Protein AF-A0A3D1LE05-F1 (afdb_monomer_lite)

Radius of gyration: 24.5 Å; chains: 1; bounding box: 63×68×66 Å

Secondary structure (DSSP, 8-state):
----HHHHHHHHHHHHHHTT-S----TT----SEEEPTT-SEEEEEETTEEEEEETTSSS---SEEEEEEETT-EEEETTEEE--SSPPPTT-SEEEEEEEPPSSS-EEEEEE-SS-EEEEEEPPPPPPPSS---SEEEEEE-BSGGGSTTSTTTT--BTTSSS---TT--BGGGGS--SS-EE-BSTT-EEEEE-TTSPEE--TTSGGG--EEEE---BTTB--PEEEEEESSSSS-EEE--TTTTSSS-EEEEEEEEEEESS--TTT-TT--SSEEEEESSPPPPSS--HHHHHHHHHHS--BPPPEEESSSSSPEEE--SPBPGGGSPPSSB-TTS-B--GGGTTTGGG---SEEEE-SSSSEEEEEEEEEEB--HHHHTTTT-SSPPPHHHHHTT--SS-BSSS---S-TTS--S-TTTS-TTT--S-EEE-GGGEE-TTS-B---SEESEEEEEE-B--B-GGG-B---EE-EEEE----S--S---PPEEEETTEEE---TTEEEEEE--SSEEEEEEE--SSEEEETTEE--TT-EEEEE--TT-EEEEEEEEE-TTSPPEEEEEEEE-

Foldseek 3Di:
DDDDPPPVVVVVVVVVVVVCVQDPPDVDDPPDQKWFFPQEQWTWDDDPLETEIAGLQRDRADFQKTKMKHFPLKWKDKPNHTDDFPDDDDPPDRITIDIDGFAQQAWIWMWIDNPPDIHIYTYGHHDDADPWFFFPAWFAFFAQWQCLDPPNPLQVAQWPVSALDDDPPIGGQFRVFFDPRFHWQAFFQGWIKTFRDSNFQFQFQLAFQSFFKFFAWAADQLQFQWKWKWFHSNLPFIWTQQFLQNQPPQKDWFWKKKKWFDPAADVVLPVLRHGGAIKIFRPQDDDPDLAAVRNSVSSHVTDIFAFWEFDDDFFLTDIDRNDHHHSQSGQDCAADPVRHGSNSVCHRGHVVSHPQWDWRDNYVIIMIMGGRAIADEQLSNVCRVVDGDGDDSQSRLQVTQANTWRSARQPDPGQEDPDNSQPDGRSGDHNGGTGRLLSTDRSVRQQGDYRTGGMMMIHRRYRYAHPPVMGSIIGTRYMITHDGPFDGADPKDKFKDKANDTDDWDFSEEDEDEDDDQKIWMAIAIPAPFKDWSSDTDDHGDIDMDGAPAADWRWIWIWGHHDRGHIRIYIYIYHD

Structure (mmCIF, N/CA/C/O backbone):
data_AF-A0A3D1LE05-F1
#
_entry.id   AF-A0A3D1LE05-F1
#
loop_
_atom_site.group_PDB
_atom_site.id
_atom_site.type_symbol
_atom_site.label_atom_id
_atom_site.label_alt_id
_atom_site.label_comp_id
_atom_site.label_asym_id
_atom_site.label_entity_id
_atom_site.label_seq_id
_atom_site.pdbx_PDB_ins_code
_atom_site.Cartn_x
_atom_site.Cartn_y
_atom_site.Cartn_z
_atom_site.occupancy
_atom_site.B_iso_or_equiv
_atom_site.auth_seq_id
_atom_site.auth_comp_id
_atom_site.auth_asym_id
_atom_site.auth_atom_id
_atom_site.pdbx_PDB_model_num
ATOM 1 N N . MET A 1 1 ? -13.643 -44.716 -29.189 1.00 37.84 1 MET A N 1
ATOM 2 C CA . MET A 1 1 ? -12.867 -44.282 -28.008 1.00 37.84 1 MET A CA 1
ATOM 3 C C . MET A 1 1 ? -13.424 -42.952 -27.524 1.00 37.84 1 MET A C 1
ATOM 5 O O . MET A 1 1 ? -13.336 -41.967 -28.240 1.00 37.84 1 MET A O 1
ATOM 9 N N . LYS A 1 2 ? -14.115 -42.964 -26.378 1.00 36.50 2 LYS A N 1
ATOM 10 C CA . LYS A 1 2 ? -14.757 -41.813 -25.723 1.00 36.50 2 LYS A CA 1
ATOM 11 C C . LYS A 1 2 ? -14.088 -41.633 -24.356 1.00 36.50 2 LYS A C 1
ATOM 13 O O . LYS A 1 2 ? -14.518 -42.254 -23.397 1.00 36.50 2 LYS A O 1
ATOM 18 N N . THR A 1 3 ? -13.050 -40.811 -24.305 1.00 29.98 3 THR A N 1
ATOM 19 C CA . THR A 1 3 ? -12.311 -40.348 -23.111 1.00 29.98 3 THR A CA 1
ATOM 20 C C . THR A 1 3 ? -11.423 -39.219 -23.650 1.00 29.98 3 THR A C 1
ATOM 22 O O . THR A 1 3 ? -10.596 -39.496 -24.503 1.00 29.98 3 THR A O 1
ATOM 25 N N . SER A 1 4 ? -11.647 -37.925 -23.401 1.00 35.41 4 SER A N 1
ATOM 26 C CA . SER A 1 4 ? -11.180 -37.258 -22.178 1.00 35.41 4 SER A CA 1
ATOM 27 C C . SER A 1 4 ? -11.722 -35.818 -22.004 1.00 35.41 4 SER A C 1
ATOM 29 O O . SER A 1 4 ? -11.103 -35.009 -21.322 1.00 35.41 4 SER A O 1
ATOM 31 N N . LYS A 1 5 ? -12.895 -35.448 -22.544 1.00 31.28 5 LYS A N 1
ATOM 32 C CA . LYS A 1 5 ? -13.437 -34.076 -22.351 1.00 31.28 5 LYS A CA 1
ATOM 33 C C . LYS A 1 5 ? -13.776 -33.710 -20.891 1.00 31.28 5 LYS A C 1
ATOM 35 O O . LYS A 1 5 ? -13.971 -32.539 -20.597 1.00 31.28 5 LYS A O 1
ATOM 40 N N . LYS A 1 6 ? -13.820 -34.681 -19.969 1.00 31.14 6 LYS A N 1
ATOM 41 C CA . LYS A 1 6 ? -14.057 -34.440 -18.532 1.00 31.14 6 LYS A CA 1
ATOM 42 C C . LYS A 1 6 ? -12.792 -34.106 -17.726 1.00 31.14 6 LYS A C 1
ATOM 44 O O . LYS A 1 6 ? -12.932 -33.575 -16.637 1.00 31.14 6 LYS A O 1
ATOM 49 N N . MET A 1 7 ? -11.587 -34.369 -18.246 1.00 32.69 7 MET A N 1
ATOM 50 C CA . MET A 1 7 ? -10.334 -34.072 -17.527 1.00 32.69 7 MET A CA 1
ATOM 51 C C . MET A 1 7 ? -9.845 -32.637 -17.763 1.00 32.69 7 MET A C 1
ATOM 53 O O . MET A 1 7 ? -9.332 -32.017 -16.842 1.00 32.69 7 MET A O 1
ATOM 57 N N . LEU A 1 8 ? -10.099 -32.068 -18.947 1.00 32.78 8 LEU A N 1
ATOM 58 C CA . LEU A 1 8 ? -9.738 -30.677 -19.251 1.00 32.78 8 LEU A CA 1
ATOM 59 C C . LEU A 1 8 ? -10.631 -29.665 -18.507 1.00 32.78 8 LEU A C 1
ATOM 61 O O . LEU A 1 8 ? -10.164 -28.618 -18.083 1.00 32.78 8 LEU A O 1
ATOM 65 N N . SER A 1 9 ? -11.903 -30.012 -18.277 1.00 32.38 9 SER A N 1
ATOM 66 C CA . SER A 1 9 ? -12.823 -29.166 -17.505 1.00 32.38 9 SER A CA 1
ATOM 67 C C . SER A 1 9 ? -12.586 -29.247 -15.992 1.00 32.38 9 SER A C 1
ATOM 69 O O . SER A 1 9 ? -12.935 -28.305 -15.296 1.00 32.38 9 SER A O 1
ATOM 71 N N . LEU A 1 10 ? -11.997 -30.339 -15.481 1.00 30.05 10 LEU A N 1
ATOM 72 C CA . LEU A 1 10 ? -11.608 -30.445 -14.068 1.00 30.05 10 LEU A CA 1
ATOM 73 C C . LEU A 1 10 ? -10.291 -29.708 -13.783 1.00 30.05 10 LEU A C 1
ATOM 75 O O . LEU A 1 10 ? -10.159 -29.138 -12.709 1.00 30.05 10 LEU A O 1
ATOM 79 N N . LEU A 1 11 ? -9.352 -29.675 -14.741 1.00 31.11 11 LEU A N 1
ATOM 80 C CA . LEU A 1 11 ? -8.124 -28.881 -14.613 1.00 31.11 11 LEU A CA 1
ATOM 81 C C . LEU A 1 11 ? -8.390 -27.371 -14.704 1.00 31.11 11 LEU A C 1
ATOM 83 O O . LEU A 1 11 ? -7.789 -26.626 -13.942 1.00 31.11 11 LEU A O 1
ATOM 87 N N . LEU A 1 12 ? -9.329 -26.920 -15.549 1.00 30.83 12 LEU A N 1
ATOM 88 C CA . LEU A 1 12 ? -9.728 -25.503 -15.563 1.00 30.83 12 LEU A CA 1
ATOM 89 C C . LEU A 1 12 ? -10.470 -25.079 -14.284 1.00 30.83 12 LEU A C 1
ATOM 91 O O . LEU A 1 12 ? -10.301 -23.953 -13.837 1.00 30.83 12 LEU A O 1
ATOM 95 N N . ILE A 1 13 ? -11.256 -25.970 -13.668 1.00 28.78 13 ILE A N 1
ATOM 96 C CA . ILE A 1 13 ? -11.935 -25.678 -12.392 1.00 28.78 13 ILE A CA 1
ATOM 97 C C . ILE A 1 13 ? -10.946 -25.723 -11.215 1.00 28.78 13 ILE A C 1
ATOM 99 O O . ILE A 1 13 ? -11.094 -24.949 -10.279 1.00 28.78 13 ILE A O 1
ATOM 103 N N . ALA A 1 14 ? -9.914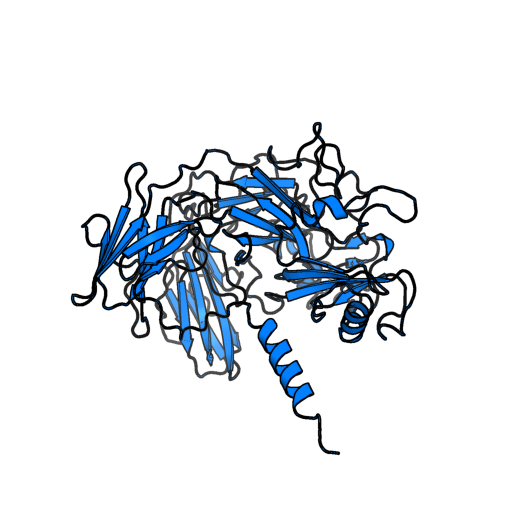 -26.572 -11.266 1.00 27.06 14 ALA A N 1
ATOM 104 C CA . ALA A 1 14 ? -8.862 -26.610 -10.248 1.00 27.06 14 ALA A CA 1
ATOM 105 C C . ALA A 1 14 ? -7.891 -25.418 -10.348 1.00 27.06 14 ALA A C 1
ATOM 107 O O . ALA A 1 14 ? -7.488 -24.897 -9.316 1.00 27.06 14 ALA A O 1
ATOM 108 N N . ALA A 1 15 ? -7.573 -24.935 -11.555 1.00 28.80 15 ALA A N 1
ATOM 109 C CA . ALA A 1 15 ? -6.771 -23.721 -11.744 1.00 28.80 15 ALA A CA 1
ATOM 110 C C . ALA A 1 15 ? -7.532 -22.452 -11.310 1.00 28.80 15 ALA A C 1
ATOM 112 O O . ALA A 1 15 ? -6.962 -21.594 -10.646 1.00 28.80 15 ALA A O 1
ATOM 113 N N . MET A 1 16 ? -8.847 -22.389 -11.556 1.00 28.39 16 MET A N 1
ATOM 114 C CA . MET A 1 16 ? -9.703 -21.310 -11.041 1.00 28.39 16 MET A CA 1
ATOM 115 C C . MET A 1 16 ? -9.966 -21.389 -9.527 1.00 28.39 16 MET A C 1
ATOM 117 O O . MET A 1 16 ? -10.400 -20.401 -8.950 1.00 28.39 16 MET A O 1
ATOM 121 N N . LEU A 1 17 ? -9.719 -22.526 -8.861 1.00 25.64 17 LEU A N 1
ATOM 122 C CA . LEU A 1 17 ? -9.879 -22.640 -7.403 1.00 25.64 17 LEU A CA 1
ATOM 123 C C . LEU A 1 17 ? -8.633 -22.201 -6.619 1.00 25.64 17 LEU A C 1
ATOM 125 O O . LEU A 1 17 ? -8.754 -21.865 -5.446 1.00 25.64 17 LEU A O 1
ATOM 129 N N . VAL A 1 18 ? -7.448 -22.191 -7.239 1.00 27.88 18 VAL A N 1
ATOM 130 C CA . VAL A 1 18 ? -6.198 -21.800 -6.559 1.00 27.88 18 VAL A CA 1
ATOM 131 C C . VAL A 1 18 ? -5.978 -20.280 -6.601 1.00 27.88 18 VAL A C 1
ATOM 133 O O . VAL A 1 18 ? -5.336 -19.743 -5.706 1.00 27.88 18 VAL A O 1
ATOM 136 N N . SER A 1 19 ? -6.604 -19.557 -7.538 1.00 28.42 19 SER A N 1
ATOM 137 C CA . SER A 1 19 ? -6.593 -18.082 -7.569 1.00 28.42 19 SER A CA 1
ATOM 138 C C . SER A 1 19 ? -7.702 -17.422 -6.729 1.00 28.42 19 SER A C 1
ATOM 140 O O . SER A 1 19 ? -7.812 -16.200 -6.717 1.00 28.42 19 SER A O 1
ATOM 142 N N . VAL A 1 20 ? -8.544 -18.210 -6.045 1.00 26.50 20 VAL A N 1
ATOM 143 C CA . VAL A 1 20 ? -9.681 -17.737 -5.219 1.00 26.50 20 VAL A CA 1
ATOM 144 C C . VAL A 1 20 ? -9.401 -17.899 -3.713 1.00 26.50 20 VAL A C 1
ATOM 146 O O . VAL A 1 20 ? -10.262 -17.663 -2.876 1.00 26.50 20 VAL A O 1
ATOM 149 N N . LEU A 1 21 ? -8.163 -18.237 -3.338 1.00 25.44 21 LEU A N 1
ATOM 150 C CA . LEU A 1 21 ? -7.708 -18.226 -1.940 1.00 25.44 21 LEU A CA 1
ATOM 151 C C . LEU A 1 21 ? -7.265 -16.839 -1.440 1.00 25.44 21 LEU A C 1
ATOM 153 O O . LEU A 1 21 ? -6.877 -16.706 -0.284 1.00 25.44 21 LEU A O 1
ATOM 157 N N . CYS A 1 22 ? -7.383 -15.795 -2.262 1.00 27.44 22 CYS A N 1
ATOM 158 C CA . CYS A 1 22 ? -7.354 -14.419 -1.781 1.00 27.44 22 CYS A CA 1
ATOM 159 C C . CYS A 1 22 ? -8.743 -14.088 -1.233 1.00 27.44 22 CYS A C 1
ATOM 161 O O . CYS A 1 22 ? -9.695 -13.906 -1.992 1.00 27.44 22 CYS A O 1
ATOM 163 N N . MET A 1 23 ? -8.835 -14.096 0.093 1.00 30.22 23 MET A N 1
ATOM 164 C CA . MET A 1 23 ? -10.026 -13.881 0.905 1.00 30.22 23 MET A CA 1
ATOM 165 C C . MET A 1 23 ? -10.828 -12.670 0.413 1.00 30.22 23 MET A C 1
ATOM 167 O O . MET A 1 23 ? -10.525 -11.515 0.689 1.00 30.22 23 MET A O 1
ATOM 171 N N . GLY A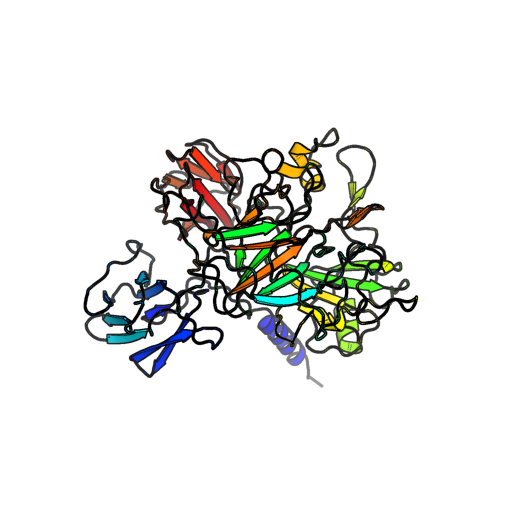 1 24 ? -11.877 -12.951 -0.355 1.00 24.56 24 GLY A N 1
ATOM 172 C CA . GLY A 1 24 ? -13.010 -12.060 -0.490 1.00 24.56 24 GLY A CA 1
ATOM 173 C C . GLY A 1 24 ? -13.964 -12.386 0.641 1.00 24.56 24 GLY A C 1
ATOM 174 O O . GLY A 1 24 ? -14.783 -13.291 0.490 1.00 24.56 24 GLY A O 1
ATOM 175 N N . VAL A 1 25 ? -13.867 -11.666 1.760 1.00 29.59 25 VAL A N 1
ATOM 176 C CA . VAL A 1 25 ? -14.892 -11.705 2.807 1.00 29.59 25 VAL A CA 1
ATOM 177 C C . VAL A 1 25 ? -16.147 -11.045 2.234 1.00 29.59 25 VAL A C 1
ATOM 179 O O . VAL A 1 25 ? -16.398 -9.845 2.353 1.00 29.59 25 VAL A O 1
ATOM 182 N N . SER A 1 26 ? -16.930 -11.839 1.505 1.00 28.39 26 SER A N 1
ATOM 183 C CA . SER A 1 26 ? -18.317 -11.512 1.218 1.00 28.39 26 SER A CA 1
ATOM 184 C C . SER A 1 26 ? -19.088 -11.626 2.532 1.00 28.39 26 SER A C 1
ATOM 186 O O . SER A 1 26 ? -18.910 -12.595 3.267 1.00 28.39 26 SER A O 1
ATOM 188 N N . ALA A 1 27 ? -19.919 -10.629 2.831 1.00 30.39 27 ALA A N 1
ATOM 189 C CA . ALA A 1 27 ? -20.682 -10.476 4.069 1.00 30.39 27 ALA A CA 1
ATOM 190 C C . ALA A 1 27 ? -21.807 -11.525 4.244 1.00 30.39 27 ALA A C 1
ATOM 192 O O . ALA A 1 27 ? -22.977 -11.172 4.385 1.00 30.39 27 ALA A O 1
ATOM 193 N N . THR A 1 28 ? -21.462 -12.814 4.204 1.00 32.78 28 THR A N 1
ATOM 194 C CA . THR A 1 28 ? -22.364 -13.952 4.451 1.00 32.78 28 THR A CA 1
ATOM 195 C C . THR A 1 28 ? -21.702 -15.114 5.202 1.00 32.78 28 THR A C 1
ATOM 197 O O . THR A 1 28 ? -22.263 -16.206 5.203 1.00 32.78 28 THR A O 1
ATOM 200 N N . GLU A 1 29 ? -20.534 -14.940 5.827 1.00 39.12 29 GLU A N 1
ATOM 201 C CA . GLU A 1 29 ? -19.972 -16.006 6.669 1.00 39.12 29 GLU A CA 1
ATOM 202 C C . GLU A 1 29 ? -20.608 -15.984 8.065 1.00 39.12 29 GLU A C 1
ATOM 204 O O . GLU A 1 29 ? -20.728 -14.931 8.696 1.00 39.12 29 GLU A O 1
ATOM 209 N N . ASP A 1 30 ? -21.053 -17.157 8.523 1.00 39.56 30 ASP A N 1
ATOM 210 C CA . ASP A 1 30 ? -21.409 -17.422 9.914 1.00 39.56 30 ASP A CA 1
ATOM 211 C C . ASP A 1 30 ? -20.179 -17.101 10.778 1.00 39.56 30 ASP A C 1
ATOM 213 O O . ASP A 1 30 ? -19.291 -17.939 10.932 1.00 39.56 30 ASP A O 1
ATOM 217 N N . TYR A 1 31 ? -20.085 -15.874 11.300 1.00 53.00 31 TYR A N 1
ATOM 218 C CA . TYR A 1 31 ? -19.055 -15.537 12.279 1.00 53.00 31 TYR A CA 1
ATOM 219 C C . TYR A 1 31 ? -19.141 -16.531 13.434 1.00 53.00 31 TYR A C 1
ATOM 221 O O . TYR A 1 31 ? -20.238 -16.793 13.950 1.00 53.00 31 TYR A O 1
ATOM 229 N N . ASP A 1 32 ? -17.983 -17.034 13.874 1.00 77.56 32 ASP A N 1
ATOM 230 C CA . ASP A 1 32 ? -17.888 -17.687 15.175 1.00 77.56 32 ASP A CA 1
ATOM 231 C C . ASP A 1 32 ? -18.584 -16.792 16.216 1.00 77.56 32 ASP A C 1
ATOM 233 O O . ASP A 1 32 ? -18.470 -15.564 16.134 1.00 77.56 32 ASP A O 1
ATOM 237 N N . PRO A 1 33 ? -19.305 -17.353 17.205 1.00 89.19 33 PRO A N 1
ATOM 238 C CA . PRO A 1 33 ? -20.062 -16.546 18.165 1.00 89.19 33 PRO A CA 1
ATOM 239 C C . PRO A 1 33 ? -19.242 -15.444 18.842 1.00 89.19 33 PRO A C 1
ATOM 241 O O . PRO A 1 33 ? -19.788 -14.410 19.228 1.00 89.19 33 PRO A O 1
ATOM 244 N N . VAL A 1 34 ? -17.931 -15.676 18.959 1.00 93.56 34 VAL A N 1
ATOM 245 C CA . VAL A 1 34 ? -16.923 -14.706 19.371 1.00 93.56 34 VAL A CA 1
ATOM 246 C C . VAL A 1 34 ? -15.672 -14.894 18.515 1.00 93.56 34 VAL A C 1
ATOM 248 O O . VAL A 1 34 ? -15.135 -16.001 18.456 1.00 93.56 34 VAL A O 1
ATOM 251 N N . SER A 1 35 ? -15.155 -13.821 17.925 1.00 94.50 35 SER A N 1
ATOM 252 C CA . SER A 1 35 ? -13.911 -13.835 17.149 1.00 94.50 35 SER A CA 1
ATOM 253 C C . SER A 1 35 ? -13.111 -12.546 17.340 1.00 94.50 35 SER A C 1
ATOM 255 O O . SER A 1 35 ? -13.633 -11.530 17.790 1.00 94.50 35 SER A O 1
ATOM 257 N N . ILE A 1 36 ? -11.820 -12.575 17.012 1.00 94.75 36 ILE A N 1
ATOM 258 C CA . ILE A 1 36 ? -11.009 -11.357 16.879 1.00 94.75 36 ILE A CA 1
ATOM 259 C C . ILE A 1 36 ? -11.075 -10.902 15.417 1.00 94.75 36 ILE A C 1
ATOM 261 O O . ILE A 1 36 ? -11.212 -11.734 14.519 1.00 94.75 36 ILE A O 1
ATOM 265 N N . SER A 1 37 ? -11.046 -9.589 15.194 1.00 91.44 37 SER A N 1
ATOM 266 C CA . SER A 1 37 ? -11.143 -8.993 13.860 1.00 91.44 37 SER A CA 1
ATOM 267 C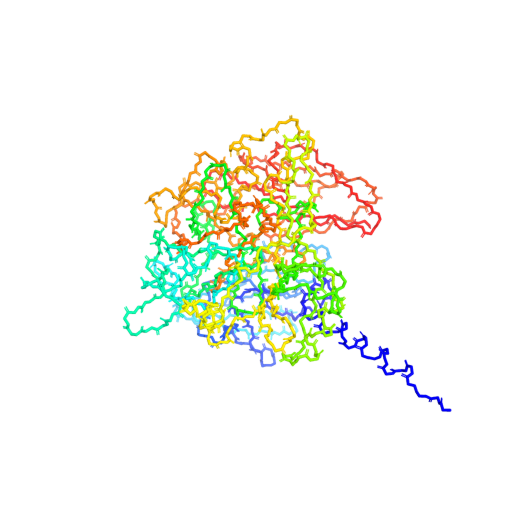 C . SER A 1 37 ? -10.010 -9.446 12.949 1.00 91.44 37 SER A C 1
ATOM 269 O O . SER A 1 37 ? -8.882 -9.666 13.387 1.00 91.44 37 SER A O 1
ATOM 271 N N . GLU A 1 38 ? -10.314 -9.546 11.660 1.00 89.81 38 GLU A N 1
ATOM 272 C CA . GLU A 1 38 ? -9.310 -9.760 10.624 1.00 89.81 38 GLU A CA 1
ATOM 273 C C . GLU A 1 38 ? -8.230 -8.665 10.671 1.00 89.81 38 GLU A C 1
ATOM 275 O O . GLU A 1 38 ? -8.521 -7.497 10.925 1.00 89.81 38 GLU A O 1
ATOM 280 N N . GLY A 1 39 ? -6.973 -9.057 10.454 1.00 90.12 39 GLY A N 1
ATOM 281 C CA . GLY A 1 39 ? -5.819 -8.153 10.446 1.00 90.12 39 GLY A CA 1
ATOM 282 C C . GLY A 1 39 ? -5.208 -7.854 11.816 1.00 90.12 39 GLY A C 1
ATOM 283 O O . GLY A 1 39 ? -4.048 -7.435 11.878 1.00 90.12 39 GLY A O 1
ATOM 284 N N . GLU A 1 40 ? -5.919 -8.134 12.909 1.00 94.50 40 GLU A N 1
ATOM 285 C CA . GLU A 1 40 ? -5.384 -7.994 14.264 1.00 94.50 40 GLU A CA 1
ATOM 286 C C . GLU A 1 40 ? -4.117 -8.850 14.474 1.00 94.50 40 GLU A C 1
ATOM 288 O O . GLU A 1 40 ? -3.950 -9.917 13.876 1.00 94.50 40 GLU A O 1
ATOM 293 N N . PRO A 1 41 ? -3.196 -8.421 15.356 1.00 94.06 41 PRO A N 1
ATOM 294 C CA . PRO A 1 41 ? -1.938 -9.112 15.607 1.00 94.06 41 PRO A CA 1
ATOM 295 C C . PRO A 1 41 ? -2.119 -10.426 16.377 1.00 94.06 41 PRO A C 1
ATOM 297 O O . PRO A 1 41 ? -1.138 -11.136 16.610 1.00 94.06 41 PRO A O 1
ATOM 300 N N . VAL A 1 42 ? -3.344 -10.737 16.800 1.00 95.81 42 VAL A N 1
ATOM 301 C CA . VAL A 1 42 ? -3.696 -11.877 17.640 1.00 95.81 42 VAL A CA 1
ATOM 302 C C . VAL A 1 42 ? -4.962 -12.572 17.143 1.00 95.81 42 VAL A C 1
ATOM 304 O O . VAL A 1 42 ? -5.815 -11.969 16.504 1.00 95.81 42 VAL A O 1
ATOM 307 N N . THR A 1 43 ? -5.102 -13.848 17.485 1.00 96.12 43 THR A N 1
ATOM 308 C CA . THR A 1 43 ? -6.295 -14.667 17.244 1.00 96.12 43 THR A CA 1
ATOM 309 C C . THR A 1 43 ? -6.643 -15.483 18.492 1.00 96.12 43 THR A C 1
ATOM 311 O O . THR A 1 43 ? -5.886 -15.498 19.468 1.00 96.12 43 THR A O 1
ATOM 314 N N . ILE A 1 44 ? -7.788 -16.167 18.488 1.00 96.56 44 ILE A N 1
ATOM 315 C CA . ILE A 1 44 ? -8.208 -17.047 19.582 1.00 96.56 44 ILE A CA 1
ATOM 316 C C . ILE A 1 44 ? -7.905 -18.498 19.212 1.00 96.56 44 ILE A C 1
ATOM 318 O O . ILE A 1 44 ? -8.451 -19.049 18.260 1.00 96.56 44 ILE A O 1
ATOM 322 N N . SER A 1 45 ? -7.075 -19.150 20.021 1.00 96.12 45 SER A N 1
ATOM 323 C CA . SER A 1 45 ? -6.908 -20.601 19.995 1.00 96.12 45 SER A CA 1
ATOM 324 C C . SER A 1 45 ? -7.966 -21.253 20.885 1.00 96.12 45 SER A C 1
ATOM 326 O O . SER A 1 45 ? -7.937 -21.097 22.111 1.00 96.12 45 SER A O 1
ATOM 328 N N . TRP A 1 46 ? -8.928 -21.943 20.271 1.00 95.06 46 TRP A N 1
ATOM 329 C CA . TRP A 1 46 ? -10.094 -22.516 20.947 1.00 95.06 46 TRP A CA 1
ATOM 330 C C . TRP A 1 46 ? -9.894 -23.964 21.417 1.00 95.06 46 TRP A C 1
ATOM 332 O O . TRP A 1 46 ? -9.295 -24.796 20.738 1.00 95.06 46 TRP A O 1
ATOM 342 N N . ASN A 1 47 ? -10.498 -24.289 22.561 1.00 94.12 47 ASN A N 1
ATOM 343 C CA . ASN A 1 47 ? -10.747 -25.642 23.050 1.00 94.12 47 ASN A CA 1
ATOM 344 C C . ASN A 1 47 ? -12.172 -25.711 23.629 1.00 94.12 47 ASN A C 1
ATOM 346 O O . ASN A 1 47 ? -12.416 -25.378 24.793 1.00 94.12 47 ASN A O 1
ATOM 350 N N . GLY A 1 48 ? -13.130 -26.107 22.788 1.00 93.25 48 GLY A N 1
ATOM 351 C CA . GLY A 1 48 ? -14.551 -25.999 23.113 1.00 93.25 48 GLY A CA 1
ATOM 352 C C . GLY A 1 48 ? -14.961 -24.531 23.245 1.00 93.25 48 GLY A C 1
ATOM 353 O O . GLY A 1 48 ? -14.677 -23.733 22.361 1.00 93.25 48 GLY A O 1
ATOM 354 N N . THR A 1 49 ? -15.601 -24.166 24.357 1.00 95.38 49 THR A N 1
ATOM 355 C CA . THR A 1 49 ? -16.005 -22.778 24.641 1.00 95.38 49 THR A CA 1
ATOM 356 C C . THR A 1 49 ? -14.953 -21.979 25.420 1.00 95.38 49 THR A C 1
ATOM 358 O O . THR A 1 49 ? -15.204 -20.839 25.812 1.00 95.38 49 THR A O 1
ATOM 361 N N . THR A 1 50 ? -13.767 -22.549 25.645 1.00 97.19 50 THR A N 1
ATOM 362 C CA . THR A 1 50 ? -12.649 -21.857 26.294 1.00 97.19 50 THR A CA 1
ATOM 363 C C . THR A 1 50 ? -11.578 -21.532 25.264 1.00 97.19 50 THR A C 1
ATOM 365 O O . THR A 1 50 ? -11.147 -22.414 24.525 1.00 97.19 50 THR A O 1
ATOM 368 N N . GLY A 1 51 ? -11.131 -20.280 25.220 1.00 97.25 51 GLY A N 1
ATOM 369 C CA . GLY A 1 51 ? -10.127 -19.793 24.277 1.00 97.25 51 GLY A CA 1
ATOM 370 C C . GLY A 1 51 ? -8.915 -19.177 24.968 1.00 97.25 51 GLY A C 1
ATOM 371 O O . GLY A 1 51 ? -8.989 -18.721 26.111 1.00 97.25 51 GLY A O 1
ATOM 372 N N . THR A 1 52 ? -7.782 -19.143 24.272 1.00 97.62 52 THR A N 1
ATOM 373 C CA . THR A 1 52 ? -6.600 -18.361 24.664 1.00 97.62 52 THR A CA 1
ATOM 374 C C . THR A 1 52 ? -6.176 -17.460 23.515 1.00 97.62 52 THR A C 1
ATOM 376 O O . THR A 1 52 ? -6.076 -17.930 22.383 1.00 97.62 52 THR A O 1
ATOM 379 N N . VAL A 1 53 ? -5.921 -16.182 23.797 1.00 97.56 53 VAL A N 1
ATOM 380 C CA . VAL A 1 53 ? -5.389 -15.246 22.796 1.00 97.56 53 VAL A CA 1
ATOM 381 C C . VAL A 1 53 ? -3.922 -15.570 22.520 1.00 97.56 53 VAL A C 1
ATOM 383 O O . VAL A 1 53 ? -3.128 -15.702 23.454 1.00 97.56 53 VAL A O 1
ATOM 386 N N . VAL A 1 54 ? -3.572 -15.700 21.242 1.00 96.38 54 VAL A N 1
ATOM 387 C CA . VAL A 1 54 ? -2.221 -16.012 20.752 1.00 96.38 54 VAL A CA 1
ATOM 388 C C . VAL A 1 54 ? -1.860 -15.104 19.575 1.00 96.38 54 VAL A C 1
ATOM 390 O O . VAL A 1 54 ? -2.750 -14.681 18.842 1.00 96.38 54 VAL A O 1
ATOM 393 N N . SER A 1 55 ? -0.573 -14.804 19.378 1.00 94.88 55 SER A N 1
ATOM 394 C CA . SER A 1 55 ? -0.119 -14.003 18.229 1.00 94.88 55 SER A CA 1
ATOM 395 C C . SER A 1 55 ? -0.290 -14.757 16.910 1.00 94.88 55 SER A C 1
ATOM 397 O O . SER A 1 55 ? -0.022 -15.960 16.846 1.00 94.88 55 SER A O 1
ATOM 399 N N . VAL A 1 56 ? -0.667 -14.046 15.843 1.00 94.69 56 VAL A N 1
ATOM 400 C CA . VAL A 1 56 ? -0.843 -14.637 14.500 1.00 94.69 56 VAL A CA 1
ATOM 401 C C . VAL A 1 56 ? 0.471 -15.082 13.853 1.00 94.69 56 VAL A C 1
ATOM 403 O O . VAL A 1 56 ? 0.490 -16.028 13.075 1.00 94.69 56 VAL A O 1
ATOM 406 N N . ASP A 1 57 ? 1.587 -14.452 14.220 1.00 90.38 57 ASP A N 1
ATOM 407 C CA . ASP A 1 57 ? 2.932 -14.768 13.716 1.00 90.38 57 ASP A CA 1
ATOM 408 C C . ASP A 1 57 ? 3.678 -15.812 14.572 1.00 90.38 57 ASP A C 1
ATOM 410 O O . ASP A 1 57 ? 4.873 -16.040 14.386 1.00 90.38 57 ASP A O 1
ATOM 414 N N . GLY A 1 58 ? 3.004 -16.408 15.563 1.00 89.75 58 GLY A N 1
ATOM 415 C CA . GLY A 1 58 ? 3.593 -17.379 16.489 1.00 89.75 58 GLY A CA 1
ATOM 416 C C . GLY A 1 58 ? 4.566 -16.797 17.525 1.00 89.75 58 GLY A C 1
ATOM 417 O O . GLY A 1 58 ? 5.124 -17.555 18.321 1.00 89.75 58 GLY A O 1
ATOM 418 N N . SER A 1 59 ? 4.774 -15.476 17.552 1.00 89.94 59 SER A N 1
ATOM 419 C CA . SER A 1 59 ? 5.540 -14.806 18.609 1.00 89.94 59 SER A CA 1
ATOM 420 C C . SER A 1 59 ? 4.761 -14.744 19.933 1.00 89.94 59 SER A C 1
ATOM 422 O O . SER A 1 59 ? 3.610 -15.169 20.040 1.00 89.94 59 SER A O 1
ATOM 424 N N . SER A 1 60 ? 5.388 -14.186 20.972 1.00 89.25 60 SER A N 1
ATOM 425 C CA . SER A 1 60 ? 4.729 -13.903 22.253 1.00 89.25 60 SER A CA 1
ATOM 426 C C . SER A 1 60 ? 4.049 -12.529 22.303 1.00 89.25 60 SER A C 1
ATOM 428 O O . SER A 1 60 ? 3.671 -12.093 23.389 1.00 89.25 60 SER A O 1
ATOM 430 N N . TYR A 1 61 ? 3.962 -11.813 21.178 1.00 91.44 61 TYR A N 1
ATOM 431 C CA . TYR A 1 61 ? 3.399 -10.468 21.144 1.00 91.44 61 TYR A CA 1
ATOM 432 C C . TYR A 1 61 ? 1.901 -10.482 21.472 1.00 91.44 61 TYR A C 1
ATOM 434 O O . TYR A 1 61 ? 1.144 -11.295 20.946 1.00 91.44 61 TYR A O 1
ATOM 442 N N . ILE A 1 62 ? 1.478 -9.546 22.320 1.00 93.19 62 ILE A N 1
ATOM 443 C CA . ILE A 1 62 ? 0.076 -9.261 22.636 1.00 93.19 62 ILE A CA 1
ATOM 444 C C . ILE A 1 62 ? -0.084 -7.737 22.608 1.00 93.19 62 ILE A C 1
ATOM 446 O O . ILE A 1 62 ? 0.714 -7.058 23.269 1.00 93.19 62 ILE A O 1
ATOM 450 N N . PRO A 1 63 ? -1.064 -7.188 21.867 1.00 92.00 63 PRO A N 1
ATOM 451 C CA . PRO A 1 63 ? -1.254 -5.748 21.753 1.00 92.00 63 PRO A CA 1
ATOM 452 C C . PRO A 1 63 ? -1.903 -5.164 23.012 1.00 92.00 63 PRO A C 1
ATOM 454 O O . PRO A 1 63 ? -2.502 -5.887 23.814 1.00 92.00 63 PRO A O 1
ATOM 457 N N . GLN A 1 64 ? -1.805 -3.843 23.176 1.00 91.00 64 GLN A N 1
ATOM 458 C CA . GLN A 1 64 ? -2.491 -3.116 24.256 1.00 91.00 64 GLN A CA 1
ATOM 459 C C . GLN A 1 64 ? -4.009 -3.112 24.080 1.00 91.00 64 GLN A C 1
ATOM 461 O O . GLN A 1 64 ? -4.753 -3.097 25.060 1.00 91.00 64 GLN A O 1
ATOM 466 N N . GLU A 1 65 ? -4.466 -3.161 22.835 1.00 92.69 65 GLU A N 1
ATOM 467 C CA . GLU A 1 65 ? -5.867 -3.309 22.493 1.00 92.69 65 GLU A CA 1
ATOM 468 C C . GLU A 1 65 ? -6.036 -4.087 21.192 1.00 92.69 65 GLU A C 1
ATOM 470 O O . GLU A 1 65 ? -5.122 -4.143 20.374 1.00 92.69 65 GLU A O 1
ATOM 475 N N . PHE A 1 66 ? -7.194 -4.717 21.024 1.00 94.12 66 PHE A N 1
ATOM 476 C CA . PHE A 1 66 ? -7.614 -5.342 19.772 1.00 94.12 66 PHE A CA 1
ATOM 477 C C . PHE A 1 66 ? -9.140 -5.326 19.667 1.00 94.12 66 PHE A C 1
ATOM 479 O O . PHE A 1 66 ? -9.851 -5.208 20.674 1.00 94.12 66 PHE A O 1
ATOM 486 N N . LEU A 1 67 ? -9.651 -5.470 18.449 1.00 93.19 67 LEU A N 1
ATOM 487 C CA . LEU A 1 67 ? -11.075 -5.480 18.154 1.00 93.19 67 LEU A CA 1
ATOM 488 C C . LEU A 1 67 ? -11.642 -6.907 18.170 1.00 93.19 67 LEU A C 1
ATOM 490 O O . LEU A 1 67 ? -11.268 -7.754 17.357 1.00 93.19 67 LEU A O 1
ATOM 494 N N . LEU A 1 68 ? -12.589 -7.162 19.070 1.00 95.12 68 LEU A N 1
ATOM 495 C CA . LEU A 1 68 ? -13.344 -8.411 19.183 1.00 95.12 68 LEU A CA 1
ATOM 496 C C . LEU A 1 68 ? -14.729 -8.252 18.546 1.00 95.12 68 LEU A C 1
ATOM 498 O O . LEU A 1 68 ? -15.395 -7.251 18.786 1.00 95.12 68 LEU A O 1
ATOM 502 N N . TRP A 1 69 ? -15.203 -9.249 17.809 1.00 93.88 69 TRP A N 1
ATOM 503 C CA . TRP A 1 69 ? -16.595 -9.361 17.382 1.00 93.88 69 TRP A CA 1
ATOM 504 C C . TRP A 1 69 ? -17.321 -10.407 18.217 1.00 93.88 69 TRP A C 1
ATOM 506 O O . TRP A 1 69 ? -16.792 -11.487 18.478 1.00 93.88 69 TRP A O 1
ATOM 516 N N . ALA A 1 70 ? -18.547 -10.090 18.620 1.00 94.56 70 ALA A N 1
ATOM 517 C CA . ALA A 1 70 ? -19.468 -11.051 19.214 1.00 94.56 70 ALA A CA 1
ATOM 518 C C . ALA A 1 70 ? -20.828 -10.955 18.523 1.00 94.56 70 ALA A C 1
ATOM 520 O O . ALA A 1 70 ? -21.248 -9.859 18.147 1.00 94.56 70 ALA A O 1
ATOM 521 N N . GLN A 1 71 ? -21.518 -12.083 18.350 1.00 94.12 71 GLN A N 1
ATOM 522 C CA . GLN A 1 71 ? -22.875 -12.087 17.795 1.00 94.12 71 GLN A CA 1
ATOM 523 C C . GLN A 1 71 ? -23.815 -11.208 18.636 1.00 94.12 71 GLN A C 1
ATOM 525 O O . GLN A 1 71 ? -23.663 -11.111 19.854 1.00 94.12 71 GLN A O 1
ATOM 530 N N . ILE A 1 72 ? -24.783 -10.550 17.989 1.00 91.62 72 ILE A N 1
ATOM 531 C CA . ILE A 1 72 ? -25.631 -9.517 18.621 1.00 91.62 72 ILE A CA 1
ATOM 532 C C . ILE A 1 72 ? -26.470 -10.011 19.815 1.00 91.62 72 ILE A C 1
ATOM 534 O O . ILE A 1 72 ? -26.962 -9.197 20.594 1.00 91.62 72 ILE A O 1
ATOM 538 N N . ASP A 1 73 ? -26.657 -11.323 19.974 1.00 92.69 73 ASP A N 1
ATOM 539 C CA . ASP A 1 73 ? -27.352 -11.938 21.110 1.00 92.69 73 ASP A CA 1
ATOM 540 C C . ASP A 1 73 ? -26.440 -12.206 22.323 1.00 92.69 73 ASP A C 1
ATOM 542 O O . ASP A 1 73 ? -26.939 -12.579 23.389 1.00 92.69 73 ASP A O 1
ATOM 546 N N . TYR A 1 74 ? -25.125 -11.998 22.197 1.00 95.25 74 TYR A N 1
ATOM 547 C CA . TYR A 1 74 ? -24.159 -12.139 23.285 1.00 95.25 74 TYR A CA 1
ATOM 548 C C . TYR A 1 74 ? -23.889 -10.801 23.979 1.00 95.25 74 TYR A C 1
ATOM 550 O O . TYR A 1 74 ? -23.677 -9.765 23.355 1.00 95.25 74 TYR A O 1
ATOM 558 N N . THR A 1 75 ? -23.801 -10.837 25.307 1.00 96.00 75 THR A N 1
ATOM 559 C CA . THR A 1 75 ? -23.218 -9.757 26.112 1.00 96.00 75 THR A CA 1
ATOM 560 C C . THR A 1 75 ? -21.751 -10.052 26.390 1.00 96.00 75 THR A C 1
ATOM 562 O O . THR A 1 75 ? -21.423 -11.203 26.686 1.00 96.00 75 THR A O 1
ATOM 565 N N . VAL A 1 76 ? -20.895 -9.027 26.365 1.00 97.75 76 VAL A N 1
ATOM 566 C CA . VAL A 1 76 ? -19.450 -9.155 26.613 1.00 97.75 76 VAL A CA 1
ATOM 567 C C . VAL A 1 76 ? -19.066 -8.525 27.954 1.00 97.75 76 VAL A C 1
ATOM 569 O O . VAL A 1 76 ? -19.392 -7.372 28.238 1.00 97.75 76 VAL A O 1
ATOM 572 N N . GLU A 1 77 ? -18.328 -9.277 28.767 1.00 98.06 77 GLU A N 1
ATOM 573 C CA . GLU A 1 77 ? -17.688 -8.820 29.997 1.00 98.06 77 GLU A CA 1
ATOM 574 C C . GLU A 1 77 ? -16.167 -8.937 29.892 1.00 98.06 77 GLU A C 1
ATOM 576 O O . GLU A 1 77 ? -15.636 -9.940 29.414 1.00 98.06 77 GLU A O 1
ATOM 581 N N . VAL A 1 78 ? -15.457 -7.942 30.417 1.00 97.81 78 VAL A N 1
ATOM 582 C CA . VAL A 1 78 ? -14.000 -7.951 30.563 1.00 97.81 78 VAL A CA 1
ATOM 583 C C . VAL A 1 78 ? -13.666 -7.862 32.046 1.00 97.81 78 VAL A C 1
ATOM 585 O O . VAL A 1 78 ? -14.075 -6.931 32.738 1.00 97.81 78 VAL A O 1
ATOM 588 N N . ASN A 1 79 ? -12.945 -8.859 32.560 1.00 96.56 79 ASN A N 1
ATOM 589 C CA . ASN A 1 79 ? -12.610 -9.008 33.979 1.00 96.56 79 ASN A CA 1
ATOM 590 C C . ASN A 1 79 ? -13.843 -8.894 34.906 1.00 96.56 79 ASN A C 1
ATOM 592 O O . ASN A 1 79 ? -13.776 -8.284 35.974 1.00 96.56 79 ASN A O 1
ATOM 596 N N . GLY A 1 80 ? -14.977 -9.463 34.479 1.00 95.94 80 GLY A N 1
ATOM 597 C CA . GLY A 1 80 ? -16.252 -9.445 35.210 1.00 95.94 80 GLY A CA 1
ATOM 598 C C . GLY A 1 80 ? -17.008 -8.113 35.155 1.00 95.94 80 GLY A C 1
ATOM 599 O O . GLY A 1 80 ? -17.945 -7.910 35.922 1.00 95.94 80 GLY A O 1
ATOM 600 N N . THR A 1 81 ? -16.589 -7.184 34.292 1.00 97.44 81 THR A N 1
ATOM 601 C CA . THR A 1 81 ? -17.285 -5.915 34.050 1.00 97.44 81 THR A CA 1
ATOM 602 C C . THR A 1 81 ? -17.877 -5.919 32.648 1.00 97.44 81 THR A C 1
ATOM 604 O O . THR A 1 81 ? -17.140 -6.059 31.675 1.00 97.44 81 THR A O 1
ATOM 607 N N . ALA A 1 82 ? -19.193 -5.748 32.535 1.00 97.25 82 ALA A N 1
ATOM 608 C CA . ALA A 1 82 ? -19.867 -5.622 31.245 1.00 97.25 82 ALA A CA 1
ATOM 609 C C . ALA A 1 82 ? -19.375 -4.390 30.468 1.00 97.25 82 ALA A C 1
ATOM 611 O O . ALA A 1 82 ? -19.245 -3.304 31.039 1.00 97.25 82 ALA A O 1
ATOM 612 N N . ILE A 1 83 ? -19.142 -4.559 29.167 1.00 97.25 83 ILE A N 1
ATOM 613 C CA . ILE A 1 83 ? -18.773 -3.483 28.239 1.00 97.25 83 ILE A CA 1
ATOM 614 C C . ILE A 1 83 ? -19.816 -3.344 27.125 1.00 97.25 83 ILE A C 1
ATOM 616 O O . ILE A 1 83 ? -20.564 -4.273 26.828 1.00 97.25 83 ILE A O 1
ATOM 620 N N . SER A 1 84 ? -19.894 -2.154 26.529 1.00 95.12 84 SER A N 1
ATOM 621 C CA . SER A 1 84 ? -20.783 -1.863 25.395 1.00 95.12 84 SER A CA 1
ATOM 622 C C . SER A 1 84 ? -20.041 -2.025 24.066 1.00 95.12 84 SER A C 1
ATOM 624 O O . SER A 1 84 ? -18.823 -1.833 24.045 1.00 95.12 84 SER A O 1
ATOM 626 N N . PRO A 1 85 ? -20.743 -2.363 22.971 1.00 92.44 85 PRO A N 1
ATOM 627 C CA . PRO A 1 85 ? -20.128 -2.395 21.652 1.00 92.44 85 PRO A CA 1
ATOM 628 C C . PRO A 1 85 ? -19.690 -0.990 21.216 1.00 92.44 85 PRO A C 1
ATOM 630 O O . PRO A 1 85 ? -20.250 0.020 21.645 1.00 92.44 85 PRO A O 1
ATOM 633 N N . ASN A 1 86 ? -18.704 -0.922 20.322 1.00 87.44 86 ASN A N 1
ATOM 634 C CA . ASN A 1 86 ? -18.138 0.331 19.810 1.00 87.44 86 ASN A CA 1
ATOM 635 C C . ASN A 1 86 ? -19.153 1.143 18.988 1.00 87.44 86 ASN A C 1
ATOM 637 O O . ASN A 1 86 ? -18.999 2.353 18.821 1.00 87.44 86 ASN A O 1
ATOM 641 N N . ARG A 1 87 ? -20.183 0.476 18.459 1.00 84.38 87 ARG A N 1
ATOM 642 C CA . ARG A 1 87 ? -21.364 1.097 17.858 1.00 84.38 87 ARG A CA 1
ATOM 643 C C . ARG A 1 87 ? -22.600 0.256 18.148 1.00 84.38 87 ARG A C 1
ATOM 645 O O . ARG A 1 87 ? -22.497 -0.958 18.314 1.00 84.38 87 ARG A O 1
ATOM 652 N N . GLU A 1 88 ? -23.759 0.895 18.097 1.00 83.00 88 GLU A N 1
ATOM 653 C CA . GLU A 1 88 ? -25.032 0.178 18.073 1.00 83.00 88 GLU A CA 1
ATOM 654 C C . GLU A 1 88 ? -25.153 -0.649 16.778 1.00 83.00 88 GLU A C 1
ATOM 656 O O . GLU A 1 88 ? -24.910 -0.097 15.695 1.00 83.00 88 GLU A O 1
ATOM 661 N N . PRO A 1 89 ? -25.512 -1.944 16.861 1.00 80.50 89 PRO A N 1
ATOM 662 C CA . PRO A 1 89 ? -25.740 -2.776 15.684 1.00 80.50 89 PRO A CA 1
ATOM 663 C C . PRO A 1 89 ? -26.879 -2.239 14.810 1.00 80.50 89 PRO A C 1
ATOM 665 O O . PRO A 1 89 ? -27.930 -1.825 15.306 1.00 80.50 89 PRO A O 1
ATOM 668 N N . GLY A 1 90 ? -26.669 -2.244 13.496 1.00 70.69 90 GLY A N 1
ATOM 669 C CA . GLY A 1 90 ? -27.705 -1.958 12.506 1.00 70.69 90 GLY A CA 1
ATOM 670 C C . GLY A 1 90 ? -28.711 -3.103 12.347 1.00 70.69 90 GLY A C 1
ATOM 671 O O . GLY A 1 90 ? -28.524 -4.194 12.871 1.00 70.69 90 GLY A O 1
ATOM 672 N N . GLU A 1 91 ? -29.772 -2.863 11.570 1.00 70.75 91 GLU A N 1
ATOM 673 C CA . GLU A 1 91 ? -30.828 -3.860 11.295 1.00 70.75 91 GLU A CA 1
ATOM 674 C C . GLU A 1 91 ? -30.291 -5.137 10.620 1.00 70.75 91 GLU A C 1
ATOM 676 O O . GLU A 1 91 ? -30.826 -6.219 10.849 1.00 70.75 91 GLU A O 1
ATOM 681 N N . ASP A 1 92 ? -29.208 -5.011 9.847 1.00 74.88 92 ASP A N 1
ATOM 682 C CA . ASP A 1 92 ? -28.573 -6.106 9.105 1.00 74.88 92 ASP A CA 1
ATOM 683 C C . ASP A 1 92 ? -27.293 -6.647 9.784 1.00 74.88 92 ASP A C 1
ATOM 685 O O . ASP A 1 92 ? -26.642 -7.540 9.239 1.00 74.88 92 ASP A O 1
ATOM 689 N N . ASP A 1 93 ? -26.900 -6.113 10.948 1.00 79.38 93 ASP A N 1
ATOM 690 C CA . ASP A 1 93 ? -25.690 -6.559 11.649 1.00 79.38 93 ASP A CA 1
ATOM 691 C C . ASP A 1 93 ? -25.953 -7.892 12.373 1.00 79.38 93 ASP A C 1
ATOM 693 O O . ASP A 1 93 ? -26.868 -8.012 13.186 1.00 79.38 93 ASP A O 1
ATOM 697 N N . THR A 1 94 ? -25.117 -8.902 12.118 1.00 88.00 94 THR A N 1
ATOM 698 C CA . THR A 1 94 ? -25.166 -10.203 12.817 1.00 88.00 94 THR A CA 1
ATOM 699 C C . THR A 1 94 ? -24.234 -10.264 14.029 1.00 88.00 94 THR A C 1
ATOM 701 O O . THR A 1 94 ? -24.405 -11.113 14.906 1.00 88.00 94 THR A O 1
ATOM 704 N N . ALA A 1 95 ? -23.275 -9.342 14.113 1.00 90.19 95 ALA A N 1
ATOM 705 C CA . ALA A 1 95 ? -22.312 -9.219 15.197 1.00 90.19 95 ALA A CA 1
ATOM 706 C C . ALA A 1 95 ? -22.001 -7.747 15.498 1.00 90.19 95 ALA A C 1
ATOM 708 O O . ALA A 1 95 ? -22.196 -6.867 14.657 1.00 90.19 95 ALA A O 1
ATOM 709 N N . ALA A 1 96 ? -21.495 -7.489 16.701 1.00 89.38 96 ALA A N 1
ATOM 710 C CA . ALA A 1 96 ? -21.100 -6.175 17.179 1.00 89.38 96 ALA A CA 1
ATOM 711 C C . ALA A 1 96 ? -19.602 -6.149 17.541 1.00 89.38 96 ALA A C 1
ATOM 713 O O . ALA A 1 96 ? -19.102 -7.120 18.119 1.00 89.38 96 ALA A O 1
ATOM 714 N N . PRO A 1 97 ? -18.884 -5.056 17.228 1.00 91.25 97 PRO A N 1
ATOM 715 C CA . PRO A 1 97 ? -17.476 -4.908 17.572 1.00 91.25 97 PRO A CA 1
ATOM 716 C C . PRO A 1 97 ? -17.286 -4.354 18.992 1.00 91.25 97 PRO A C 1
ATOM 718 O O . PRO A 1 97 ? -18.017 -3.458 19.412 1.00 91.25 97 PRO A O 1
ATOM 721 N N . TYR A 1 98 ? -16.253 -4.816 19.691 1.00 93.38 98 TYR A N 1
ATOM 722 C CA . TYR A 1 98 ? -15.856 -4.411 21.040 1.00 93.38 98 TYR A CA 1
ATOM 723 C C . TYR A 1 98 ? -14.346 -4.170 21.091 1.00 93.38 98 TYR A C 1
ATOM 725 O O . TYR A 1 98 ? -13.566 -5.058 20.744 1.00 93.38 98 TYR A O 1
ATOM 733 N N . THR A 1 99 ? -13.913 -3.005 21.572 1.00 93.44 99 THR A N 1
ATOM 734 C CA . THR A 1 99 ? -12.495 -2.779 21.885 1.00 93.44 99 THR A CA 1
ATOM 735 C C . THR A 1 99 ? -12.133 -3.480 23.189 1.00 93.44 99 THR A C 1
ATOM 737 O O . THR A 1 99 ? -12.688 -3.181 24.248 1.00 93.44 99 THR A O 1
ATOM 740 N N . ILE A 1 100 ? -11.173 -4.400 23.124 1.00 96.00 100 ILE A N 1
ATOM 741 C CA . ILE A 1 100 ? -10.641 -5.097 24.290 1.00 96.00 100 ILE A CA 1
ATOM 742 C C . ILE A 1 100 ? -9.301 -4.484 24.666 1.00 96.00 100 ILE A C 1
ATOM 744 O O . ILE A 1 100 ? -8.312 -4.697 23.976 1.00 96.00 100 ILE A O 1
ATOM 748 N N . THR A 1 101 ? -9.250 -3.773 25.792 1.00 93.75 101 THR A N 1
ATOM 749 C CA . THR A 1 101 ? -7.986 -3.306 26.375 1.00 93.75 101 THR A CA 1
ATOM 750 C C . THR A 1 101 ? -7.360 -4.409 27.222 1.00 93.75 101 THR A C 1
ATOM 752 O O . THR A 1 101 ? -7.999 -4.966 28.120 1.00 93.75 101 THR A O 1
ATOM 755 N N . THR A 1 102 ? -6.094 -4.712 26.966 1.00 92.31 102 THR A N 1
ATOM 756 C CA . THR A 1 102 ? -5.331 -5.723 27.695 1.00 92.31 102 THR A CA 1
ATOM 757 C C . THR A 1 102 ? -4.554 -5.093 28.853 1.00 92.31 102 THR A C 1
ATOM 759 O O . THR A 1 102 ? -4.252 -3.899 28.892 1.00 92.31 102 THR A O 1
ATOM 762 N N . ASN A 1 103 ? -4.249 -5.896 29.868 1.00 91.06 103 ASN A N 1
ATOM 763 C CA . ASN A 1 103 ? -3.569 -5.423 31.069 1.00 91.06 103 ASN A CA 1
ATOM 764 C C . ASN A 1 103 ? -2.038 -5.538 30.938 1.00 91.06 103 ASN A C 1
ATOM 766 O O . ASN A 1 103 ? -1.530 -6.436 30.277 1.00 91.06 103 ASN A O 1
ATOM 770 N N . ALA A 1 104 ? -1.302 -4.648 31.608 1.00 87.50 104 ALA A N 1
ATOM 771 C CA . ALA A 1 104 ? 0.164 -4.609 31.589 1.00 87.50 104 ALA A CA 1
ATOM 772 C C . ALA A 1 104 ? 0.851 -5.705 32.419 1.00 87.50 104 ALA A C 1
ATOM 774 O O . ALA A 1 104 ? 2.062 -5.885 32.336 1.00 87.50 104 ALA A O 1
ATOM 775 N N . THR A 1 105 ? 0.121 -6.368 33.316 1.00 89.44 105 THR A N 1
ATOM 776 C CA . THR A 1 105 ? 0.699 -7.256 34.339 1.00 89.44 105 THR A CA 1
ATOM 777 C C . THR A 1 105 ? -0.072 -8.559 34.477 1.00 89.44 105 THR A C 1
ATOM 779 O O . THR A 1 105 ? 0.525 -9.623 34.617 1.00 89.44 105 THR A O 1
ATOM 782 N N . ASN A 1 106 ? -1.400 -8.487 34.449 1.00 93.94 106 ASN A N 1
ATOM 783 C CA . ASN A 1 106 ? -2.280 -9.631 34.641 1.00 93.94 106 ASN A CA 1
ATOM 784 C C . ASN A 1 106 ? -2.878 -10.090 33.313 1.00 93.94 106 ASN A C 1
ATOM 786 O O . ASN A 1 106 ? -2.976 -9.325 32.358 1.00 93.94 106 ASN A O 1
ATOM 790 N N . ASN A 1 107 ? -3.349 -11.331 33.273 1.00 96.25 107 ASN A N 1
ATOM 791 C CA . ASN A 1 107 ? -4.169 -11.775 32.155 1.00 96.25 107 ASN A CA 1
ATOM 792 C C . ASN A 1 107 ? -5.515 -11.036 32.167 1.00 96.25 107 ASN A C 1
ATOM 794 O O . ASN A 1 107 ? -6.061 -10.731 33.229 1.00 96.25 107 ASN A O 1
ATOM 798 N N . THR A 1 108 ? -6.050 -10.783 30.980 1.00 97.50 108 THR A N 1
ATOM 799 C CA . THR A 1 108 ? -7.395 -10.240 30.773 1.00 97.50 108 THR A CA 1
ATOM 800 C C . THR A 1 108 ? -8.343 -11.394 30.474 1.00 97.50 108 THR A C 1
ATOM 802 O O . THR A 1 108 ? -8.047 -12.227 29.620 1.00 97.50 108 THR A O 1
ATOM 805 N N . VAL A 1 109 ? -9.465 -11.477 31.186 1.00 98.06 109 VAL A N 1
ATOM 806 C CA . VAL A 1 109 ? -10.487 -12.508 30.961 1.00 98.06 109 VAL A CA 1
ATOM 807 C C . VAL A 1 109 ? -11.679 -11.874 30.266 1.00 98.06 109 VAL A C 1
ATOM 809 O O . VAL A 1 109 ? -12.255 -10.921 30.784 1.00 98.06 109 VAL A O 1
ATOM 812 N N . ILE A 1 110 ? -12.050 -12.416 29.112 1.00 98.38 110 ILE A N 1
ATOM 813 C CA . ILE A 1 110 ? -13.184 -11.970 28.306 1.00 98.38 110 ILE A CA 1
ATOM 814 C C . ILE A 1 110 ? -14.247 -13.060 28.379 1.00 98.38 110 ILE A C 1
ATOM 816 O O . ILE A 1 110 ? -13.957 -14.232 28.128 1.00 98.38 110 ILE A O 1
ATOM 820 N N . VAL A 1 111 ? -15.472 -12.690 28.730 1.00 98.31 111 VAL A N 1
ATOM 821 C CA . VAL A 1 111 ? -16.610 -13.607 28.793 1.00 98.31 111 VAL A CA 1
ATOM 822 C C . VAL A 1 111 ? -17.689 -13.093 27.860 1.00 98.31 111 VAL A C 1
ATOM 824 O O . VAL A 1 111 ? -18.145 -11.968 28.020 1.00 98.31 111 VAL A O 1
ATOM 827 N N . ALA A 1 112 ? -18.115 -13.920 26.910 1.00 97.50 112 ALA A N 1
ATOM 828 C CA . ALA A 1 112 ? -19.292 -13.641 26.099 1.00 97.50 112 ALA A CA 1
ATOM 829 C C . ALA A 1 112 ? -20.378 -14.665 26.426 1.00 97.50 112 ALA A C 1
ATOM 831 O O . ALA A 1 112 ? -20.120 -15.872 26.391 1.00 97.50 112 ALA A O 1
ATOM 832 N N . SER A 1 113 ? -21.592 -14.211 26.732 1.00 96.69 113 SER A N 1
ATOM 833 C CA . SER A 1 113 ? -22.718 -15.107 27.015 1.00 96.69 113 SER A CA 1
ATOM 834 C C . SER A 1 113 ? -24.029 -14.606 26.426 1.00 96.69 113 SER A C 1
ATOM 836 O O . SER A 1 113 ? -24.297 -13.410 26.459 1.00 96.69 113 SER A O 1
ATOM 838 N N . ASN A 1 114 ? -24.868 -15.534 25.966 1.00 95.75 114 ASN A N 1
ATOM 839 C CA . ASN A 1 114 ? -26.260 -15.286 25.573 1.00 95.75 114 ASN A CA 1
ATOM 840 C C . ASN A 1 114 ? -27.270 -15.941 26.544 1.00 95.75 114 ASN A C 1
ATOM 842 O O . ASN A 1 114 ? -28.434 -16.173 26.216 1.00 95.75 114 ASN A O 1
ATOM 846 N N . GLY A 1 115 ? -26.812 -16.325 27.743 1.00 93.06 115 GLY A N 1
ATOM 847 C CA . GLY A 1 115 ? -27.615 -17.007 28.763 1.00 93.06 115 GLY A CA 1
ATOM 848 C C . GLY A 1 115 ? -27.775 -18.521 28.566 1.00 93.06 115 GLY A C 1
ATOM 849 O O . GLY A 1 115 ? -28.150 -19.205 29.518 1.00 93.06 115 GLY A O 1
ATOM 850 N N . THR A 1 116 ? -27.457 -19.061 27.383 1.00 94.25 116 THR A N 1
ATOM 851 C CA . THR A 1 116 ? -27.450 -20.515 27.114 1.00 94.25 116 THR A CA 1
ATOM 852 C C . THR A 1 116 ? -26.031 -21.049 26.947 1.00 94.25 116 THR A C 1
ATOM 854 O O . THR A 1 116 ? -25.675 -22.066 27.543 1.00 94.25 116 THR A O 1
ATOM 857 N N . THR A 1 117 ? -25.216 -20.343 26.165 1.00 95.56 117 THR A N 1
ATOM 858 C CA . THR A 1 117 ? -23.814 -20.673 25.910 1.00 95.56 117 THR A CA 1
ATOM 859 C C . THR A 1 117 ? -22.930 -19.573 26.479 1.00 95.56 117 THR A C 1
ATOM 861 O O . THR A 1 117 ? -23.272 -18.391 26.420 1.00 95.56 117 THR A O 1
ATOM 864 N N . THR A 1 118 ? -21.778 -19.964 27.021 1.00 97.44 118 THR A N 1
ATOM 865 C CA . THR A 1 118 ? -20.777 -19.031 27.539 1.00 97.44 118 THR A CA 1
ATOM 866 C C . THR A 1 118 ? -19.415 -19.378 26.972 1.00 97.44 118 THR A C 1
ATOM 868 O O . THR A 1 118 ? -18.926 -20.493 27.169 1.00 97.44 118 THR A O 1
ATOM 871 N N . TYR A 1 119 ? -18.803 -18.399 26.313 1.00 97.62 119 TYR A N 1
ATOM 872 C CA . TYR A 1 119 ? -17.419 -18.436 25.871 1.00 97.62 119 TYR A CA 1
ATOM 873 C C . TYR A 1 119 ? -16.542 -17.702 26.878 1.00 97.62 119 TYR A C 1
ATOM 875 O O . TYR A 1 119 ? -16.907 -16.637 27.373 1.00 97.62 119 TYR A O 1
ATOM 883 N N . THR A 1 120 ? -15.385 -18.270 27.205 1.00 98.00 120 THR A N 1
ATOM 884 C CA . THR A 1 120 ? -14.402 -17.647 28.100 1.00 98.00 120 THR A CA 1
ATOM 885 C C . THR A 1 120 ? -13.045 -17.630 27.424 1.00 98.00 120 THR A C 1
ATOM 887 O O . THR A 1 120 ? -12.470 -18.680 27.148 1.00 98.00 120 THR A O 1
ATOM 890 N N . VAL A 1 121 ? -12.515 -16.439 27.173 1.00 98.31 121 VAL A N 1
ATOM 891 C CA . VAL A 1 121 ? -11.230 -16.233 26.509 1.00 98.31 121 VAL A CA 1
ATOM 892 C C . VAL A 1 121 ? -10.248 -15.635 27.506 1.00 98.31 121 VAL A C 1
ATOM 894 O O . VAL A 1 121 ? -10.524 -14.616 28.135 1.00 98.31 121 VAL A O 1
ATOM 897 N N . THR A 1 122 ? -9.087 -16.268 27.660 1.00 98.00 122 THR A N 1
ATOM 898 C CA . THR A 1 122 ? -7.977 -15.714 28.445 1.00 98.00 122 THR A CA 1
ATOM 899 C C . THR A 1 122 ? -6.975 -15.055 27.510 1.00 98.00 122 THR A C 1
ATOM 901 O O . THR A 1 122 ? -6.389 -15.712 26.654 1.00 98.00 122 THR A O 1
ATOM 904 N N . CYS A 1 123 ? -6.745 -13.762 27.693 1.00 97.69 123 CYS A N 1
ATOM 905 C CA . CYS A 1 123 ? -5.699 -13.016 27.014 1.00 97.69 123 CYS A CA 1
ATOM 906 C C . CYS A 1 123 ? -4.508 -12.817 27.960 1.00 97.69 123 CYS A C 1
ATOM 908 O O . CYS A 1 123 ? -4.712 -12.329 29.076 1.00 97.69 123 CYS A O 1
ATOM 910 N N . PRO A 1 124 ? -3.271 -13.166 27.566 1.00 96.31 124 PRO A N 1
ATOM 911 C CA . PRO A 1 124 ? -2.083 -12.782 28.325 1.00 96.31 124 PRO A CA 1
ATOM 912 C C . PRO A 1 124 ? -1.943 -11.252 28.444 1.00 96.31 124 PRO A C 1
ATOM 914 O O . PRO A 1 124 ? -2.650 -10.497 27.773 1.00 96.31 124 PRO A O 1
ATOM 917 N N . HIS A 1 125 ? -1.051 -10.786 29.318 1.00 92.69 125 HIS A N 1
ATOM 918 C CA . HIS A 1 125 ? -0.731 -9.357 29.420 1.00 92.69 125 HIS A CA 1
ATOM 919 C C . HIS A 1 125 ? -0.014 -8.855 28.157 1.00 92.69 125 HIS A C 1
ATOM 921 O O . HIS A 1 125 ? 0.664 -9.635 27.481 1.00 92.69 125 HIS A O 1
ATOM 927 N N . TYR A 1 126 ? -0.143 -7.563 27.840 1.00 89.38 126 TYR A N 1
ATOM 928 C CA . TYR A 1 126 ? 0.480 -7.013 26.634 1.00 89.38 126 TYR A CA 1
ATOM 929 C C . TYR A 1 126 ? 2.008 -7.015 26.694 1.00 89.38 126 TYR A C 1
ATOM 931 O O . TYR A 1 126 ? 2.624 -6.917 27.757 1.00 89.38 126 TYR A O 1
ATOM 939 N N . THR A 1 127 ? 2.626 -7.047 25.515 1.00 79.75 127 THR A N 1
ATOM 940 C CA . THR A 1 127 ? 4.065 -6.812 25.360 1.00 79.75 127 THR A CA 1
ATOM 941 C C . THR A 1 127 ? 4.322 -5.311 25.260 1.00 79.75 127 THR A C 1
ATOM 943 O O . THR A 1 127 ? 3.826 -4.655 24.347 1.00 79.75 127 THR A O 1
ATOM 946 N N . ALA A 1 128 ? 5.056 -4.733 26.214 1.00 73.44 128 ALA A N 1
ATOM 947 C CA . ALA A 1 128 ? 5.353 -3.302 26.192 1.00 73.44 128 ALA A CA 1
ATOM 948 C C . ALA A 1 128 ? 6.240 -2.943 24.988 1.00 73.44 128 ALA A C 1
ATOM 950 O O . ALA A 1 128 ? 7.293 -3.552 24.797 1.00 73.44 128 ALA A O 1
ATOM 951 N N . ALA A 1 129 ? 5.829 -1.943 24.206 1.00 68.00 129 ALA A N 1
ATOM 952 C CA . ALA A 1 129 ? 6.627 -1.420 23.102 1.00 68.00 129 ALA A CA 1
ATOM 953 C C . ALA A 1 129 ? 7.804 -0.579 23.627 1.00 68.00 129 ALA A C 1
ATOM 955 O O . ALA A 1 129 ? 7.643 0.219 24.556 1.00 68.00 129 ALA A O 1
ATOM 956 N N . ALA A 1 130 ? 8.986 -0.737 23.027 1.00 65.12 130 ALA A N 1
ATOM 957 C CA . ALA A 1 130 ? 10.100 0.182 23.243 1.00 65.12 130 ALA A CA 1
ATOM 958 C C . ALA A 1 130 ? 9.852 1.517 22.514 1.00 65.12 130 ALA A C 1
ATOM 960 O O . ALA A 1 130 ? 9.225 1.553 21.457 1.00 65.12 130 ALA A O 1
ATOM 961 N N . THR A 1 131 ? 10.355 2.625 23.063 1.00 54.81 131 THR A N 1
ATOM 962 C CA . THR A 1 131 ? 10.248 3.953 22.440 1.00 54.81 131 THR A CA 1
ATOM 963 C C . THR A 1 131 ? 11.285 4.151 21.326 1.00 54.81 131 THR A C 1
ATOM 965 O O . THR A 1 131 ? 12.406 3.654 21.425 1.00 54.81 131 THR A O 1
ATOM 968 N N . GLY A 1 132 ? 10.934 4.924 20.287 1.00 57.31 132 GLY A N 1
ATOM 969 C CA . GLY A 1 132 ? 11.877 5.387 19.252 1.00 57.31 132 GLY A CA 1
ATOM 970 C C . GLY A 1 132 ? 12.294 4.335 18.217 1.00 57.31 132 GLY A C 1
ATOM 971 O O . GLY A 1 132 ? 13.462 4.274 17.840 1.00 57.31 132 GLY A O 1
ATOM 972 N N . VAL A 1 133 ? 11.371 3.477 17.791 1.00 74.06 133 VAL A N 1
ATOM 973 C CA . VAL A 1 133 ? 11.708 2.269 17.030 1.00 74.06 133 VAL A CA 1
ATOM 974 C C . VAL A 1 133 ? 11.835 2.531 15.529 1.00 74.06 133 VAL A C 1
ATOM 976 O O . VAL A 1 133 ? 10.864 2.781 14.823 1.00 74.06 133 VAL A O 1
ATOM 979 N N . ASN A 1 134 ? 13.076 2.462 15.053 1.00 89.50 134 ASN A N 1
ATOM 980 C CA . ASN A 1 134 ? 13.391 2.161 13.659 1.00 89.50 134 ASN A CA 1
ATOM 981 C C . ASN A 1 134 ? 13.014 0.693 13.361 1.00 89.50 134 ASN A C 1
ATOM 983 O O . ASN A 1 134 ? 12.790 -0.079 14.303 1.00 89.50 134 ASN A O 1
ATOM 987 N N . PRO A 1 135 ? 13.004 0.270 12.085 1.00 94.06 135 PRO A N 1
ATOM 988 C CA . PRO A 1 135 ? 12.922 -1.143 11.734 1.00 94.06 135 PRO A CA 1
ATOM 989 C C . PRO A 1 135 ? 13.937 -1.996 12.501 1.00 94.06 135 PRO A C 1
ATOM 991 O O . PRO A 1 135 ? 15.085 -1.590 12.696 1.00 94.06 135 PRO A O 1
ATOM 994 N N . ALA A 1 136 ? 13.518 -3.190 12.921 1.00 93.56 136 ALA A N 1
ATOM 995 C CA . ALA A 1 136 ? 14.413 -4.173 13.521 1.00 93.56 136 ALA A CA 1
ATOM 996 C C . ALA A 1 136 ? 15.268 -4.864 12.450 1.00 93.56 136 ALA A C 1
ATOM 998 O O . ALA A 1 136 ? 16.437 -5.160 12.707 1.00 93.56 136 ALA A O 1
ATOM 999 N N . ASP A 1 137 ? 14.693 -5.085 11.263 1.00 94.75 137 ASP A N 1
ATOM 1000 C CA . ASP A 1 137 ? 15.372 -5.676 10.111 1.00 94.75 137 ASP A CA 1
ATOM 1001 C C . ASP A 1 137 ? 14.673 -5.349 8.772 1.00 94.75 137 ASP A C 1
ATOM 1003 O O . ASP A 1 137 ? 13.635 -4.678 8.734 1.00 94.75 137 ASP A O 1
ATOM 1007 N N . VAL A 1 138 ? 15.249 -5.843 7.673 1.00 96.44 138 VAL A N 1
ATOM 1008 C CA . VAL A 1 138 ? 14.634 -5.943 6.343 1.00 96.44 138 VAL A CA 1
ATOM 1009 C C . VAL A 1 138 ? 14.700 -7.393 5.872 1.00 96.44 138 VAL A C 1
ATOM 1011 O O . VAL A 1 138 ? 15.774 -7.984 5.842 1.00 96.44 138 VAL A O 1
ATOM 1014 N N . ASN A 1 139 ? 13.572 -7.952 5.431 1.00 95.44 139 ASN A N 1
ATOM 1015 C CA . ASN A 1 139 ? 13.482 -9.361 5.014 1.00 95.44 139 ASN A CA 1
ATOM 1016 C C . ASN A 1 139 ? 13.422 -9.541 3.492 1.00 95.44 139 ASN A C 1
ATOM 1018 O O . ASN A 1 139 ? 13.450 -10.665 2.995 1.00 95.44 139 ASN A O 1
ATOM 1022 N N . GLY A 1 140 ? 13.334 -8.455 2.727 1.00 97.25 140 GLY A N 1
ATOM 1023 C CA . GLY A 1 140 ? 13.338 -8.540 1.274 1.00 97.25 140 GLY A CA 1
ATOM 1024 C C . GLY A 1 140 ? 13.544 -7.202 0.591 1.00 97.25 140 GLY A C 1
ATOM 1025 O O . GLY A 1 140 ? 13.016 -6.184 1.040 1.00 97.25 140 GLY A O 1
ATOM 1026 N N . TYR A 1 141 ? 14.291 -7.234 -0.507 1.00 98.44 141 TYR A N 1
ATOM 1027 C CA . TYR A 1 141 ? 14.531 -6.112 -1.402 1.00 98.44 141 TYR A CA 1
ATOM 1028 C C . TYR A 1 141 ? 14.741 -6.622 -2.833 1.00 98.44 141 TYR A C 1
ATOM 1030 O O . TYR A 1 141 ? 15.728 -7.306 -3.111 1.00 98.44 141 TYR A O 1
ATOM 1038 N N . LEU A 1 142 ? 13.812 -6.307 -3.740 1.00 98.44 142 LEU A N 1
ATOM 1039 C CA . LEU A 1 142 ? 13.926 -6.668 -5.156 1.00 98.44 142 LEU A CA 1
ATOM 1040 C C . LEU A 1 142 ? 13.347 -5.567 -6.054 1.00 98.44 142 LEU A C 1
ATOM 1042 O O . LEU A 1 142 ? 12.126 -5.504 -6.219 1.00 98.44 142 LEU A O 1
ATOM 1046 N N . PRO A 1 143 ? 14.201 -4.741 -6.667 1.00 97.88 143 PRO A N 1
ATOM 1047 C CA . PRO A 1 143 ? 13.819 -3.752 -7.665 1.00 97.88 143 PRO A CA 1
ATOM 1048 C C . PRO A 1 143 ? 13.934 -4.308 -9.090 1.00 97.88 143 PRO A C 1
ATOM 1050 O O . PRO A 1 143 ? 14.699 -5.237 -9.346 1.00 97.88 143 PRO A O 1
ATOM 1053 N N . VAL A 1 144 ? 13.250 -3.677 -10.045 1.00 97.38 144 VAL A N 1
ATOM 1054 C CA . VAL A 1 144 ? 13.532 -3.821 -11.485 1.00 97.38 144 VAL A CA 1
ATOM 1055 C C . VAL A 1 144 ? 13.722 -2.431 -12.065 1.00 97.38 144 VAL A C 1
ATOM 1057 O O . VAL A 1 144 ? 12.756 -1.690 -12.161 1.00 97.38 144 VAL A O 1
ATOM 1060 N N . GLY A 1 145 ? 14.938 -2.039 -12.440 1.00 95.19 145 GLY A N 1
ATOM 1061 C CA . GLY A 1 145 ? 15.176 -0.664 -12.874 1.00 95.19 145 GLY A CA 1
ATOM 1062 C C . GLY A 1 145 ? 16.646 -0.284 -12.971 1.00 95.19 145 GLY A C 1
ATOM 1063 O O . GLY A 1 145 ? 17.517 -0.931 -12.384 1.00 95.19 145 GLY A O 1
ATOM 1064 N N . GLN A 1 146 ? 16.941 0.778 -13.721 1.00 93.81 146 GLN A N 1
ATOM 1065 C CA . GLN A 1 146 ? 18.314 1.242 -13.907 1.00 93.81 146 GLN A CA 1
ATOM 1066 C C . GLN A 1 146 ? 18.899 1.862 -12.636 1.00 93.81 146 GLN A C 1
ATOM 1068 O O . GLN A 1 146 ? 20.100 1.745 -12.384 1.00 93.81 146 GLN A O 1
ATOM 1073 N N . PHE A 1 147 ? 18.070 2.503 -11.810 1.00 93.94 147 PHE A N 1
ATOM 1074 C CA . PHE A 1 147 ? 18.533 3.191 -10.602 1.00 93.94 147 PHE A CA 1
ATOM 1075 C C . PHE A 1 147 ? 18.912 2.222 -9.479 1.00 93.94 147 PHE A C 1
ATOM 1077 O O . PHE A 1 147 ? 19.562 2.607 -8.513 1.00 93.94 147 PHE A O 1
ATOM 1084 N N . ALA A 1 148 ? 18.632 0.935 -9.666 1.00 91.25 148 ALA A N 1
ATOM 1085 C CA . ALA A 1 148 ? 19.026 -0.122 -8.754 1.00 91.25 148 ALA A CA 1
ATOM 1086 C C . ALA A 1 148 ? 20.204 -0.978 -9.270 1.00 91.25 148 ALA A C 1
ATOM 1088 O O . ALA A 1 148 ? 20.512 -2.035 -8.725 1.00 91.25 148 ALA A O 1
ATOM 1089 N N . ARG A 1 149 ? 20.893 -0.550 -10.329 1.00 92.94 149 ARG A N 1
ATOM 1090 C CA . ARG A 1 149 ? 22.047 -1.271 -10.890 1.00 92.94 149 ARG A CA 1
ATOM 1091 C C . ARG A 1 149 ? 23.342 -0.961 -10.140 1.00 92.94 149 ARG A C 1
ATOM 1093 O O . ARG A 1 149 ? 23.435 0.006 -9.380 1.00 92.94 149 ARG A O 1
ATOM 1100 N N . TRP A 1 150 ? 24.385 -1.757 -10.387 1.00 85.69 150 TRP A N 1
ATOM 1101 C CA . TRP A 1 150 ? 25.705 -1.599 -9.748 1.00 85.69 150 TRP A CA 1
ATOM 1102 C C . TRP A 1 150 ? 26.325 -0.195 -9.891 1.00 85.69 150 TRP A C 1
ATOM 1104 O O . TRP A 1 150 ? 27.132 0.223 -9.061 1.00 85.69 150 TRP A O 1
ATOM 1114 N N . ASN A 1 151 ? 25.988 0.537 -10.954 1.00 86.50 151 ASN A N 1
ATOM 1115 C CA . ASN A 1 151 ? 26.514 1.869 -11.254 1.00 86.50 151 ASN A CA 1
ATOM 1116 C C . ASN A 1 151 ? 25.675 3.011 -10.658 1.00 86.50 151 ASN A C 1
ATOM 1118 O O . ASN A 1 151 ? 25.989 4.176 -10.903 1.00 86.50 151 ASN A O 1
ATOM 1122 N N . SER A 1 152 ? 24.665 2.701 -9.846 1.00 88.62 152 SER A N 1
ATOM 1123 C CA . SER A 1 152 ? 23.708 3.674 -9.312 1.00 88.62 152 SER A CA 1
ATOM 1124 C C . SER A 1 152 ? 24.057 4.127 -7.895 1.00 88.62 152 SER A C 1
ATOM 1126 O O . SER A 1 152 ? 23.203 4.220 -7.026 1.00 88.62 152 SER A O 1
ATOM 1128 N N . PHE A 1 153 ? 25.342 4.394 -7.637 1.00 90.31 153 PHE A N 1
ATOM 1129 C CA . PHE A 1 153 ? 25.843 5.056 -6.418 1.00 90.31 153 PHE A CA 1
ATOM 1130 C C . PHE A 1 153 ? 25.376 4.462 -5.071 1.00 90.31 153 PHE A C 1
ATOM 1132 O O . PHE A 1 153 ? 25.373 5.165 -4.066 1.00 90.31 153 PHE A O 1
ATOM 1139 N N . GLY A 1 154 ? 25.015 3.175 -5.034 1.00 92.19 154 GLY A N 1
ATOM 1140 C CA . GLY A 1 154 ? 24.533 2.482 -3.835 1.00 92.19 154 GLY A CA 1
ATOM 1141 C C . GLY A 1 154 ? 23.008 2.400 -3.691 1.00 92.19 154 GLY A C 1
ATOM 1142 O O . GLY A 1 154 ? 22.546 1.701 -2.792 1.00 92.19 154 GLY A O 1
ATOM 1143 N N . TRP A 1 155 ? 22.219 3.016 -4.575 1.00 96.88 155 TRP A N 1
ATOM 1144 C CA . TRP A 1 155 ? 20.752 2.906 -4.569 1.00 96.88 155 TRP A CA 1
ATOM 1145 C C . TRP A 1 155 ? 20.251 1.476 -4.828 1.00 96.88 155 TRP A C 1
ATOM 1147 O O . TRP A 1 155 ? 19.176 1.120 -4.376 1.00 96.88 155 TRP A O 1
ATOM 1157 N N . GLY A 1 156 ? 21.047 0.618 -5.471 1.00 96.38 156 GLY A N 1
ATOM 1158 C CA . GLY A 1 156 ? 20.737 -0.804 -5.679 1.00 96.38 156 GLY A CA 1
ATOM 1159 C C . GLY A 1 156 ? 21.184 -1.754 -4.564 1.00 96.38 156 GLY A C 1
ATOM 1160 O O . GLY A 1 156 ? 21.375 -2.943 -4.814 1.00 96.38 156 GLY A O 1
ATOM 1161 N N . THR A 1 157 ? 21.494 -1.250 -3.365 1.00 96.44 157 THR A N 1
ATOM 1162 C CA . THR A 1 157 ? 22.186 -2.053 -2.339 1.00 96.44 157 THR A CA 1
ATOM 1163 C C . THR A 1 157 ? 21.564 -1.908 -0.958 1.00 96.44 157 THR A C 1
ATOM 1165 O O . THR A 1 157 ? 21.329 -0.792 -0.499 1.00 96.44 157 THR A O 1
ATOM 1168 N N . LEU A 1 158 ? 21.312 -3.032 -0.286 1.00 97.50 158 LEU A N 1
ATOM 1169 C CA . LEU A 1 158 ? 20.592 -3.069 0.990 1.00 97.50 158 LEU A CA 1
ATOM 1170 C C . LEU A 1 158 ? 21.493 -2.843 2.218 1.00 97.50 158 LEU A C 1
ATOM 1172 O O . LEU A 1 158 ? 21.029 -2.315 3.234 1.00 97.50 158 LEU A O 1
ATOM 1176 N N . TYR A 1 159 ? 22.768 -3.232 2.145 1.00 97.31 159 TYR A N 1
ATOM 1177 C CA . TYR A 1 159 ? 23.687 -3.178 3.286 1.00 97.31 159 TYR A CA 1
ATOM 1178 C C . TYR A 1 159 ? 24.488 -1.871 3.344 1.00 97.31 159 TYR A C 1
ATOM 1180 O O . TYR A 1 159 ? 24.721 -1.198 2.338 1.00 97.31 159 TYR A O 1
ATOM 1188 N N . THR A 1 160 ? 24.924 -1.506 4.550 1.00 96.00 160 THR A N 1
ATOM 1189 C CA . THR A 1 160 ? 25.632 -0.250 4.865 1.00 96.00 160 THR A CA 1
ATOM 1190 C C . THR A 1 160 ? 26.985 -0.080 4.172 1.00 96.00 160 THR A C 1
ATOM 1192 O O . THR A 1 160 ? 27.487 1.040 4.089 1.00 96.00 160 THR A O 1
ATOM 1195 N N . ASP A 1 161 ? 27.571 -1.153 3.645 1.00 94.88 161 ASP A N 1
ATOM 1196 C CA . ASP A 1 161 ? 28.796 -1.128 2.839 1.00 94.88 161 ASP A CA 1
ATOM 1197 C C . ASP A 1 161 ? 28.532 -1.007 1.327 1.00 94.88 161 ASP A C 1
ATOM 1199 O O . ASP A 1 161 ? 29.457 -1.137 0.525 1.00 94.88 161 ASP A O 1
ATOM 1203 N N . ASN A 1 162 ? 27.286 -0.713 0.945 1.00 94.19 162 ASN A N 1
ATOM 1204 C CA . ASN A 1 162 ? 26.801 -0.657 -0.431 1.00 94.19 162 ASN A CA 1
ATOM 1205 C C . ASN A 1 162 ? 26.991 -1.979 -1.186 1.00 94.19 162 ASN A C 1
ATOM 1207 O O . ASN A 1 162 ? 27.485 -2.011 -2.314 1.00 94.19 162 ASN A O 1
ATOM 1211 N N . THR A 1 163 ? 26.581 -3.080 -0.557 1.00 95.38 163 THR A N 1
ATOM 1212 C CA . THR A 1 163 ? 26.491 -4.401 -1.187 1.00 95.38 163 THR A CA 1
ATOM 1213 C C . THR A 1 163 ? 25.126 -5.046 -0.928 1.00 95.38 163 THR A C 1
ATOM 1215 O O . THR A 1 163 ? 24.343 -4.576 -0.102 1.00 95.38 163 THR A O 1
ATOM 1218 N N . ASN A 1 164 ? 24.848 -6.150 -1.623 1.00 97.50 164 ASN A N 1
ATOM 1219 C CA . ASN A 1 164 ? 23.759 -7.083 -1.308 1.00 97.50 164 ASN A CA 1
ATOM 1220 C C . ASN A 1 164 ? 24.322 -8.386 -0.711 1.00 97.50 164 ASN A C 1
ATOM 1222 O O . ASN A 1 164 ? 23.924 -9.491 -1.078 1.00 97.50 164 ASN A O 1
ATOM 1226 N N . VAL A 1 165 ? 25.325 -8.274 0.163 1.00 96.50 165 VAL A N 1
ATOM 1227 C CA . VAL A 1 165 ? 25.971 -9.422 0.809 1.00 96.50 165 VAL A CA 1
ATOM 1228 C C . VAL A 1 165 ? 26.054 -9.166 2.307 1.00 96.50 165 VAL A C 1
ATOM 1230 O O . VAL A 1 165 ? 26.793 -8.293 2.753 1.00 96.50 165 VAL A O 1
ATOM 1233 N N . SER A 1 166 ? 25.330 -9.956 3.099 1.00 95.88 166 SER A N 1
ATOM 1234 C CA . SER A 1 166 ? 25.448 -9.898 4.558 1.00 95.88 166 SER A CA 1
ATOM 1235 C C . SER A 1 166 ? 26.839 -10.345 5.013 1.00 95.88 166 SER A C 1
ATOM 1237 O O . SER A 1 166 ? 27.380 -11.344 4.530 1.00 95.88 166 SER A O 1
ATOM 1239 N N . SER A 1 167 ? 27.421 -9.621 5.967 1.00 96.06 167 SER A N 1
ATOM 1240 C CA . SER A 1 167 ? 28.691 -9.972 6.596 1.00 96.06 167 SER A CA 1
ATOM 1241 C C . SER A 1 167 ? 28.717 -9.554 8.065 1.00 96.06 167 SER A C 1
ATOM 1243 O O . SER A 1 167 ? 27.901 -8.764 8.525 1.00 96.06 167 SER A O 1
ATOM 1245 N N . SER A 1 168 ? 29.712 -10.022 8.822 1.00 96.38 168 SER A N 1
ATOM 1246 C CA . SER A 1 168 ? 29.909 -9.592 10.215 1.00 96.38 168 SER A CA 1
ATOM 1247 C C . SER A 1 168 ? 30.327 -8.120 10.367 1.00 96.38 168 SER A C 1
ATOM 1249 O O . SER A 1 168 ? 30.493 -7.657 11.492 1.00 96.38 168 SER A O 1
ATOM 1251 N N . SER A 1 169 ? 30.594 -7.414 9.263 1.00 96.06 169 SER A N 1
ATOM 1252 C CA . SER A 1 169 ? 31.069 -6.024 9.245 1.00 96.06 169 SER A CA 1
ATOM 1253 C C . SER A 1 169 ? 30.050 -5.019 8.711 1.00 96.06 169 SER A C 1
ATOM 1255 O O . SER A 1 169 ? 30.355 -3.828 8.697 1.00 96.06 169 SER A O 1
ATOM 1257 N N . ASN A 1 170 ? 28.873 -5.469 8.273 1.00 96.56 170 ASN A N 1
ATOM 1258 C CA . ASN A 1 170 ? 27.810 -4.603 7.775 1.00 96.56 170 ASN A CA 1
ATOM 1259 C C . ASN A 1 170 ? 26.482 -4.889 8.488 1.00 96.56 170 ASN A C 1
ATOM 1261 O O . ASN A 1 170 ? 26.366 -5.804 9.301 1.00 96.56 170 ASN A O 1
ATOM 1265 N N . ASP A 1 171 ? 25.502 -4.038 8.215 1.00 96.12 171 ASP A N 1
ATOM 1266 C CA . ASP A 1 171 ? 24.126 -4.185 8.678 1.00 96.12 171 ASP A CA 1
ATOM 1267 C C . ASP A 1 171 ? 23.193 -3.672 7.575 1.00 96.12 171 ASP A C 1
ATOM 1269 O O . ASP A 1 171 ? 23.655 -3.018 6.633 1.00 96.12 171 ASP A O 1
ATOM 1273 N N . VAL A 1 172 ? 21.897 -3.952 7.659 1.00 95.81 172 VAL A N 1
ATOM 1274 C CA . VAL A 1 172 ? 20.926 -3.340 6.740 1.00 95.81 172 VAL A CA 1
ATOM 1275 C C . VAL A 1 172 ? 20.827 -1.832 7.015 1.00 95.81 172 VAL A C 1
ATOM 1277 O O . VAL A 1 172 ? 20.882 -1.389 8.165 1.00 95.81 172 VAL A O 1
ATOM 1280 N N . LYS A 1 173 ? 20.683 -1.019 5.962 1.00 95.31 173 LYS A N 1
ATOM 1281 C CA . LYS A 1 173 ? 20.776 0.456 6.031 1.00 95.31 173 LYS A CA 1
ATOM 1282 C C . LYS A 1 173 ? 19.828 1.127 7.040 1.00 95.31 173 LYS A C 1
ATOM 1284 O O . LYS A 1 173 ? 20.184 2.141 7.629 1.00 95.31 173 LYS A O 1
ATOM 1289 N N . PHE A 1 174 ? 18.642 0.571 7.268 1.00 95.75 174 PHE A N 1
ATOM 1290 C CA . PHE A 1 174 ? 17.523 1.298 7.885 1.00 95.75 174 PHE A CA 1
ATOM 1291 C C . PHE A 1 174 ? 17.366 1.117 9.401 1.00 95.75 174 PHE A C 1
ATOM 1293 O O . PHE A 1 174 ? 16.539 1.787 10.019 1.00 95.75 174 PHE A O 1
ATOM 1300 N N . LYS A 1 175 ? 18.170 0.256 10.037 1.00 93.56 175 LYS A N 1
ATOM 1301 C CA . LYS A 1 175 ? 18.059 -0.027 11.485 1.00 93.56 175 LYS A CA 1
ATOM 1302 C C . LYS A 1 175 ? 18.402 1.165 12.375 1.00 93.56 175 LYS A C 1
ATOM 1304 O O . LYS A 1 175 ? 17.984 1.241 13.531 1.00 93.56 175 LYS A O 1
ATOM 1309 N N . THR A 1 176 ? 19.147 2.127 11.841 1.00 90.31 176 THR A N 1
ATOM 1310 C CA . THR A 1 176 ? 19.477 3.382 12.528 1.00 90.31 176 THR A CA 1
ATOM 1311 C C . THR A 1 176 ? 18.641 4.567 12.041 1.00 90.31 176 THR A C 1
ATOM 1313 O O . THR A 1 176 ? 18.936 5.702 12.412 1.00 90.31 176 THR A O 1
ATOM 1316 N N . GLY A 1 177 ? 17.594 4.310 11.250 1.00 89.12 177 GLY A N 1
ATOM 1317 C CA . GLY A 1 177 ? 16.688 5.320 10.720 1.00 89.12 177 GLY A CA 1
ATOM 1318 C C . GLY A 1 177 ? 17.098 5.798 9.326 1.00 89.12 177 GLY A C 1
ATOM 1319 O O . GLY A 1 177 ? 17.351 4.984 8.440 1.00 89.12 177 GLY A O 1
ATOM 1320 N N . TYR A 1 178 ? 17.135 7.115 9.127 1.00 93.75 178 TYR A N 1
ATOM 1321 C CA . TYR A 1 178 ? 17.402 7.759 7.847 1.00 93.75 178 TYR A CA 1
ATOM 1322 C C . TYR A 1 178 ? 18.825 7.486 7.357 1.00 93.75 178 TYR A C 1
ATOM 1324 O O . TYR A 1 178 ? 19.803 7.703 8.078 1.00 93.75 178 TYR A O 1
ATOM 1332 N N . VAL A 1 179 ? 18.938 7.118 6.087 1.00 94.38 179 VAL A N 1
ATOM 1333 C CA . VAL A 1 179 ? 20.190 7.024 5.342 1.00 94.38 179 VAL A CA 1
ATOM 1334 C C . VAL A 1 179 ? 20.144 7.944 4.131 1.00 94.38 179 VAL A C 1
ATOM 1336 O O . VAL A 1 179 ? 19.133 8.052 3.452 1.00 94.38 179 VAL A O 1
ATOM 1339 N N . SER A 1 180 ? 21.257 8.619 3.840 1.00 92.88 180 SER A N 1
ATOM 1340 C CA . SER A 1 180 ? 21.324 9.564 2.716 1.00 92.88 180 SER A CA 1
ATOM 1341 C C . SER A 1 180 ? 21.233 8.886 1.353 1.00 92.88 180 SER A C 1
ATOM 1343 O O . SER A 1 180 ? 20.761 9.490 0.399 1.00 92.88 180 SER A O 1
ATOM 1345 N N . THR A 1 181 ? 21.738 7.656 1.270 1.00 95.25 181 THR A N 1
ATOM 1346 C CA . THR A 1 181 ? 21.635 6.794 0.095 1.00 95.25 181 THR A CA 1
ATOM 1347 C C . THR A 1 181 ? 20.862 5.563 0.525 1.00 95.25 181 THR A C 1
ATOM 1349 O O . THR A 1 181 ? 21.430 4.615 1.077 1.00 95.25 181 THR A O 1
ATOM 1352 N N . GLY A 1 182 ? 19.553 5.633 0.323 1.00 96.44 182 GLY A N 1
ATOM 1353 C CA . GLY A 1 182 ? 18.618 4.567 0.621 1.00 96.44 182 GLY A CA 1
ATOM 1354 C C . GLY A 1 182 ? 18.700 3.416 -0.373 1.00 96.44 182 GLY A C 1
ATOM 1355 O O . GLY A 1 182 ? 19.791 2.953 -0.729 1.00 96.44 182 GLY A O 1
ATOM 1356 N N . VAL A 1 183 ? 17.528 2.972 -0.812 1.00 98.19 183 VAL A N 1
ATOM 1357 C CA . VAL A 1 183 ? 17.365 2.044 -1.930 1.00 98.19 183 VAL A CA 1
ATOM 1358 C C . VAL A 1 183 ? 16.398 2.609 -2.966 1.00 98.19 183 VAL A C 1
ATOM 1360 O O . VAL A 1 183 ? 15.415 3.242 -2.596 1.00 98.19 183 VAL A O 1
ATOM 1363 N N . SER A 1 184 ? 16.673 2.367 -4.244 1.00 98.06 184 SER A N 1
ATOM 1364 C CA . SER A 1 184 ? 15.722 2.546 -5.343 1.00 98.06 184 SER A CA 1
ATOM 1365 C C . SER A 1 184 ? 14.878 1.282 -5.457 1.00 98.06 184 SER A C 1
ATOM 1367 O O . SER A 1 184 ? 15.394 0.164 -5.363 1.00 98.06 184 SER A O 1
ATOM 1369 N N . LEU A 1 185 ? 13.578 1.459 -5.647 1.00 98.44 185 LEU A N 1
ATOM 1370 C CA . LEU A 1 185 ? 12.614 0.384 -5.833 1.00 98.44 185 LEU A CA 1
ATOM 1371 C C . LEU A 1 185 ? 12.423 0.035 -7.317 1.00 98.44 185 LEU A C 1
ATOM 1373 O O . LEU A 1 185 ? 11.928 -1.044 -7.631 1.00 98.44 185 LEU A O 1
ATOM 1377 N N . GLY A 1 186 ? 12.880 0.891 -8.236 1.00 97.12 186 GLY A N 1
ATOM 1378 C CA . GLY A 1 186 ? 12.712 0.701 -9.675 1.00 97.12 186 GLY A CA 1
ATOM 1379 C C . GLY A 1 186 ? 11.243 0.781 -10.103 1.00 97.12 186 GLY A C 1
ATOM 1380 O O . GLY A 1 186 ? 10.446 1.503 -9.510 1.00 97.12 186 GLY A O 1
ATOM 1381 N N . MET A 1 187 ? 10.880 0.030 -11.139 1.00 97.00 187 MET A N 1
ATOM 1382 C CA . MET A 1 187 ? 9.537 -0.039 -11.714 1.00 97.00 187 MET A CA 1
ATOM 1383 C C . MET A 1 187 ? 8.496 -0.586 -10.730 1.00 97.00 187 MET A C 1
ATOM 1385 O O . MET A 1 187 ? 8.821 -1.236 -9.733 1.00 97.00 187 MET A O 1
ATOM 1389 N N . ALA A 1 188 ? 7.218 -0.374 -11.063 1.00 97.94 188 ALA A N 1
ATOM 1390 C CA . ALA A 1 188 ? 6.071 -0.780 -10.255 1.00 97.94 188 ALA A CA 1
ATOM 1391 C C . ALA A 1 188 ? 6.185 -2.193 -9.658 1.00 97.94 188 ALA A C 1
ATOM 1393 O O . ALA A 1 188 ? 6.491 -3.159 -10.359 1.00 97.94 188 ALA A O 1
ATOM 1394 N N . GLY A 1 189 ? 5.882 -2.316 -8.369 1.00 98.06 189 GLY A N 1
ATOM 1395 C CA . GLY A 1 189 ? 5.953 -3.566 -7.613 1.00 98.06 189 GLY A CA 1
ATOM 1396 C C . GLY A 1 189 ? 7.321 -3.863 -6.998 1.00 98.06 189 GLY A C 1
ATOM 1397 O O . GLY A 1 189 ? 7.364 -4.558 -5.982 1.00 98.06 189 GLY A O 1
ATOM 1398 N N . GLY A 1 190 ? 8.415 -3.302 -7.529 1.00 98.44 190 GLY A N 1
ATOM 1399 C CA . GLY A 1 190 ? 9.711 -3.372 -6.862 1.00 98.44 190 GLY A CA 1
ATOM 1400 C C . GLY A 1 190 ? 9.618 -2.799 -5.448 1.00 98.44 190 GLY A C 1
ATOM 1401 O O . GLY A 1 190 ? 8.910 -1.817 -5.226 1.00 98.44 190 GLY A O 1
ATOM 1402 N N . TYR A 1 191 ? 10.238 -3.465 -4.470 1.00 98.62 191 TYR A N 1
ATOM 1403 C CA . TYR A 1 191 ? 9.908 -3.258 -3.055 1.00 98.62 191 TYR A CA 1
ATOM 1404 C C . TYR A 1 191 ? 11.103 -3.374 -2.116 1.00 98.62 191 TYR A C 1
ATOM 1406 O O . TYR A 1 191 ? 12.100 -4.027 -2.427 1.00 98.62 191 TYR A O 1
ATOM 1414 N N . VAL A 1 192 ? 10.914 -2.824 -0.916 1.00 98.75 192 VAL A N 1
ATOM 1415 C CA . VAL A 1 192 ? 11.648 -3.154 0.310 1.00 98.75 192 VAL A CA 1
ATOM 1416 C C . VAL A 1 192 ? 10.647 -3.508 1.419 1.00 98.75 192 VAL A C 1
ATOM 1418 O O . VAL A 1 192 ? 9.599 -2.871 1.544 1.00 98.75 192 VAL A O 1
ATOM 1421 N N . GLN A 1 193 ? 10.932 -4.550 2.207 1.00 98.44 193 GLN A N 1
ATOM 1422 C CA . GLN A 1 193 ? 10.060 -5.019 3.291 1.00 98.44 193 GLN A CA 1
ATOM 1423 C C . GLN A 1 193 ? 10.754 -4.941 4.652 1.00 98.44 193 GLN A C 1
ATOM 1425 O O . GLN A 1 193 ? 11.684 -5.697 4.928 1.00 98.44 193 GLN A O 1
ATOM 1430 N N . PHE A 1 194 ? 10.239 -4.074 5.516 1.00 97.81 194 PHE A N 1
ATOM 1431 C CA . PHE A 1 194 ? 10.681 -3.877 6.890 1.00 97.81 194 PHE A CA 1
ATOM 1432 C C . PHE A 1 194 ? 10.007 -4.860 7.849 1.00 97.81 194 PHE A C 1
ATOM 1434 O O . PHE A 1 194 ? 8.805 -5.114 7.732 1.00 97.81 194 PHE A O 1
ATOM 1441 N N . ASP A 1 195 ? 10.763 -5.341 8.835 1.00 95.75 195 ASP A N 1
ATOM 1442 C CA . ASP A 1 195 ? 10.254 -6.036 10.020 1.00 95.75 195 ASP A CA 1
ATOM 1443 C C . ASP A 1 195 ? 10.522 -5.182 11.259 1.00 95.75 195 ASP A C 1
ATOM 1445 O O . ASP A 1 195 ? 11.659 -4.835 11.581 1.00 95.75 195 ASP A O 1
ATOM 1449 N N . MET A 1 196 ? 9.451 -4.828 11.962 1.00 94.19 196 MET A N 1
ATOM 1450 C CA . MET A 1 196 ? 9.485 -4.034 13.191 1.00 94.19 196 MET A CA 1
ATOM 1451 C C . MET A 1 196 ? 9.738 -4.901 14.439 1.00 94.19 196 MET A C 1
ATOM 1453 O O . MET A 1 196 ? 9.888 -4.397 15.557 1.00 94.19 196 MET A O 1
ATOM 1457 N N . GLY A 1 197 ? 9.799 -6.223 14.269 1.00 90.56 197 GLY A N 1
ATOM 1458 C CA . GLY A 1 197 ? 9.937 -7.204 15.333 1.00 90.56 197 GLY A CA 1
ATOM 1459 C C . GLY A 1 197 ? 8.788 -7.111 16.337 1.00 90.56 197 GLY A C 1
ATOM 1460 O O . GLY A 1 197 ? 7.628 -6.897 15.988 1.00 90.56 197 GLY A O 1
ATOM 1461 N N . ASN A 1 198 ? 9.117 -7.236 17.623 1.00 86.25 198 ASN A N 1
ATOM 1462 C CA . ASN A 1 198 ? 8.130 -7.098 18.699 1.00 86.25 198 ASN A CA 1
ATOM 1463 C C . ASN A 1 198 ? 7.759 -5.634 18.998 1.00 86.25 198 ASN A C 1
ATOM 1465 O O . ASN A 1 198 ? 6.822 -5.391 19.756 1.00 86.25 198 ASN A O 1
ATOM 1469 N N . ASN A 1 199 ? 8.461 -4.663 18.406 1.00 86.81 199 ASN A N 1
ATOM 1470 C CA . ASN A 1 199 ? 8.160 -3.240 18.543 1.00 86.81 199 ASN A CA 1
ATOM 1471 C C . ASN A 1 199 ? 7.261 -2.774 17.395 1.00 86.81 199 ASN A C 1
ATOM 1473 O O . ASN A 1 199 ? 7.640 -1.942 16.573 1.00 86.81 199 ASN A O 1
ATOM 1477 N N . ARG A 1 200 ? 6.070 -3.369 17.331 1.00 90.44 200 ARG A N 1
ATOM 1478 C CA . ARG A 1 200 ? 5.092 -3.130 16.269 1.00 90.44 200 ARG A CA 1
ATOM 1479 C C . ARG A 1 200 ? 4.623 -1.676 16.248 1.00 90.44 200 ARG A C 1
ATOM 1481 O O . ARG A 1 200 ? 4.445 -1.065 17.305 1.00 90.44 200 ARG A O 1
ATOM 1488 N N . ILE A 1 201 ? 4.355 -1.161 15.053 1.00 93.56 201 ILE A N 1
ATOM 1489 C CA . ILE A 1 201 ? 3.765 0.168 14.850 1.00 93.56 201 ILE A CA 1
ATOM 1490 C C . ILE A 1 201 ? 2.340 0.112 15.386 1.00 93.56 201 ILE A C 1
ATOM 1492 O O . ILE A 1 201 ? 1.570 -0.725 14.929 1.00 93.56 201 ILE A O 1
ATOM 1496 N N . GLN A 1 202 ? 2.011 0.936 16.378 1.00 91.88 202 GLN A N 1
ATOM 1497 C CA . GLN A 1 202 ? 0.669 0.988 16.965 1.00 91.88 202 GLN A CA 1
ATOM 1498 C C . GLN A 1 202 ? -0.182 2.003 16.208 1.00 91.88 202 GLN A C 1
ATOM 1500 O O . GLN A 1 202 ? 0.322 3.076 15.891 1.00 91.88 202 GLN A O 1
ATOM 1505 N N . ASN A 1 203 ? -1.456 1.687 15.991 1.00 92.50 203 ASN A N 1
ATOM 1506 C CA . ASN A 1 203 ? -2.443 2.660 15.540 1.00 92.50 203 ASN A CA 1
ATOM 1507 C C . ASN A 1 203 ? -2.849 3.520 16.738 1.00 92.50 203 ASN A C 1
ATOM 1509 O O . ASN A 1 203 ? -3.437 3.012 17.694 1.00 92.50 203 ASN A O 1
ATOM 1513 N N . ASN A 1 204 ? -2.476 4.797 16.742 1.00 91.06 204 ASN A N 1
ATOM 1514 C CA . ASN A 1 204 ? -2.684 5.653 17.903 1.00 91.06 204 ASN A CA 1
ATOM 1515 C C . ASN A 1 204 ? -3.239 7.015 17.501 1.00 91.06 204 ASN A C 1
ATOM 1517 O O . ASN A 1 204 ? -2.520 7.896 17.038 1.00 91.06 204 ASN A O 1
ATOM 1521 N N . ALA A 1 205 ? -4.509 7.244 17.830 1.00 92.94 205 ALA A N 1
ATOM 1522 C CA . ALA A 1 205 ? -5.192 8.505 17.558 1.00 92.94 205 ALA A CA 1
ATOM 1523 C C . ALA A 1 205 ? -4.572 9.734 18.260 1.00 92.94 205 ALA A C 1
ATOM 1525 O O . ALA A 1 205 ? -4.892 10.866 17.906 1.00 92.94 205 ALA A O 1
ATOM 1526 N N . ASN A 1 206 ? -3.698 9.548 19.259 1.00 93.00 206 ASN A N 1
ATOM 1527 C CA . ASN A 1 206 ? -2.943 10.647 19.877 1.00 93.00 206 ASN A CA 1
ATOM 1528 C C . ASN A 1 206 ? -1.704 11.049 19.068 1.00 93.00 206 ASN A C 1
ATOM 1530 O O . ASN A 1 206 ? -1.054 12.047 19.389 1.00 93.00 206 ASN A O 1
ATOM 1534 N N . ASN A 1 207 ? -1.358 10.297 18.026 1.00 93.88 207 ASN A N 1
ATOM 1535 C CA . ASN A 1 207 ? -0.398 10.759 17.047 1.00 93.88 207 ASN A CA 1
ATOM 1536 C C . ASN A 1 207 ? -0.980 11.937 16.266 1.00 93.88 207 ASN A C 1
ATOM 1538 O O . ASN A 1 207 ? -2.177 12.002 15.976 1.00 93.88 207 ASN A O 1
ATOM 1542 N N . LYS A 1 208 ? -0.125 12.906 15.941 1.00 95.12 208 LYS A N 1
ATOM 1543 C CA . LYS A 1 208 ? -0.539 14.116 15.237 1.00 95.12 208 LYS A CA 1
ATOM 1544 C C . LYS A 1 208 ? -1.163 13.734 13.895 1.00 95.12 208 LYS A C 1
ATOM 1546 O O . LYS A 1 208 ? -0.533 13.051 13.092 1.00 95.12 208 LYS A O 1
ATOM 1551 N N . TYR A 1 209 ? -2.403 14.164 13.673 1.00 96.81 209 TYR A N 1
ATOM 1552 C CA . TYR A 1 209 ? -3.172 13.831 12.468 1.00 96.81 209 TYR A CA 1
ATOM 1553 C C . TYR A 1 209 ? -3.451 12.325 12.278 1.00 96.81 209 TYR A C 1
ATOM 1555 O O . TYR A 1 209 ? -3.822 11.929 11.180 1.00 96.81 209 TYR A O 1
ATOM 1563 N N . GLY A 1 210 ? -3.277 11.490 13.313 1.00 95.94 210 GLY A N 1
ATOM 1564 C CA . GLY A 1 210 ? -3.413 10.028 13.221 1.00 95.94 210 GLY A CA 1
ATOM 1565 C C . GLY A 1 210 ? -2.215 9.311 12.589 1.00 95.94 210 GLY A C 1
ATOM 1566 O O . GLY A 1 210 ? -2.275 8.118 12.345 1.00 95.94 210 GLY A O 1
ATOM 1567 N N . ILE A 1 211 ? -1.113 10.010 12.309 1.00 97.19 211 ILE A N 1
ATOM 1568 C CA . ILE A 1 211 ? 0.031 9.423 11.599 1.00 97.19 211 ILE A CA 1
ATOM 1569 C C . ILE A 1 211 ? 0.846 8.517 12.522 1.00 97.19 211 ILE A C 1
ATOM 1571 O O . ILE A 1 211 ? 1.441 8.995 13.480 1.00 97.19 211 ILE A O 1
ATOM 1575 N N . ASP A 1 212 ? 0.942 7.233 12.198 1.00 96.12 212 ASP A N 1
ATOM 1576 C CA . ASP A 1 212 ? 1.592 6.208 13.019 1.00 96.12 212 ASP A CA 1
ATOM 1577 C C . ASP A 1 212 ? 3.058 5.965 12.658 1.00 96.12 212 ASP A C 1
ATOM 1579 O O . ASP A 1 212 ? 3.859 5.550 13.500 1.00 96.12 212 ASP A O 1
ATOM 1583 N N . PHE A 1 213 ? 3.446 6.251 11.418 1.00 96.75 213 PHE A N 1
ATOM 1584 C CA . PHE A 1 213 ? 4.837 6.185 10.982 1.00 96.75 213 PHE A CA 1
ATOM 1585 C C . PHE A 1 213 ? 5.103 7.107 9.795 1.00 96.75 213 PHE A C 1
ATOM 1587 O O . PHE A 1 213 ? 4.187 7.614 9.158 1.00 96.75 213 PHE A O 1
ATOM 1594 N N . ILE A 1 214 ? 6.380 7.348 9.516 1.00 96.62 214 ILE A N 1
ATOM 1595 C CA . ILE A 1 214 ? 6.853 8.188 8.417 1.00 96.62 214 ILE A CA 1
ATOM 1596 C C . ILE A 1 214 ? 7.789 7.352 7.555 1.00 96.62 214 ILE A C 1
ATOM 1598 O O . ILE A 1 214 ? 8.685 6.690 8.088 1.00 96.62 214 ILE A O 1
ATOM 1602 N N . VAL A 1 215 ? 7.608 7.417 6.240 1.00 97.88 215 VAL A N 1
ATOM 1603 C CA . VAL A 1 215 ? 8.571 6.910 5.260 1.00 97.88 215 VAL A CA 1
ATOM 1604 C C . VAL A 1 215 ? 9.268 8.103 4.613 1.00 97.88 215 VAL A C 1
ATOM 1606 O O . VAL A 1 215 ? 8.633 9.074 4.206 1.00 97.88 215 VAL A O 1
ATOM 1609 N N . TYR A 1 216 ? 10.591 8.038 4.550 1.00 97.19 216 TYR A N 1
ATOM 1610 C CA . TYR A 1 216 ? 11.425 9.024 3.874 1.00 97.19 216 TYR A CA 1
ATOM 1611 C C . TYR A 1 216 ? 11.891 8.455 2.543 1.00 97.19 216 TYR A C 1
ATOM 1613 O O . TYR A 1 216 ? 12.351 7.314 2.512 1.00 97.19 216 TYR A O 1
ATOM 1621 N N . GLY A 1 217 ? 11.819 9.257 1.484 1.00 96.62 217 GLY A N 1
ATOM 1622 C CA . GLY A 1 217 ? 12.315 8.914 0.151 1.00 96.62 217 GLY A CA 1
ATOM 1623 C C . GLY A 1 217 ? 13.463 9.822 -0.274 1.00 96.62 217 GLY A C 1
ATOM 1624 O O . GLY A 1 217 ? 14.321 10.162 0.543 1.00 96.62 217 GLY A O 1
ATOM 1625 N N . ASN A 1 218 ? 13.487 10.236 -1.529 1.00 95.00 218 ASN A N 1
ATOM 1626 C CA . ASN A 1 218 ? 14.387 11.232 -2.105 1.00 95.00 218 ASN A CA 1
ATOM 1627 C C . ASN A 1 218 ? 13.642 12.169 -3.091 1.00 95.00 218 ASN A C 1
ATOM 1629 O O . ASN A 1 218 ? 14.216 12.727 -4.021 1.00 95.00 218 ASN A O 1
ATOM 1633 N N . ALA A 1 219 ? 12.360 12.406 -2.823 1.00 94.44 219 ALA A N 1
ATOM 1634 C CA . ALA A 1 219 ? 11.486 13.217 -3.651 1.00 94.44 219 ALA A CA 1
ATOM 1635 C C . ALA A 1 219 ? 12.005 14.639 -3.899 1.00 94.44 219 ALA A C 1
ATOM 1637 O O . ALA A 1 219 ? 12.540 15.311 -3.006 1.00 94.44 219 ALA A O 1
ATOM 1638 N N . PHE A 1 220 ? 11.710 15.143 -5.098 1.00 93.88 220 PHE A N 1
ATOM 1639 C CA . PHE A 1 220 ? 11.879 16.539 -5.489 1.00 93.88 220 PHE A CA 1
ATOM 1640 C C . PHE A 1 220 ? 10.535 17.128 -5.920 1.00 93.88 220 PHE A C 1
ATOM 1642 O O . PHE A 1 220 ? 9.714 16.458 -6.544 1.00 93.88 220 PHE A O 1
ATOM 1649 N N . VAL A 1 221 ? 10.328 18.420 -5.653 1.00 96.06 221 VAL A N 1
ATOM 1650 C CA . VAL A 1 221 ? 9.168 19.134 -6.205 1.00 96.06 221 VAL A CA 1
ATOM 1651 C C . VAL A 1 221 ? 9.255 19.096 -7.733 1.00 96.06 221 VAL A C 1
ATOM 1653 O O . VAL A 1 221 ? 10.255 19.521 -8.307 1.00 96.06 221 VAL A O 1
ATOM 1656 N N . GLY A 1 222 ? 8.207 18.590 -8.378 1.00 95.06 222 GLY A N 1
ATOM 1657 C CA . GLY A 1 222 ? 8.113 18.408 -9.824 1.00 95.06 222 GLY A CA 1
ATOM 1658 C C . GLY A 1 222 ? 8.584 17.057 -10.347 1.00 95.06 222 GLY A C 1
ATOM 1659 O O . GLY A 1 222 ? 8.589 16.884 -11.559 1.00 95.06 222 GLY A O 1
ATOM 1660 N N . ASN A 1 223 ? 8.985 16.132 -9.477 1.00 92.12 223 ASN A N 1
ATOM 1661 C CA . ASN A 1 223 ? 9.304 14.754 -9.844 1.00 92.12 223 ASN A CA 1
ATOM 1662 C C . ASN A 1 223 ? 8.880 13.809 -8.706 1.00 92.12 223 ASN A C 1
ATOM 1664 O O . ASN A 1 223 ? 9.749 13.281 -8.012 1.00 92.12 223 ASN A O 1
ATOM 1668 N N . PRO A 1 224 ? 7.568 13.682 -8.428 1.00 94.69 224 PRO A N 1
ATOM 1669 C CA . PRO A 1 224 ? 7.095 12.726 -7.435 1.00 94.69 224 PRO A CA 1
ATOM 1670 C C . PRO A 1 224 ? 7.241 11.293 -7.962 1.00 94.69 224 PRO A C 1
ATOM 1672 O O . PRO A 1 224 ? 6.820 10.993 -9.076 1.00 94.69 224 PRO A O 1
ATOM 1675 N N . GLU A 1 225 ? 7.763 10.385 -7.144 1.00 96.25 225 GLU A N 1
ATOM 1676 C CA . GLU A 1 225 ? 7.957 8.982 -7.528 1.00 96.25 225 GLU A CA 1
ATOM 1677 C C . GLU A 1 225 ? 7.169 8.096 -6.565 1.00 96.25 225 GLU A C 1
ATOM 1679 O O . GLU A 1 225 ? 7.711 7.402 -5.715 1.00 96.25 225 GLU A O 1
ATOM 1684 N N . ALA A 1 226 ? 5.838 8.167 -6.667 1.00 97.81 226 ALA A N 1
ATOM 1685 C CA . ALA A 1 226 ? 4.940 7.632 -5.649 1.00 97.81 226 ALA A CA 1
ATOM 1686 C C . ALA A 1 226 ? 5.154 6.131 -5.364 1.00 97.81 226 ALA A C 1
ATOM 1688 O O . ALA A 1 226 ? 4.908 5.256 -6.206 1.00 97.81 226 ALA A O 1
ATOM 1689 N N . ALA A 1 227 ? 5.517 5.831 -4.118 1.00 98.50 227 ALA A N 1
ATOM 1690 C CA . ALA A 1 227 ? 5.539 4.488 -3.560 1.00 98.50 227 ALA A CA 1
ATOM 1691 C C . ALA A 1 227 ? 4.265 4.199 -2.756 1.00 98.50 227 ALA A C 1
ATOM 1693 O O . ALA A 1 227 ? 3.865 4.968 -1.884 1.00 98.50 227 ALA A O 1
ATOM 1694 N N . GLY A 1 228 ? 3.640 3.056 -3.015 1.00 98.56 228 GLY A N 1
ATOM 1695 C CA . GLY A 1 228 ? 2.559 2.529 -2.195 1.00 98.56 228 GLY A CA 1
ATOM 1696 C C . GLY A 1 228 ? 3.102 1.816 -0.959 1.00 98.56 228 GLY A C 1
ATOM 1697 O O . GLY A 1 228 ? 4.256 1.383 -0.915 1.00 98.56 228 GLY A O 1
ATOM 1698 N N . VAL A 1 229 ? 2.243 1.656 0.050 1.00 98.81 229 VAL A N 1
ATOM 1699 C CA . VAL A 1 229 ? 2.581 0.925 1.276 1.00 98.81 229 VAL A CA 1
ATOM 1700 C C . VAL A 1 229 ? 1.562 -0.176 1.539 1.00 98.81 229 VAL A C 1
ATOM 1702 O O . VAL A 1 229 ? 0.352 0.040 1.451 1.00 98.81 229 VAL A O 1
ATOM 1705 N N . GLN A 1 230 ? 2.061 -1.370 1.852 1.00 98.69 230 GLN A N 1
ATOM 1706 C CA . GLN A 1 230 ? 1.282 -2.456 2.437 1.00 98.69 230 GLN A CA 1
ATOM 1707 C C . GLN A 1 230 ? 1.787 -2.760 3.839 1.00 98.69 230 GLN A C 1
ATOM 1709 O O . GLN A 1 230 ? 2.979 -2.639 4.124 1.00 98.69 230 GLN A O 1
ATOM 1714 N N . VAL A 1 231 ? 0.885 -3.200 4.703 1.00 98.62 231 VAL A N 1
ATOM 1715 C CA . VAL A 1 231 ? 1.193 -3.560 6.084 1.00 98.62 231 VAL A CA 1
ATOM 1716 C C . VAL A 1 231 ? 0.638 -4.936 6.432 1.00 98.62 231 VAL A C 1
ATOM 1718 O O . VAL A 1 231 ? -0.337 -5.392 5.832 1.00 98.62 231 VAL A O 1
ATOM 1721 N N . SER A 1 232 ? 1.276 -5.613 7.386 1.00 97.56 232 SER A N 1
ATOM 1722 C CA . SER A 1 232 ? 0.876 -6.953 7.822 1.00 97.56 232 SER A CA 1
ATOM 1723 C C . SER A 1 232 ? 1.326 -7.254 9.255 1.00 97.56 232 SER A C 1
ATOM 1725 O O . SER A 1 232 ? 2.293 -6.677 9.759 1.00 97.56 232 SER A O 1
ATOM 1727 N N . ASN A 1 233 ? 0.640 -8.187 9.917 1.00 96.19 233 ASN A N 1
ATOM 1728 C CA . ASN A 1 233 ? 1.061 -8.758 11.200 1.00 96.19 233 ASN A CA 1
ATOM 1729 C C . ASN A 1 233 ? 1.699 -10.147 11.075 1.00 96.19 233 ASN A C 1
ATOM 1731 O O . ASN A 1 233 ? 2.497 -10.507 11.936 1.00 96.19 233 ASN A O 1
ATOM 1735 N N . ASP A 1 234 ? 1.373 -10.909 10.031 1.00 93.50 234 ASP A N 1
ATOM 1736 C CA . ASP A 1 234 ? 1.789 -12.308 9.844 1.00 93.50 234 ASP A CA 1
ATOM 1737 C C . ASP A 1 234 ? 2.698 -12.520 8.619 1.00 93.50 234 ASP A C 1
ATOM 1739 O O . ASP A 1 234 ? 3.238 -13.608 8.433 1.00 93.50 234 ASP A O 1
ATOM 1743 N N . GLY A 1 235 ? 2.879 -11.496 7.780 1.00 93.06 235 GLY A N 1
ATOM 1744 C CA . GLY A 1 235 ? 3.640 -11.578 6.533 1.00 93.06 235 GLY A CA 1
ATOM 1745 C C . GLY A 1 235 ? 2.921 -12.347 5.415 1.00 93.06 235 GLY A C 1
ATOM 1746 O O . GLY A 1 235 ? 3.507 -12.569 4.351 1.00 93.06 235 GLY A O 1
ATOM 1747 N N . VAL A 1 236 ? 1.662 -12.741 5.630 1.00 92.88 236 VAL A N 1
ATOM 1748 C CA . VAL A 1 236 ? 0.821 -13.519 4.706 1.00 92.88 236 VAL A CA 1
ATOM 1749 C C . VAL A 1 236 ? -0.373 -12.686 4.251 1.00 92.88 236 VAL A C 1
ATOM 1751 O O . VAL A 1 236 ? -0.583 -12.533 3.049 1.00 92.88 236 VAL A O 1
ATOM 1754 N N . ASN A 1 237 ? -1.118 -12.114 5.195 1.00 94.06 237 ASN A N 1
ATOM 1755 C CA . ASN A 1 237 ? -2.252 -11.241 4.938 1.00 94.06 237 ASN A CA 1
ATOM 1756 C C . ASN A 1 237 ? -1.765 -9.793 4.894 1.00 94.06 237 ASN A C 1
ATOM 1758 O O . ASN A 1 237 ? -1.234 -9.274 5.880 1.00 94.06 237 ASN A O 1
ATOM 1762 N N . TRP A 1 238 ? -1.915 -9.155 3.736 1.00 96.94 238 TRP A N 1
ATOM 1763 C CA . TRP A 1 238 ? -1.403 -7.814 3.464 1.00 96.94 238 TRP A CA 1
ATOM 1764 C C . TRP A 1 238 ? -2.540 -6.845 3.170 1.00 96.94 238 TRP A C 1
ATOM 1766 O O . TRP A 1 238 ? -3.422 -7.137 2.365 1.00 96.94 238 TRP A O 1
ATOM 1776 N N . TYR A 1 239 ? -2.462 -5.666 3.781 1.00 98.00 239 TYR A N 1
ATOM 1777 C CA . TYR A 1 239 ? -3.439 -4.593 3.624 1.00 98.00 239 TYR A CA 1
ATOM 1778 C C . TYR A 1 239 ? -2.756 -3.380 3.008 1.00 98.00 239 TYR A C 1
ATOM 1780 O O . TYR A 1 239 ? -1.703 -2.953 3.483 1.00 98.00 239 TYR A O 1
ATOM 1788 N N . THR A 1 240 ? -3.328 -2.822 1.946 1.00 98.31 240 THR A N 1
ATOM 1789 C CA . THR A 1 240 ? -2.819 -1.585 1.344 1.00 98.31 240 THR A CA 1
ATOM 1790 C C . THR A 1 240 ? -3.218 -0.401 2.217 1.00 98.31 240 THR A C 1
ATOM 1792 O O . THR A 1 240 ? -4.357 -0.326 2.657 1.00 98.31 240 THR A O 1
ATOM 1795 N N . LEU A 1 241 ? -2.315 0.551 2.446 1.00 98.69 241 LEU A N 1
ATOM 1796 C CA . LEU A 1 241 ? -2.691 1.848 3.007 1.00 98.69 241 LEU A CA 1
ATOM 1797 C C . LEU A 1 241 ? -3.222 2.729 1.869 1.00 98.69 241 LEU A C 1
ATOM 1799 O O . LEU A 1 241 ? -2.480 3.115 0.966 1.00 98.69 241 LEU A O 1
ATOM 1803 N N . ALA A 1 242 ? -4.529 2.983 1.869 1.00 97.81 242 ALA A N 1
ATOM 1804 C CA . ALA A 1 242 ? -5.227 3.699 0.811 1.00 97.81 242 ALA A CA 1
ATOM 1805 C C . ALA A 1 242 ? -4.843 5.188 0.779 1.00 97.81 242 ALA A C 1
ATOM 1807 O O . ALA A 1 242 ? -5.327 5.994 1.576 1.00 97.81 242 ALA A O 1
ATOM 1808 N N . GLY A 1 243 ? -3.996 5.556 -0.182 1.00 97.38 243 GLY A N 1
ATOM 1809 C CA . GLY A 1 243 ? -3.668 6.949 -0.462 1.00 97.38 243 GLY A CA 1
ATOM 1810 C C . GLY A 1 243 ? -4.788 7.731 -1.141 1.00 97.38 243 GLY A C 1
ATOM 1811 O O . GLY A 1 243 ? -5.835 7.198 -1.510 1.00 97.38 243 GLY A O 1
ATOM 1812 N N . SER A 1 244 ? -4.545 9.026 -1.328 1.00 97.56 244 SER A N 1
ATOM 1813 C CA . SER A 1 244 ? -5.516 9.977 -1.890 1.00 97.56 244 SER A CA 1
ATOM 1814 C C . SER A 1 244 ? -6.134 9.548 -3.226 1.00 97.56 244 SER A C 1
ATOM 1816 O O . SER A 1 244 ? -7.299 9.837 -3.465 1.00 97.56 244 SER A O 1
ATOM 1818 N N . ARG A 1 245 ? -5.425 8.803 -4.080 1.00 96.94 245 ARG A N 1
ATOM 1819 C CA . ARG A 1 245 ? -5.970 8.351 -5.372 1.00 96.94 245 ARG A CA 1
ATOM 1820 C C . ARG A 1 245 ? -6.611 6.969 -5.322 1.00 96.94 245 ARG A C 1
ATOM 1822 O O . ARG A 1 245 ? -7.163 6.538 -6.326 1.00 96.94 245 ARG A O 1
ATOM 1829 N N . HIS A 1 246 ? -6.572 6.272 -4.181 1.00 97.38 246 HIS A N 1
ATOM 1830 C CA . HIS A 1 246 ? -6.939 4.857 -4.101 1.00 97.38 246 HIS A CA 1
ATOM 1831 C C . HIS A 1 246 ? -8.319 4.571 -4.712 1.00 97.38 246 HIS A C 1
ATOM 1833 O O . HIS A 1 246 ? -8.450 3.645 -5.496 1.00 97.38 246 HIS A O 1
ATOM 1839 N N . TYR A 1 247 ? -9.325 5.404 -4.430 1.00 95.56 247 TYR A N 1
ATOM 1840 C CA . TYR A 1 247 ? -10.701 5.235 -4.923 1.00 95.56 247 TYR A CA 1
ATOM 1841 C C . TYR A 1 247 ? -11.021 5.986 -6.227 1.00 95.56 247 TYR A C 1
ATOM 1843 O O . TYR A 1 247 ? -12.196 6.171 -6.561 1.00 95.56 247 TYR A O 1
ATOM 1851 N N . MET A 1 248 ? -10.000 6.423 -6.966 1.00 93.56 248 MET A N 1
ATOM 1852 C CA . MET A 1 248 ? -10.149 6.969 -8.316 1.00 93.56 248 MET A CA 1
ATOM 1853 C C . MET A 1 248 ? -10.256 5.840 -9.352 1.00 93.56 248 MET A C 1
ATOM 1855 O O . MET A 1 248 ? -9.789 4.725 -9.138 1.00 93.56 248 MET A O 1
ATOM 1859 N N . SER A 1 249 ? -10.905 6.109 -10.488 1.00 90.25 249 SER A N 1
ATOM 1860 C CA . SER A 1 249 ? -11.233 5.084 -11.497 1.00 90.25 249 SER A CA 1
ATOM 1861 C C . SER A 1 249 ? -10.030 4.530 -12.275 1.00 90.25 249 SER A C 1
ATOM 1863 O O . SER A 1 249 ? -10.109 3.457 -12.885 1.00 90.25 249 SER A O 1
ATOM 1865 N N . ASP A 1 250 ? -8.938 5.283 -12.313 1.00 92.75 250 ASP A N 1
ATOM 1866 C CA . ASP A 1 250 ? -7.683 4.934 -12.976 1.00 92.75 250 ASP A CA 1
ATOM 1867 C C . ASP A 1 250 ? -6.808 4.007 -12.117 1.00 92.75 250 ASP A C 1
ATOM 1869 O O . ASP A 1 250 ? -6.145 3.130 -12.666 1.00 92.75 250 ASP A O 1
ATOM 1873 N N . THR A 1 251 ? -6.904 4.092 -10.789 1.00 97.06 251 THR A N 1
ATOM 1874 C CA . THR A 1 251 ? -6.188 3.208 -9.859 1.00 97.06 251 THR A CA 1
ATOM 1875 C C . THR A 1 251 ? -6.621 1.748 -10.023 1.00 97.06 251 THR A C 1
ATOM 1877 O O . THR A 1 251 ? -7.808 1.432 -10.150 1.00 97.06 251 THR A O 1
ATOM 1880 N N . LYS A 1 252 ? -5.646 0.832 -10.022 1.00 96.50 252 LYS A N 1
ATOM 1881 C CA . LYS A 1 252 ? -5.871 -0.618 -10.118 1.00 96.50 252 LYS A CA 1
ATOM 1882 C C . LYS A 1 252 ? -5.417 -1.291 -8.831 1.00 96.50 252 LYS A C 1
ATOM 1884 O O . LYS A 1 252 ? -4.245 -1.214 -8.475 1.00 96.50 252 LYS A O 1
ATOM 1889 N N . TRP A 1 253 ? -6.339 -1.951 -8.137 1.00 96.69 253 TRP A N 1
ATOM 1890 C CA . TRP A 1 253 ? -6.058 -2.648 -6.877 1.00 96.69 253 TRP A CA 1
ATOM 1891 C C . TRP A 1 253 ? -5.680 -4.099 -7.109 1.00 96.69 253 TRP A C 1
ATOM 1893 O O . TRP A 1 253 ? -6.148 -4.709 -8.072 1.00 96.69 253 TRP A O 1
ATOM 1903 N N . ASN A 1 254 ? -4.900 -4.659 -6.185 1.00 96.00 254 ASN A N 1
ATOM 1904 C CA . ASN A 1 254 ? -4.626 -6.094 -6.107 1.00 96.00 254 ASN A CA 1
ATOM 1905 C C . ASN A 1 254 ? -4.185 -6.705 -7.455 1.00 96.00 254 ASN A C 1
ATOM 1907 O O . ASN A 1 254 ? -4.692 -7.737 -7.893 1.00 96.00 254 ASN A O 1
ATOM 1911 N N . GLN A 1 255 ? -3.287 -6.017 -8.158 1.00 94.94 255 GLN A N 1
ATOM 1912 C CA . GLN A 1 255 ? -2.747 -6.453 -9.439 1.00 94.94 255 GLN A CA 1
ATOM 1913 C C . GLN A 1 255 ? -1.516 -7.334 -9.228 1.00 94.94 255 GLN A C 1
ATOM 1915 O O . GLN A 1 255 ? -0.705 -7.098 -8.329 1.00 94.94 255 GLN A O 1
ATOM 1920 N N . ASN A 1 256 ? -1.340 -8.313 -10.111 1.00 96.75 256 ASN A N 1
ATOM 1921 C CA . ASN A 1 256 ? -0.038 -8.932 -10.312 1.00 96.75 256 ASN A CA 1
ATOM 1922 C C . ASN A 1 256 ? 0.706 -8.110 -11.359 1.00 96.75 256 ASN A C 1
ATOM 1924 O O . ASN A 1 256 ? 0.154 -7.857 -12.424 1.00 96.75 256 ASN A O 1
ATOM 1928 N N . ILE A 1 257 ? 1.933 -7.696 -11.065 1.00 98.31 257 ILE A N 1
ATOM 1929 C CA . ILE A 1 257 ? 2.818 -7.026 -12.016 1.00 98.31 257 ILE A CA 1
ATOM 1930 C C . ILE A 1 257 ? 4.002 -7.950 -12.270 1.00 98.31 257 ILE A C 1
ATOM 1932 O O . ILE A 1 257 ? 4.787 -8.234 -11.362 1.00 98.31 257 ILE A O 1
ATOM 1936 N N . SER A 1 258 ? 4.118 -8.426 -13.505 1.00 98.75 258 SER A N 1
ATOM 1937 C CA . SER A 1 258 ? 5.180 -9.331 -13.930 1.00 98.75 258 SER A CA 1
ATOM 1938 C C . SER A 1 258 ? 6.061 -8.677 -14.977 1.00 98.75 258 SER A C 1
ATOM 1940 O O . SER A 1 258 ? 5.558 -8.058 -15.910 1.00 98.75 258 SER A O 1
ATOM 1942 N N . TYR A 1 259 ? 7.369 -8.874 -14.860 1.00 98.75 259 TYR A N 1
ATOM 1943 C CA . TYR A 1 259 ? 8.368 -8.436 -15.823 1.00 98.75 259 TYR A CA 1
ATOM 1944 C C . TYR A 1 259 ? 9.094 -9.637 -16.401 1.00 98.75 259 TYR A C 1
ATOM 1946 O O . TYR A 1 259 ? 9.473 -10.533 -15.653 1.00 98.75 259 TYR A O 1
ATOM 1954 N N . VAL A 1 260 ? 9.339 -9.632 -17.709 1.00 98.69 260 VAL A N 1
ATOM 1955 C CA . VAL A 1 260 ? 10.167 -10.635 -18.394 1.00 98.69 260 VAL A CA 1
ATOM 1956 C C . VAL A 1 260 ? 11.342 -9.956 -19.082 1.00 98.69 260 VAL A C 1
ATOM 1958 O O . VAL A 1 260 ? 11.157 -8.953 -19.777 1.00 98.69 260 VAL A O 1
ATOM 1961 N N . ARG A 1 261 ? 12.554 -10.499 -18.906 1.00 98.00 261 ARG A N 1
ATOM 1962 C CA . ARG A 1 261 ? 13.760 -10.031 -19.608 1.00 98.00 261 ARG A CA 1
ATOM 1963 C C . ARG A 1 261 ? 14.026 -10.855 -20.853 1.00 98.00 261 ARG A C 1
ATOM 1965 O O . ARG A 1 261 ? 14.217 -12.066 -20.774 1.00 98.00 261 ARG A O 1
ATOM 1972 N N . LEU A 1 262 ? 14.228 -10.161 -21.967 1.00 97.69 262 LEU A N 1
ATOM 1973 C CA . LEU A 1 262 ? 14.737 -10.724 -23.208 1.00 97.69 262 LEU A CA 1
ATOM 1974 C C . LEU A 1 262 ? 16.065 -10.098 -23.615 1.00 97.69 262 LEU A C 1
ATOM 1976 O O . LEU A 1 262 ? 16.217 -8.878 -23.642 1.00 97.69 262 LEU A O 1
ATOM 1980 N N . THR A 1 263 ? 17.021 -10.945 -23.989 1.00 94.25 263 THR A N 1
ATOM 1981 C CA . THR A 1 263 ? 18.341 -10.528 -24.489 1.00 94.25 263 THR A CA 1
ATOM 1982 C C . THR A 1 263 ? 18.377 -10.352 -26.012 1.00 94.25 263 THR A C 1
ATOM 1984 O O . THR A 1 263 ? 19.290 -9.713 -26.530 1.00 94.25 263 THR A O 1
ATOM 1987 N N . ALA A 1 264 ? 17.374 -10.877 -26.720 1.00 96.50 264 ALA A N 1
ATOM 1988 C CA . ALA A 1 264 ? 17.123 -10.746 -28.155 1.00 96.50 264 ALA A CA 1
ATOM 1989 C C . ALA A 1 264 ? 15.614 -10.910 -28.426 1.00 96.50 264 ALA A C 1
ATOM 1991 O O . ALA A 1 264 ? 14.862 -11.245 -27.511 1.00 96.50 264 ALA A O 1
ATOM 1992 N N . ASP A 1 265 ? 15.166 -10.686 -29.661 1.00 97.12 265 ASP A N 1
ATOM 1993 C CA . ASP A 1 265 ? 13.797 -11.013 -30.062 1.00 97.12 265 ASP A CA 1
ATOM 1994 C C . ASP A 1 265 ? 13.504 -12.516 -29.892 1.00 97.12 265 ASP A C 1
ATOM 1996 O O . ASP A 1 265 ? 14.364 -13.370 -30.109 1.00 97.12 265 ASP A O 1
ATOM 2000 N N . ASN A 1 266 ? 12.280 -12.852 -29.479 1.00 97.56 266 ASN A N 1
ATOM 2001 C CA . ASN A 1 266 ? 11.838 -14.234 -29.297 1.00 97.56 266 ASN A CA 1
ATOM 2002 C C . ASN A 1 266 ? 10.333 -14.382 -29.556 1.00 97.56 266 ASN A C 1
ATOM 2004 O O . ASN A 1 266 ? 9.551 -14.763 -28.683 1.00 97.56 266 ASN A O 1
ATOM 2008 N N . THR A 1 267 ? 9.931 -14.115 -30.796 1.00 97.56 267 THR A N 1
ATOM 2009 C CA . THR A 1 267 ? 8.532 -14.243 -31.236 1.00 97.56 267 THR A CA 1
ATOM 2010 C C . THR A 1 267 ? 7.996 -15.674 -31.159 1.00 97.56 267 THR A C 1
ATOM 2012 O O . THR A 1 267 ? 6.792 -15.874 -31.099 1.00 97.56 267 THR A O 1
ATOM 2015 N N . SER A 1 268 ? 8.872 -16.685 -31.097 1.00 97.25 268 SER A N 1
ATOM 2016 C CA . SER A 1 268 ? 8.449 -18.073 -30.880 1.00 97.25 268 SER A CA 1
ATOM 2017 C C . SER A 1 268 ? 7.948 -18.354 -29.463 1.00 97.25 268 SER A C 1
ATOM 2019 O O . SER A 1 268 ? 7.166 -19.286 -29.281 1.00 97.25 268 SER A O 1
ATOM 2021 N N . LEU A 1 269 ? 8.399 -17.573 -28.476 1.00 97.75 269 LEU A N 1
ATOM 2022 C CA . LEU A 1 269 ? 7.946 -17.672 -27.090 1.00 97.75 269 LEU A CA 1
ATOM 2023 C C . LEU A 1 269 ? 6.655 -16.871 -26.875 1.00 97.75 269 LEU A C 1
ATOM 2025 O O . LEU A 1 269 ? 5.737 -17.357 -26.221 1.00 97.75 269 LEU A O 1
ATOM 2029 N N . ASN A 1 270 ? 6.574 -15.665 -27.442 1.00 98.25 270 ASN A N 1
ATOM 2030 C CA . ASN A 1 270 ? 5.368 -14.838 -27.466 1.00 98.25 270 ASN A CA 1
ATOM 2031 C C . ASN A 1 270 ? 5.463 -13.814 -28.609 1.00 98.25 270 ASN A C 1
ATOM 2033 O O . ASN A 1 270 ? 6.500 -13.174 -28.773 1.00 98.25 270 ASN A O 1
ATOM 2037 N N . ASP A 1 271 ? 4.385 -13.596 -29.363 1.00 97.56 271 ASP A N 1
ATOM 2038 C CA . ASP A 1 271 ? 4.388 -12.702 -30.532 1.00 97.56 271 ASP A CA 1
ATOM 2039 C C . ASP A 1 271 ? 4.744 -11.235 -30.196 1.00 97.56 271 ASP A C 1
ATOM 2041 O O . ASP A 1 271 ? 5.202 -10.498 -31.071 1.00 97.56 271 ASP A O 1
ATOM 2045 N N . ALA A 1 272 ? 4.579 -10.800 -28.938 1.00 97.50 272 ALA A N 1
ATOM 2046 C CA . ALA A 1 272 ? 4.949 -9.454 -28.482 1.00 97.50 272 ALA A CA 1
ATOM 2047 C C . ALA A 1 272 ? 6.474 -9.213 -28.428 1.00 97.50 272 ALA A C 1
ATOM 2049 O O . ALA A 1 272 ? 6.939 -8.070 -28.399 1.00 97.50 272 ALA A O 1
ATOM 2050 N N . PHE A 1 273 ? 7.272 -10.279 -28.411 1.00 98.00 273 PHE A N 1
ATOM 2051 C CA . PHE A 1 273 ? 8.709 -10.249 -28.151 1.00 98.00 273 PHE A CA 1
ATOM 2052 C C . PHE A 1 273 ? 9.535 -9.993 -29.410 1.00 98.00 273 PHE A C 1
ATOM 2054 O O . PHE A 1 273 ? 10.329 -10.821 -29.856 1.00 98.00 273 PHE A O 1
ATOM 2061 N N . THR A 1 274 ? 9.343 -8.820 -30.003 1.00 97.00 274 THR A N 1
ATOM 2062 C CA . THR A 1 274 ? 9.975 -8.428 -31.270 1.00 97.00 274 THR A CA 1
ATOM 2063 C C . THR A 1 274 ? 11.353 -7.779 -31.113 1.00 97.00 274 THR A C 1
ATOM 2065 O O . THR A 1 274 ? 11.960 -7.405 -32.115 1.00 97.00 274 THR A O 1
ATOM 2068 N N . ALA A 1 275 ? 11.837 -7.581 -29.885 1.00 97.31 275 ALA A N 1
ATOM 2069 C CA . ALA A 1 275 ? 13.144 -6.996 -29.593 1.00 97.31 275 ALA A CA 1
ATOM 2070 C C . ALA A 1 275 ? 13.664 -7.447 -28.217 1.00 97.31 275 ALA A C 1
ATOM 2072 O O . ALA A 1 275 ? 12.904 -7.928 -27.379 1.00 97.31 275 ALA A O 1
ATOM 2073 N N . ALA A 1 276 ? 14.960 -7.237 -27.971 1.00 97.50 276 ALA A N 1
ATOM 2074 C CA . ALA A 1 276 ? 15.517 -7.312 -26.623 1.00 97.50 276 ALA A CA 1
ATOM 2075 C C . ALA A 1 276 ? 14.903 -6.221 -25.732 1.00 97.50 276 ALA A C 1
ATOM 2077 O O . ALA A 1 276 ? 14.709 -5.088 -26.180 1.00 97.50 276 ALA A O 1
ATOM 2078 N N . GLY A 1 277 ? 14.658 -6.537 -24.464 1.00 97.12 277 GLY A N 1
ATOM 2079 C CA . GLY A 1 277 ? 14.110 -5.582 -23.511 1.00 97.12 277 GLY A CA 1
ATOM 2080 C C . GLY A 1 277 ? 13.416 -6.230 -22.322 1.00 97.12 277 GLY A C 1
ATOM 2081 O O . GLY A 1 277 ? 13.417 -7.451 -22.170 1.00 97.12 277 GLY A O 1
ATOM 2082 N N . ILE A 1 278 ? 12.833 -5.383 -21.482 1.00 98.12 278 ILE A N 1
ATOM 2083 C CA . ILE A 1 278 ? 11.956 -5.766 -20.380 1.00 98.12 278 ILE A CA 1
ATOM 2084 C C . ILE A 1 278 ? 10.522 -5.441 -20.789 1.00 98.12 278 ILE A C 1
ATOM 2086 O O . ILE A 1 278 ? 10.205 -4.291 -21.116 1.00 98.12 278 ILE A O 1
ATOM 2090 N N . TYR A 1 279 ? 9.675 -6.464 -20.773 1.00 98.56 279 TYR A N 1
ATOM 2091 C CA . TYR A 1 279 ? 8.242 -6.358 -21.033 1.00 98.56 279 TYR A CA 1
ATOM 2092 C C . TYR A 1 279 ? 7.467 -6.560 -19.735 1.00 98.56 279 TYR A C 1
ATOM 2094 O O . TYR A 1 279 ? 7.942 -7.257 -18.840 1.00 98.56 279 TYR A O 1
ATOM 2102 N N . VAL A 1 280 ? 6.273 -5.977 -19.652 1.00 98.38 280 VAL A N 1
ATOM 2103 C CA . VAL A 1 280 ? 5.386 -6.052 -18.487 1.00 98.38 280 VAL A CA 1
ATOM 2104 C C . VAL A 1 280 ? 4.087 -6.783 -18.826 1.00 98.38 280 VAL A C 1
ATOM 2106 O O . VAL A 1 280 ? 3.584 -6.691 -19.949 1.00 98.38 280 VAL A O 1
ATOM 2109 N N . SER A 1 281 ? 3.550 -7.515 -17.855 1.00 98.44 281 SER A N 1
ATOM 2110 C CA . SER A 1 281 ? 2.257 -8.190 -17.919 1.00 98.44 281 SER A CA 1
ATOM 2111 C C . SER A 1 281 ? 1.498 -8.018 -16.609 1.00 98.44 281 SER A C 1
ATOM 2113 O O . SER A 1 281 ? 2.099 -8.026 -15.535 1.00 98.44 281 SER A O 1
ATOM 2115 N N . THR A 1 282 ? 0.173 -7.906 -16.704 1.00 97.19 282 THR A N 1
ATOM 2116 C CA . THR A 1 282 ? -0.734 -7.923 -15.547 1.00 97.19 282 THR A CA 1
ATOM 2117 C C . THR A 1 282 ? -1.552 -9.210 -15.430 1.00 97.19 282 THR A C 1
ATOM 2119 O O . THR A 1 282 ? -2.324 -9.377 -14.489 1.00 97.19 282 THR A O 1
ATOM 2122 N N . ASN A 1 283 ? -1.400 -10.131 -16.386 1.00 97.50 283 ASN A N 1
ATOM 2123 C CA . ASN A 1 283 ? -2.133 -11.397 -16.441 1.00 97.50 283 ASN A CA 1
ATOM 2124 C C . ASN A 1 283 ? -1.222 -12.628 -16.540 1.00 97.50 283 ASN A C 1
ATOM 2126 O O . ASN A 1 283 ? -1.705 -13.716 -16.848 1.00 97.50 283 ASN A O 1
ATOM 2130 N N . PHE A 1 284 ? 0.080 -12.471 -16.300 1.00 98.25 284 PHE A N 1
ATOM 2131 C CA . PHE A 1 284 ? 0.975 -13.606 -16.128 1.00 98.25 284 PHE A CA 1
ATOM 2132 C C . PHE A 1 284 ? 0.619 -14.358 -14.840 1.00 98.25 284 PHE A C 1
ATOM 2134 O O . PHE A 1 284 ? 0.628 -13.801 -13.741 1.00 98.25 284 PHE A O 1
ATOM 2141 N N . GLU A 1 285 ? 0.304 -15.642 -14.985 1.00 97.06 285 GLU A N 1
ATOM 2142 C CA . GLU A 1 285 ? 0.063 -16.546 -13.866 1.00 97.06 285 GLU A CA 1
ATOM 2143 C C . GLU A 1 285 ? 1.360 -17.283 -13.531 1.00 97.06 285 GLU A C 1
ATOM 2145 O O . GLU A 1 285 ? 1.891 -18.032 -14.353 1.00 97.06 285 GLU A O 1
ATOM 2150 N N . VAL A 1 286 ? 1.875 -17.073 -12.318 1.00 97.19 286 VAL A N 1
ATOM 2151 C CA . VAL A 1 286 ? 3.091 -17.741 -11.839 1.00 97.19 286 VAL A CA 1
ATOM 2152 C C . VAL A 1 286 ? 2.841 -19.259 -11.791 1.00 97.19 286 VAL A C 1
ATOM 2154 O O . VAL A 1 286 ? 1.980 -19.700 -11.024 1.00 97.19 286 VAL A O 1
ATOM 2157 N N . PRO A 1 287 ? 3.562 -20.089 -12.573 1.00 96.94 287 PRO A N 1
ATOM 2158 C CA . PRO A 1 287 ? 3.414 -21.537 -12.511 1.00 96.94 287 PRO A CA 1
ATOM 2159 C C . PRO A 1 287 ? 3.836 -22.081 -11.143 1.00 96.94 287 PRO A C 1
ATOM 2161 O O . PRO A 1 287 ? 4.699 -21.533 -10.461 1.00 96.94 287 PRO A O 1
ATOM 2164 N N . SER A 1 288 ? 3.288 -23.238 -10.764 1.00 94.06 288 SER A N 1
ATOM 2165 C CA . SER A 1 288 ? 3.611 -23.894 -9.488 1.00 94.06 288 SER A CA 1
ATOM 2166 C C . SER A 1 288 ? 5.050 -24.417 -9.396 1.00 94.06 288 SER A C 1
ATOM 2168 O O . SER A 1 288 ? 5.448 -24.925 -8.348 1.00 94.06 288 SER A O 1
ATOM 2170 N N . SER A 1 289 ? 5.819 -24.376 -10.487 1.00 93.62 289 SER A N 1
ATOM 2171 C CA . SER A 1 289 ? 7.218 -24.787 -10.491 1.00 93.62 289 SER A CA 1
ATOM 2172 C C . SER A 1 289 ? 8.062 -23.956 -11.459 1.00 93.62 289 SER A C 1
ATOM 2174 O O . SER A 1 289 ? 7.605 -23.588 -12.538 1.00 93.62 289 SER A O 1
ATOM 2176 N N . ASP A 1 290 ? 9.315 -23.699 -11.081 1.00 95.81 290 ASP A N 1
ATOM 2177 C CA . ASP A 1 290 ? 10.324 -23.039 -11.921 1.00 95.81 290 ASP A CA 1
ATOM 2178 C C . ASP A 1 290 ? 11.034 -24.073 -12.809 1.00 95.81 290 ASP A C 1
ATOM 2180 O O . ASP A 1 290 ? 12.245 -24.233 -12.742 1.00 95.81 290 ASP A O 1
ATOM 2184 N N . ASN A 1 291 ? 10.293 -24.864 -13.588 1.00 97.12 291 ASN A N 1
ATOM 2185 C CA . ASN A 1 291 ? 10.902 -25.675 -14.646 1.00 97.12 291 ASN A CA 1
ATOM 2186 C C . ASN A 1 291 ? 10.698 -25.006 -16.004 1.00 97.12 291 ASN A C 1
ATOM 2188 O O . ASN A 1 291 ? 9.684 -24.349 -16.227 1.00 97.12 291 ASN A O 1
ATOM 2192 N N . ALA A 1 292 ? 11.645 -25.213 -16.921 1.00 97.50 292 ALA A N 1
ATOM 2193 C CA . ALA A 1 292 ? 11.677 -24.510 -18.199 1.00 97.50 292 ALA A CA 1
ATOM 2194 C C . ALA A 1 292 ? 10.355 -24.579 -18.978 1.00 97.50 292 ALA A C 1
ATOM 2196 O O . ALA A 1 292 ? 9.869 -23.561 -19.457 1.00 97.50 292 ALA A O 1
ATOM 2197 N N . SER A 1 293 ? 9.749 -25.769 -19.074 1.00 97.38 293 SER A N 1
ATOM 2198 C CA . SER A 1 293 ? 8.518 -25.958 -19.846 1.00 97.38 293 SER A CA 1
ATOM 2199 C C . SER A 1 293 ? 7.307 -25.259 -19.239 1.00 97.38 293 SER A C 1
ATOM 2201 O O . SER A 1 293 ? 6.513 -24.698 -19.989 1.00 97.38 293 SER A O 1
ATOM 2203 N N . ASP A 1 294 ? 7.162 -25.281 -17.912 1.00 97.75 294 ASP A N 1
ATOM 2204 C CA . ASP A 1 294 ? 6.036 -24.625 -17.241 1.00 97.75 294 ASP A CA 1
ATOM 2205 C C . ASP A 1 294 ? 6.171 -23.102 -17.321 1.00 97.75 294 ASP A C 1
ATOM 2207 O O . ASP A 1 294 ? 5.193 -22.408 -17.597 1.00 97.75 294 ASP A O 1
ATOM 2211 N N . VAL A 1 295 ? 7.393 -22.589 -17.140 1.00 98.25 295 VAL A N 1
ATOM 2212 C CA . VAL A 1 295 ? 7.697 -21.157 -17.251 1.00 98.25 295 VAL A CA 1
ATOM 2213 C C . VAL A 1 295 ? 7.452 -20.666 -18.678 1.00 98.25 295 VAL A C 1
ATOM 2215 O O . VAL A 1 295 ? 6.709 -19.707 -18.867 1.00 98.25 295 VAL A O 1
ATOM 2218 N N . ASP A 1 296 ? 7.989 -21.348 -19.691 1.00 98.31 296 ASP A N 1
ATOM 2219 C CA . ASP A 1 296 ? 7.812 -20.948 -21.092 1.00 98.31 296 ASP A CA 1
ATOM 2220 C C . ASP A 1 296 ? 6.342 -21.023 -21.533 1.00 98.31 296 ASP A C 1
ATOM 2222 O O . ASP A 1 296 ? 5.861 -20.143 -22.250 1.00 98.31 296 ASP A O 1
ATOM 2226 N N . ALA A 1 297 ? 5.597 -22.032 -21.065 1.00 98.06 297 ALA A N 1
ATOM 2227 C CA . ALA A 1 297 ? 4.163 -22.139 -21.324 1.00 98.06 297 ALA A CA 1
ATOM 2228 C C . ALA A 1 297 ? 3.372 -20.985 -20.689 1.00 98.06 297 ALA A C 1
ATOM 2230 O O . ALA A 1 297 ? 2.489 -20.424 -21.341 1.00 98.06 297 ALA A O 1
ATOM 2231 N N . ALA A 1 298 ? 3.697 -20.605 -19.449 1.00 98.31 298 ALA A N 1
ATOM 2232 C CA . ALA A 1 298 ? 3.072 -19.469 -18.776 1.00 98.31 298 ALA A CA 1
ATOM 2233 C C . ALA A 1 298 ? 3.396 -18.141 -19.483 1.00 98.31 298 ALA A C 1
ATOM 2235 O O . ALA A 1 298 ? 2.499 -17.328 -19.710 1.00 98.31 298 ALA A O 1
ATOM 2236 N N . ILE A 1 299 ? 4.649 -17.943 -19.914 1.00 98.56 299 ILE A N 1
ATOM 2237 C CA . ILE A 1 299 ? 5.059 -16.754 -20.677 1.00 98.56 299 ILE A CA 1
ATOM 2238 C C . ILE A 1 299 ? 4.278 -16.659 -21.995 1.00 98.56 299 ILE A C 1
ATOM 2240 O O . ILE A 1 299 ? 3.792 -15.580 -22.344 1.00 98.56 299 ILE A O 1
ATOM 2244 N N . GLY A 1 300 ? 4.135 -17.774 -22.717 1.00 98.25 300 GLY A N 1
ATOM 2245 C CA . GLY A 1 300 ? 3.398 -17.826 -23.981 1.00 98.25 300 GLY A CA 1
ATOM 2246 C C . GLY A 1 300 ? 1.885 -17.625 -23.838 1.00 98.25 300 GLY A C 1
ATOM 2247 O O . GLY A 1 300 ? 1.241 -17.181 -24.786 1.00 98.25 300 GLY A O 1
ATOM 2248 N N . ALA A 1 301 ? 1.306 -17.921 -22.669 1.00 98.25 301 ALA A N 1
ATOM 2249 C CA . ALA A 1 301 ? -0.119 -17.721 -22.391 1.00 98.25 301 ALA A CA 1
ATOM 2250 C C . ALA A 1 301 ? -0.470 -16.278 -21.981 1.00 98.25 301 ALA A C 1
ATOM 2252 O O . ALA A 1 301 ? -1.604 -15.838 -22.187 1.00 98.25 301 ALA A O 1
ATOM 2253 N N . ALA A 1 302 ? 0.485 -15.548 -21.401 1.00 98.38 302 ALA A N 1
ATOM 2254 C CA . ALA A 1 302 ? 0.287 -14.189 -20.912 1.00 98.38 302 ALA A CA 1
ATOM 2255 C C . ALA A 1 302 ? 0.319 -13.136 -22.034 1.00 98.38 302 ALA A C 1
ATOM 2257 O O . ALA A 1 302 ? 0.837 -13.347 -23.134 1.00 98.38 302 ALA A O 1
ATOM 2258 N N . THR A 1 303 ? -0.237 -11.959 -21.746 1.00 98.31 303 THR A N 1
ATOM 2259 C CA . THR A 1 303 ? -0.147 -10.784 -22.619 1.00 98.31 303 THR A CA 1
ATOM 2260 C C . THR A 1 303 ? 0.966 -9.874 -22.125 1.00 98.31 303 THR A C 1
ATOM 2262 O O . THR A 1 303 ? 0.990 -9.524 -20.947 1.00 98.31 303 THR A O 1
ATOM 2265 N N . TRP A 1 304 ? 1.856 -9.472 -23.030 1.00 98.56 304 TRP A N 1
ATOM 2266 C CA . TRP A 1 304 ? 3.009 -8.631 -22.718 1.00 98.56 304 TRP A CA 1
ATOM 2267 C C . TRP A 1 304 ? 2.982 -7.334 -23.517 1.00 98.56 304 TRP A C 1
ATOM 2269 O O . TRP A 1 304 ? 2.666 -7.331 -24.708 1.00 98.56 304 TRP A O 1
ATOM 2279 N N . THR A 1 305 ? 3.362 -6.235 -22.872 1.00 98.19 305 THR A N 1
ATOM 2280 C CA . THR A 1 305 ? 3.568 -4.936 -23.520 1.00 98.19 305 THR A CA 1
ATOM 2281 C C . THR A 1 305 ? 4.897 -4.330 -23.088 1.00 98.19 305 THR A C 1
ATOM 2283 O O . THR A 1 305 ? 5.524 -4.785 -22.132 1.00 98.19 305 THR A O 1
ATOM 2286 N N . GLY A 1 306 ? 5.344 -3.284 -23.779 1.00 97.12 306 GLY A N 1
ATOM 2287 C CA . GLY A 1 306 ? 6.363 -2.402 -23.227 1.00 97.12 306 GLY A CA 1
ATOM 2288 C C . GLY A 1 306 ? 5.851 -1.665 -21.987 1.00 97.12 306 GLY A C 1
ATOM 2289 O O . GLY A 1 306 ? 4.646 -1.650 -21.709 1.00 97.12 306 GLY A O 1
ATOM 2290 N N . VAL A 1 307 ? 6.772 -1.050 -21.246 1.00 95.44 307 VAL A N 1
ATOM 2291 C CA . VAL A 1 307 ? 6.431 -0.205 -20.093 1.00 95.44 307 VAL A CA 1
ATOM 2292 C C . VAL A 1 307 ? 5.734 1.066 -20.606 1.00 95.44 307 VAL A C 1
ATOM 2294 O O . VAL A 1 307 ? 6.202 1.628 -21.598 1.00 95.44 307 VAL A O 1
ATOM 2297 N N . PRO A 1 308 ? 4.629 1.523 -19.992 1.00 95.94 308 PRO A N 1
ATOM 2298 C CA . PRO A 1 308 ? 3.937 2.749 -20.386 1.00 95.94 308 PRO A CA 1
ATOM 2299 C C . PRO A 1 308 ? 4.824 3.995 -20.427 1.00 95.94 308 PRO A C 1
ATOM 2301 O O . PRO A 1 308 ? 5.651 4.203 -19.543 1.00 95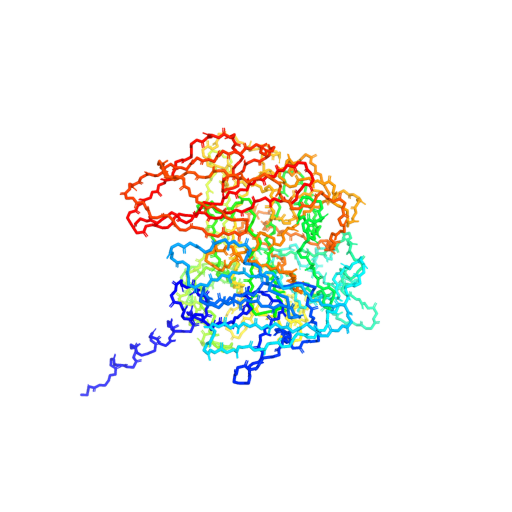.94 308 PRO A O 1
ATOM 2304 N N . GLN A 1 309 ? 4.629 4.841 -21.442 1.00 95.81 309 GLN A N 1
ATOM 2305 C CA . GLN A 1 309 ? 5.352 6.102 -21.639 1.00 95.81 309 GLN A CA 1
ATOM 2306 C C . GLN A 1 309 ? 4.454 7.162 -22.285 1.00 95.81 309 GLN A C 1
ATOM 2308 O O . GLN A 1 309 ? 3.579 6.847 -23.097 1.00 95.81 309 GLN A O 1
ATOM 2313 N N . LEU A 1 310 ? 4.746 8.440 -22.029 1.00 95.25 310 LEU A N 1
ATOM 2314 C CA . LEU A 1 310 ? 4.236 9.554 -22.833 1.00 95.25 310 LEU A CA 1
ATOM 2315 C C . LEU A 1 310 ? 5.245 9.944 -23.917 1.00 95.25 310 LEU A C 1
ATOM 2317 O O . LEU A 1 310 ? 6.378 10.332 -23.637 1.00 95.25 310 LEU A O 1
ATOM 2321 N N . THR A 1 311 ? 4.808 9.904 -25.173 1.00 93.81 311 THR A N 1
ATOM 2322 C CA . THR A 1 311 ? 5.625 10.207 -26.355 1.00 93.81 311 THR A CA 1
ATOM 2323 C C . THR A 1 311 ? 5.143 11.469 -27.077 1.00 93.81 311 THR A C 1
ATOM 2325 O O . THR A 1 311 ? 3.977 11.865 -26.998 1.00 93.81 311 THR A O 1
ATOM 2328 N N . GLY A 1 312 ? 6.059 12.120 -27.800 1.00 92.69 312 GLY A N 1
ATOM 2329 C CA . GLY A 1 312 ? 5.791 13.362 -28.529 1.00 92.69 312 GLY A CA 1
ATOM 2330 C C . GLY A 1 312 ? 6.037 14.641 -27.719 1.00 92.69 312 GLY A C 1
ATOM 2331 O O . GLY A 1 312 ? 6.303 14.622 -26.518 1.00 92.69 312 GLY A O 1
ATOM 2332 N N . SER A 1 313 ? 5.983 15.779 -28.416 1.00 91.25 313 SER A N 1
ATOM 2333 C CA . SER A 1 313 ? 6.320 17.109 -27.881 1.00 91.25 313 SER A CA 1
ATOM 2334 C C . SER A 1 313 ? 5.123 18.058 -27.744 1.00 91.25 313 SER A C 1
ATOM 2336 O O . SER A 1 313 ? 5.305 19.206 -27.348 1.00 91.25 313 SER A O 1
ATOM 2338 N N . THR A 1 314 ? 3.914 17.620 -28.101 1.00 93.88 314 THR A N 1
ATOM 2339 C CA . THR A 1 314 ? 2.689 18.435 -28.071 1.00 93.88 314 THR A CA 1
ATOM 2340 C C . THR A 1 314 ? 1.686 17.804 -27.119 1.00 93.88 314 THR A C 1
ATOM 2342 O O . THR A 1 314 ? 1.532 16.587 -27.132 1.00 93.88 314 THR A O 1
ATOM 2345 N N . TYR A 1 315 ? 1.029 18.631 -26.304 1.00 94.31 315 TYR A N 1
ATOM 2346 C CA . TYR A 1 315 ? -0.002 18.186 -25.371 1.00 94.31 315 TYR A CA 1
ATOM 2347 C C . TYR A 1 315 ? -1.388 18.129 -26.045 1.00 94.31 315 TYR A C 1
ATOM 2349 O O . TYR A 1 315 ? -1.681 18.999 -26.874 1.00 94.31 315 TYR A O 1
ATOM 2357 N N . PRO A 1 316 ? -2.228 17.134 -25.706 1.00 96.12 316 PRO A N 1
ATOM 2358 C CA . PRO A 1 316 ? -1.891 15.972 -24.883 1.00 96.12 316 PRO A CA 1
ATOM 2359 C C . PRO A 1 316 ? -0.891 15.051 -25.608 1.00 96.12 316 PRO A C 1
ATOM 2361 O O . PRO A 1 316 ? -1.028 14.764 -26.798 1.00 96.12 316 PRO A O 1
ATOM 2364 N N . LYS A 1 317 ? 0.141 14.607 -24.887 1.00 95.94 317 LYS A N 1
ATOM 2365 C CA . LYS A 1 317 ? 1.139 13.645 -25.358 1.00 95.94 317 LYS A CA 1
ATOM 2366 C C . LYS A 1 317 ? 0.494 12.284 -25.597 1.00 95.94 317 LYS A C 1
ATOM 2368 O O . LYS A 1 317 ? -0.533 11.948 -25.011 1.00 95.94 317 LYS A O 1
ATOM 2373 N N . THR A 1 318 ? 1.118 11.485 -26.457 1.00 95.81 318 THR A N 1
ATOM 2374 C CA . THR A 1 318 ? 0.606 10.159 -26.816 1.00 95.81 318 THR A CA 1
ATOM 2375 C C . THR A 1 318 ? 1.053 9.124 -25.791 1.00 95.81 318 THR A C 1
ATOM 2377 O O . THR A 1 318 ? 2.249 8.864 -25.668 1.00 95.81 318 THR A O 1
ATOM 2380 N N . TYR A 1 319 ? 0.098 8.507 -25.097 1.00 95.62 319 TYR A N 1
ATOM 2381 C CA . TYR A 1 319 ? 0.342 7.329 -24.264 1.00 95.62 319 TYR A CA 1
ATOM 2382 C C . TYR A 1 319 ? 0.693 6.121 -25.142 1.00 95.62 319 TYR A C 1
ATOM 2384 O O . TYR A 1 319 ? -0.009 5.826 -26.111 1.00 95.62 319 TYR A O 1
ATOM 2392 N N . SER A 1 320 ? 1.792 5.439 -24.830 1.00 95.75 320 SER A N 1
ATOM 2393 C CA . SER A 1 320 ? 2.317 4.324 -25.618 1.00 95.75 320 SER A CA 1
ATOM 2394 C C . SER A 1 320 ? 2.892 3.234 -24.724 1.00 95.75 320 SER A C 1
ATOM 2396 O O . SER A 1 320 ? 3.581 3.518 -23.752 1.00 95.75 320 SER A O 1
ATOM 2398 N N . THR A 1 321 ? 2.668 1.983 -25.115 1.00 96.38 321 THR A N 1
ATOM 2399 C CA . THR A 1 321 ? 3.264 0.776 -24.517 1.00 96.38 321 THR A CA 1
ATOM 2400 C C . THR A 1 321 ? 4.053 -0.030 -25.555 1.00 96.38 321 THR A C 1
ATOM 2402 O O . THR A 1 321 ? 4.295 -1.223 -25.393 1.00 96.38 321 THR A O 1
ATOM 2405 N N . ALA A 1 322 ? 4.424 0.599 -26.676 1.00 94.12 322 ALA A N 1
ATOM 2406 C CA . ALA A 1 322 ? 4.986 -0.102 -27.831 1.00 94.12 322 ALA A CA 1
ATOM 2407 C C . ALA A 1 322 ? 6.449 -0.537 -27.649 1.00 94.12 322 ALA A C 1
ATOM 2409 O O . ALA A 1 322 ? 6.888 -1.488 -28.293 1.00 94.12 322 ALA A O 1
ATOM 2410 N N . THR A 1 323 ? 7.210 0.164 -26.807 1.00 93.31 323 THR A N 1
ATOM 2411 C CA . THR A 1 323 ? 8.656 -0.037 -26.670 1.00 93.31 323 THR A CA 1
ATOM 2412 C C . THR A 1 323 ? 8.962 -0.678 -25.318 1.00 93.31 323 THR A C 1
ATOM 2414 O O . THR A 1 323 ? 8.546 -0.129 -24.297 1.00 93.31 323 THR A O 1
ATOM 2417 N N . PRO A 1 324 ? 9.680 -1.813 -25.268 1.00 95.81 324 PRO A N 1
ATOM 2418 C CA . PRO A 1 324 ? 10.118 -2.379 -23.999 1.00 95.81 324 PRO A CA 1
ATOM 2419 C C . PRO A 1 324 ? 11.176 -1.491 -23.335 1.00 95.81 324 PRO A C 1
ATOM 2421 O O . PRO A 1 324 ? 11.895 -0.743 -24.004 1.00 95.81 324 PRO A O 1
ATOM 2424 N N . ALA A 1 325 ? 11.305 -1.603 -22.015 1.00 95.88 325 ALA A N 1
ATOM 2425 C CA . ALA A 1 325 ? 12.416 -0.982 -21.303 1.00 95.88 325 ALA A CA 1
ATOM 2426 C C . ALA A 1 325 ? 13.739 -1.703 -21.623 1.00 95.88 325 ALA A C 1
ATOM 2428 O O . ALA A 1 325 ? 13.747 -2.819 -22.150 1.00 95.88 325 ALA A O 1
ATOM 2429 N N . ALA A 1 326 ? 14.883 -1.078 -21.338 1.00 94.88 326 ALA A N 1
ATOM 2430 C CA . ALA A 1 326 ? 16.171 -1.659 -21.704 1.00 94.88 326 ALA A CA 1
ATOM 2431 C C . ALA A 1 326 ? 16.468 -2.934 -20.894 1.00 94.88 326 ALA A C 1
ATOM 2433 O O . ALA A 1 326 ? 16.402 -2.932 -19.669 1.00 94.88 326 ALA A O 1
ATOM 2434 N N . ALA A 1 327 ? 16.895 -4.010 -21.566 1.00 94.94 327 ALA A N 1
ATOM 2435 C CA . ALA A 1 327 ? 17.249 -5.276 -20.909 1.00 94.94 327 ALA A CA 1
ATOM 2436 C C . ALA A 1 327 ? 18.362 -5.126 -19.852 1.00 94.94 327 ALA A C 1
ATOM 2438 O O . ALA A 1 327 ? 18.428 -5.899 -18.901 1.00 94.94 327 ALA A O 1
ATOM 2439 N N . ALA A 1 328 ? 19.223 -4.113 -20.004 1.00 92.75 328 ALA A N 1
ATOM 2440 C CA . ALA A 1 328 ? 20.308 -3.803 -19.075 1.00 92.75 328 ALA A CA 1
ATOM 2441 C C . ALA A 1 328 ? 19.833 -3.264 -17.710 1.00 92.75 328 ALA A C 1
ATOM 2443 O O . ALA A 1 328 ? 20.650 -3.148 -16.797 1.00 92.75 328 ALA A O 1
ATOM 2444 N N . TRP A 1 329 ? 18.548 -2.923 -17.573 1.00 94.38 329 TRP A N 1
ATOM 2445 C CA . TRP A 1 329 ? 17.937 -2.456 -16.323 1.00 94.38 329 TRP A CA 1
ATOM 2446 C C . TRP A 1 329 ? 17.467 -3.611 -15.421 1.00 94.38 329 TRP A C 1
ATOM 2448 O O . TRP A 1 329 ? 16.941 -3.379 -14.339 1.00 94.38 329 TRP A O 1
ATOM 2458 N N . TRP A 1 330 ? 17.633 -4.861 -15.857 1.00 96.50 330 TRP A N 1
ATOM 2459 C CA . TRP A 1 330 ? 17.170 -6.037 -15.125 1.00 96.50 330 TRP A CA 1
ATOM 2460 C C . TRP A 1 330 ? 18.111 -6.430 -13.986 1.00 96.50 330 TRP A C 1
ATOM 2462 O O . TRP A 1 330 ? 19.270 -6.701 -14.297 1.00 96.50 330 TRP A O 1
ATOM 2472 N N . PRO A 1 331 ? 17.638 -6.570 -12.733 1.00 96.38 331 PRO A N 1
ATOM 2473 C CA . PRO A 1 331 ? 18.467 -6.911 -11.574 1.00 96.38 331 PRO A CA 1
ATOM 2474 C C . PRO A 1 331 ? 19.189 -8.245 -11.780 1.00 96.38 331 PRO A C 1
ATOM 2476 O O . PRO A 1 331 ? 18.591 -9.223 -12.224 1.00 96.38 331 PRO A O 1
ATOM 2479 N N . GLU A 1 332 ? 20.477 -8.323 -11.446 1.00 96.19 332 GLU A N 1
ATOM 2480 C CA . GLU A 1 332 ? 21.209 -9.583 -11.620 1.00 96.19 332 GLU A CA 1
ATOM 2481 C C . GLU A 1 332 ? 21.214 -10.401 -10.335 1.00 96.19 332 GLU A C 1
ATOM 2483 O O . GLU A 1 332 ? 21.576 -9.926 -9.256 1.00 96.19 332 GLU A O 1
ATOM 2488 N N . TYR A 1 333 ? 20.867 -11.682 -10.462 1.00 96.50 333 TYR A N 1
ATOM 2489 C CA . TYR A 1 333 ? 20.837 -12.593 -9.321 1.00 96.50 333 TYR A CA 1
ATOM 2490 C C . TYR A 1 333 ? 22.203 -12.698 -8.625 1.00 96.50 333 TYR A C 1
ATOM 2492 O O . TYR A 1 333 ? 22.266 -12.779 -7.400 1.00 96.50 333 TYR A O 1
ATOM 2500 N N . ALA A 1 334 ? 23.290 -12.683 -9.403 1.00 96.12 334 ALA A N 1
ATOM 2501 C CA . ALA A 1 334 ? 24.664 -12.695 -8.906 1.00 96.12 334 ALA A CA 1
ATOM 2502 C C . ALA A 1 334 ? 25.508 -11.614 -9.595 1.00 96.12 334 ALA A C 1
ATOM 2504 O O . ALA A 1 334 ? 25.840 -10.611 -8.966 1.00 96.12 334 ALA A O 1
ATOM 2505 N N . GLN A 1 335 ? 25.813 -11.797 -10.884 1.00 93.75 335 GLN A N 1
ATOM 2506 C CA . GLN A 1 335 ? 26.666 -10.903 -11.672 1.00 93.75 335 GLN A CA 1
ATOM 2507 C C . GLN A 1 335 ? 26.003 -10.469 -12.976 1.00 93.75 335 GLN A C 1
ATOM 2509 O O . GLN A 1 335 ? 25.271 -11.249 -13.582 1.00 93.75 335 GLN A O 1
ATOM 2514 N N . ASP A 1 336 ? 26.341 -9.266 -13.439 1.00 87.19 336 ASP A N 1
ATOM 2515 C CA . ASP A 1 336 ? 26.025 -8.807 -14.792 1.00 87.19 336 ASP A CA 1
ATOM 2516 C C . ASP A 1 336 ? 26.935 -9.435 -15.866 1.00 87.19 336 ASP A C 1
ATOM 2518 O O . ASP A 1 336 ? 27.908 -10.146 -15.586 1.00 87.19 336 ASP A O 1
ATOM 2522 N N . SER A 1 337 ? 26.644 -9.130 -17.136 1.00 85.50 337 SER A N 1
ATOM 2523 C CA . SER A 1 337 ? 27.415 -9.613 -18.290 1.00 85.50 337 SER A CA 1
ATOM 2524 C C . SER A 1 337 ? 28.873 -9.128 -18.335 1.00 85.50 337 SER A C 1
ATOM 2526 O O . SER A 1 337 ? 29.642 -9.598 -19.170 1.00 85.50 337 SER A O 1
ATOM 2528 N N . ASN A 1 338 ? 29.254 -8.176 -17.479 1.00 89.19 338 ASN A N 1
ATOM 2529 C CA . ASN A 1 338 ? 30.598 -7.612 -17.355 1.00 89.19 338 ASN A CA 1
ATOM 2530 C C . ASN A 1 338 ? 31.290 -8.035 -16.046 1.00 89.19 338 ASN A C 1
ATOM 2532 O O . ASN A 1 338 ? 32.265 -7.394 -15.639 1.00 89.19 338 ASN A O 1
ATOM 2536 N N . ASN A 1 339 ? 30.797 -9.091 -15.385 1.00 92.19 339 ASN A N 1
ATOM 2537 C CA . ASN A 1 339 ? 31.302 -9.596 -14.107 1.00 92.19 339 ASN A CA 1
ATOM 2538 C C . ASN A 1 339 ? 31.238 -8.561 -12.970 1.00 92.19 339 ASN A C 1
ATOM 2540 O O . ASN A 1 339 ? 32.127 -8.514 -12.115 1.00 92.19 339 ASN A O 1
ATOM 2544 N N . LYS A 1 340 ? 30.213 -7.703 -12.968 1.00 91.44 340 LYS A N 1
ATOM 2545 C CA . LYS A 1 340 ? 29.894 -6.816 -11.845 1.00 91.44 340 LYS A CA 1
ATOM 2546 C C . LYS A 1 340 ? 28.906 -7.500 -10.921 1.00 91.44 340 LYS A C 1
ATOM 2548 O O . LYS A 1 340 ? 27.842 -7.921 -11.356 1.00 91.44 340 LYS A O 1
ATOM 2553 N N . ASP A 1 341 ? 29.285 -7.601 -9.656 1.00 93.19 341 ASP A N 1
ATOM 2554 C CA . ASP A 1 341 ? 28.465 -8.192 -8.610 1.00 93.19 341 ASP A CA 1
ATOM 2555 C C . ASP A 1 341 ? 27.283 -7.278 -8.256 1.00 93.19 341 ASP A C 1
ATOM 2557 O O . ASP A 1 341 ? 27.478 -6.115 -7.903 1.00 93.19 341 ASP A O 1
ATOM 2561 N N . GLU A 1 342 ? 26.070 -7.827 -8.295 1.00 95.62 342 GLU A N 1
ATOM 2562 C CA . GLU A 1 342 ? 24.853 -7.180 -7.781 1.00 95.62 342 GLU A CA 1
ATOM 2563 C C . GLU A 1 342 ? 24.152 -8.004 -6.707 1.00 95.62 342 GLU A C 1
ATOM 2565 O O . GLU A 1 342 ? 23.593 -7.433 -5.777 1.00 95.62 342 GLU A O 1
ATOM 2570 N N . ASN A 1 343 ? 24.239 -9.335 -6.786 1.00 97.12 343 ASN A N 1
ATOM 2571 C CA . ASN A 1 343 ? 23.841 -10.261 -5.726 1.00 97.12 343 ASN A CA 1
ATOM 2572 C C . ASN A 1 343 ? 22.390 -10.122 -5.223 1.00 97.12 343 ASN A C 1
ATOM 2574 O O . ASN A 1 343 ? 22.117 -10.393 -4.051 1.00 97.12 343 ASN A O 1
ATOM 2578 N N . TYR A 1 344 ? 21.433 -9.769 -6.088 1.00 98.12 344 TYR A N 1
ATOM 2579 C CA . TYR A 1 344 ? 20.023 -9.695 -5.683 1.00 98.12 344 TYR A CA 1
ATOM 2580 C C . TYR A 1 344 ? 19.461 -11.034 -5.196 1.00 98.12 344 TYR A C 1
ATOM 2582 O O . TYR A 1 344 ? 18.554 -11.057 -4.365 1.00 98.12 344 TYR A O 1
ATOM 2590 N N . GLY A 1 345 ? 20.056 -12.153 -5.620 1.00 97.31 345 GLY A N 1
ATOM 2591 C CA . GLY A 1 345 ? 19.735 -13.491 -5.132 1.00 97.31 345 GLY A CA 1
ATOM 2592 C C . GLY A 1 345 ? 19.875 -13.668 -3.616 1.00 97.31 345 GLY A C 1
ATOM 2593 O O . GLY A 1 345 ? 19.240 -14.561 -3.062 1.00 97.31 345 GLY A O 1
ATOM 2594 N N . ASN A 1 346 ? 20.645 -12.805 -2.946 1.00 97.62 346 ASN A N 1
ATOM 2595 C CA . ASN A 1 346 ? 20.832 -12.835 -1.495 1.00 97.62 346 ASN A CA 1
ATOM 2596 C C . ASN A 1 346 ? 19.791 -12.014 -0.724 1.00 97.62 346 ASN A C 1
ATOM 2598 O O . ASN A 1 346 ? 19.611 -12.254 0.465 1.00 97.62 346 ASN A O 1
ATOM 2602 N N . VAL A 1 347 ? 19.161 -11.022 -1.362 1.00 97.94 347 VAL A N 1
ATOM 2603 C CA . VAL A 1 347 ? 18.341 -10.011 -0.669 1.00 97.94 347 VAL A CA 1
ATOM 2604 C C . VAL A 1 347 ? 16.889 -9.978 -1.119 1.00 97.94 347 VAL A C 1
ATOM 2606 O O . VAL A 1 347 ? 16.062 -9.440 -0.393 1.00 97.94 347 VAL A O 1
ATOM 2609 N N . TRP A 1 348 ? 16.545 -10.566 -2.268 1.00 97.50 348 TRP A N 1
ATOM 2610 C CA . TRP A 1 348 ? 15.171 -10.528 -2.771 1.00 97.50 348 TRP A CA 1
ATOM 2611 C C . TRP A 1 348 ? 14.184 -11.174 -1.790 1.00 97.50 348 TRP A C 1
ATOM 2613 O O . TRP A 1 348 ? 13.165 -10.579 -1.465 1.00 97.50 348 TRP A O 1
ATOM 2623 N N . ASN A 1 349 ? 14.514 -12.341 -1.240 1.00 95.69 349 ASN A N 1
ATOM 2624 C CA . ASN A 1 349 ? 13.669 -13.062 -0.290 1.00 95.69 349 ASN A CA 1
ATOM 2625 C C . ASN A 1 349 ? 14.529 -13.676 0.820 1.00 95.69 349 ASN A C 1
ATOM 2627 O O . ASN A 1 349 ? 14.877 -14.860 0.778 1.00 95.69 349 ASN A O 1
ATOM 2631 N N . ILE A 1 350 ? 14.927 -12.844 1.784 1.00 95.81 350 ILE A N 1
ATOM 2632 C CA . ILE A 1 350 ? 15.810 -13.244 2.881 1.00 95.81 350 ILE A CA 1
ATOM 2633 C C . ILE A 1 350 ? 15.081 -14.283 3.739 1.00 95.81 350 ILE A C 1
ATOM 2635 O O . ILE A 1 350 ? 13.902 -14.142 4.082 1.00 95.81 350 ILE A O 1
ATOM 2639 N N . ASP A 1 351 ? 15.788 -15.377 4.020 1.00 92.44 351 ASP A N 1
ATOM 2640 C CA . ASP A 1 351 ? 15.294 -16.548 4.751 1.00 92.44 351 ASP A CA 1
ATOM 2641 C C . ASP A 1 351 ? 14.032 -17.204 4.158 1.00 92.44 351 ASP A C 1
ATOM 2643 O O . ASP A 1 351 ? 13.387 -18.020 4.816 1.00 92.44 351 ASP A O 1
ATOM 2647 N N . ASN A 1 352 ? 13.692 -16.896 2.899 1.00 92.31 352 ASN A N 1
ATOM 2648 C CA . ASN A 1 352 ? 12.499 -17.400 2.217 1.00 92.31 352 ASN A CA 1
ATOM 2649 C C . ASN A 1 352 ? 11.194 -17.097 2.989 1.00 92.31 352 ASN A C 1
ATOM 2651 O O . ASN A 1 352 ? 10.297 -17.939 3.079 1.00 92.31 352 ASN A O 1
ATOM 2655 N N . THR A 1 353 ? 11.124 -15.902 3.583 1.00 89.56 353 THR A N 1
ATOM 2656 C CA . THR A 1 353 ? 10.017 -15.439 4.440 1.00 89.56 353 THR A CA 1
ATOM 2657 C C . THR A 1 353 ? 9.081 -14.438 3.759 1.00 89.56 353 THR A C 1
ATOM 2659 O O . THR A 1 353 ? 7.992 -14.167 4.265 1.00 89.56 353 THR A O 1
ATOM 2662 N N . VAL A 1 354 ? 9.468 -13.889 2.606 1.00 94.06 354 VAL A N 1
ATOM 2663 C CA . VAL A 1 354 ? 8.662 -12.928 1.850 1.00 94.06 354 VAL A CA 1
ATOM 2664 C C . VAL A 1 354 ? 7.678 -13.664 0.952 1.00 94.06 354 VAL A C 1
ATOM 2666 O O . VAL A 1 354 ? 8.066 -14.442 0.079 1.00 94.06 354 VAL A O 1
ATOM 2669 N N . ASN A 1 355 ? 6.393 -13.371 1.145 1.00 93.19 355 ASN A N 1
ATOM 2670 C CA . ASN A 1 355 ? 5.309 -13.840 0.289 1.00 93.19 355 ASN A CA 1
ATOM 2671 C C . ASN A 1 355 ? 4.957 -12.813 -0.790 1.00 93.19 355 ASN A C 1
ATOM 2673 O O . ASN A 1 355 ? 5.166 -11.610 -0.628 1.00 93.19 355 ASN A O 1
ATOM 2677 N N . GLY A 1 356 ? 4.349 -13.292 -1.872 1.00 93.88 356 GLY A N 1
ATOM 2678 C CA . GLY A 1 356 ? 3.809 -12.445 -2.932 1.00 93.88 356 GLY A CA 1
ATOM 2679 C C . GLY A 1 356 ? 4.839 -11.921 -3.934 1.00 93.88 356 GLY A C 1
ATOM 2680 O O . GLY A 1 356 ? 4.548 -10.968 -4.656 1.00 93.88 356 GLY A O 1
ATOM 2681 N N . VAL A 1 357 ? 6.020 -12.545 -3.983 1.00 96.44 357 VAL A N 1
ATOM 2682 C CA . VAL A 1 357 ? 7.095 -12.249 -4.936 1.00 96.44 357 VAL A CA 1
ATOM 2683 C C . VAL A 1 357 ? 7.654 -13.560 -5.481 1.00 96.44 357 VAL A C 1
ATOM 2685 O O . VAL A 1 357 ? 7.889 -14.497 -4.720 1.00 96.44 357 VAL A O 1
ATOM 2688 N N . SER A 1 358 ? 7.896 -13.634 -6.789 1.00 97.19 358 SER A N 1
ATOM 2689 C CA . SER A 1 358 ? 8.541 -14.787 -7.429 1.00 97.19 358 SER A CA 1
ATOM 2690 C C . SER A 1 358 ? 9.604 -14.349 -8.429 1.00 97.19 358 SER A C 1
ATOM 2692 O O . SER A 1 358 ? 9.371 -13.396 -9.171 1.00 97.19 358 SER A O 1
ATOM 2694 N N . TRP A 1 359 ? 10.705 -15.097 -8.521 1.00 97.88 359 TRP A N 1
ATOM 2695 C CA . TRP A 1 359 ? 11.728 -14.932 -9.556 1.00 97.88 359 TRP A CA 1
ATOM 2696 C C . TRP A 1 359 ? 12.006 -16.277 -10.235 1.00 97.88 359 TRP A C 1
ATOM 2698 O O . TRP A 1 359 ? 12.754 -17.113 -9.726 1.00 97.88 359 TRP A O 1
ATOM 2708 N N . LEU A 1 360 ? 11.365 -16.483 -11.384 1.00 97.94 360 LEU A N 1
ATOM 2709 C CA . LEU A 1 360 ? 11.492 -17.676 -12.216 1.00 97.94 360 LEU A CA 1
ATOM 2710 C C . LEU A 1 360 ? 12.668 -17.488 -13.168 1.00 97.94 360 LEU A C 1
ATOM 2712 O O . LEU A 1 360 ? 12.765 -16.458 -13.837 1.00 97.94 360 LEU A O 1
ATOM 2716 N N . ARG A 1 361 ? 13.580 -18.458 -13.210 1.00 96.12 361 ARG A N 1
ATOM 2717 C CA . ARG A 1 361 ? 14.854 -18.326 -13.938 1.00 96.12 361 ARG A CA 1
ATOM 2718 C C . ARG A 1 361 ? 15.196 -19.521 -14.806 1.00 96.12 361 ARG A C 1
ATOM 2720 O O . ARG A 1 361 ? 16.178 -19.475 -15.539 1.00 96.12 361 ARG A O 1
ATOM 2727 N N . SER A 1 362 ? 14.415 -20.590 -14.717 1.00 94.38 362 SER A N 1
ATOM 2728 C CA . SER A 1 362 ? 14.711 -21.832 -15.426 1.00 94.38 362 SER A CA 1
ATOM 2729 C C . SER A 1 362 ? 14.102 -21.888 -16.830 1.00 94.38 362 SER A C 1
ATOM 2731 O O . SER A 1 362 ? 14.377 -22.837 -17.561 1.00 94.38 362 SER A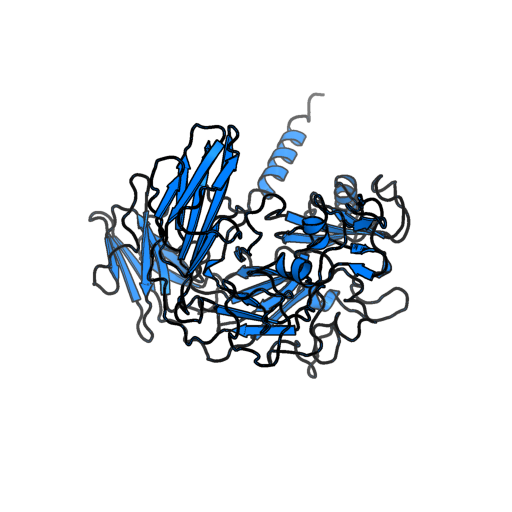 O 1
ATOM 2733 N N . GLY A 1 363 ? 13.273 -20.907 -17.202 1.00 90.94 363 GLY A N 1
ATOM 2734 C CA . GLY A 1 363 ? 12.713 -20.748 -18.547 1.00 90.94 363 GLY A CA 1
ATOM 2735 C C . GLY A 1 363 ? 13.725 -20.270 -19.590 1.00 90.94 363 GLY A C 1
ATOM 2736 O O . GLY A 1 363 ? 14.888 -19.990 -19.300 1.00 90.94 363 GLY A O 1
ATOM 2737 N N . SER A 1 364 ? 13.247 -20.123 -20.823 1.00 92.44 364 SER A N 1
ATOM 2738 C CA . SER A 1 364 ? 13.955 -19.458 -21.923 1.00 92.44 364 SER A CA 1
ATOM 2739 C C . SER A 1 364 ? 14.126 -17.948 -21.689 1.00 92.44 364 SER A C 1
ATOM 2741 O O . SER A 1 364 ? 14.916 -17.298 -22.375 1.00 92.44 364 SER A O 1
ATOM 2743 N N . ALA A 1 365 ? 13.389 -17.395 -20.724 1.00 96.50 365 ALA A N 1
ATOM 2744 C CA . ALA A 1 365 ? 13.520 -16.043 -20.204 1.00 96.50 365 ALA A CA 1
ATOM 2745 C C . ALA A 1 365 ? 13.300 -16.042 -18.682 1.00 96.50 365 ALA A C 1
ATOM 2747 O O . ALA A 1 365 ? 12.639 -16.930 -18.139 1.00 96.50 365 ALA A O 1
ATOM 2748 N N . GLU A 1 366 ? 13.845 -15.034 -18.001 1.00 97.31 366 GLU A N 1
ATOM 2749 C CA . GLU A 1 366 ? 13.586 -14.825 -16.575 1.00 97.31 366 GLU A CA 1
ATOM 2750 C C . GLU A 1 366 ? 12.338 -13.974 -16.376 1.00 97.31 366 GLU A C 1
ATOM 2752 O O . GLU A 1 366 ? 12.118 -13.018 -17.125 1.00 97.31 366 GLU A O 1
ATOM 2757 N N . VAL A 1 367 ? 11.564 -14.293 -15.337 1.00 98.56 367 VAL A N 1
ATOM 2758 C CA . VAL A 1 367 ? 10.349 -13.564 -14.972 1.00 98.56 367 VAL A CA 1
ATOM 2759 C C . VAL A 1 367 ? 10.370 -13.212 -13.490 1.00 98.56 367 VAL A C 1
ATOM 2761 O O . VAL A 1 367 ? 10.523 -14.090 -12.642 1.00 98.56 367 VAL A O 1
ATOM 2764 N N . ILE A 1 368 ? 10.166 -11.935 -13.177 1.00 98.75 368 ILE A N 1
ATOM 2765 C CA . ILE A 1 368 ? 9.926 -11.442 -11.817 1.00 98.75 368 ILE A CA 1
ATOM 2766 C C . ILE A 1 368 ? 8.450 -11.080 -11.718 1.00 98.75 368 ILE A C 1
ATOM 2768 O O . ILE A 1 368 ? 7.925 -10.433 -12.616 1.00 98.75 368 ILE A O 1
ATOM 2772 N N . THR A 1 369 ? 7.768 -11.503 -10.656 1.00 98.75 369 THR A N 1
ATOM 2773 C CA . THR A 1 369 ? 6.364 -11.142 -10.403 1.00 98.75 369 THR A CA 1
ATOM 2774 C C . THR A 1 369 ? 6.195 -10.614 -8.993 1.00 98.75 369 THR A C 1
ATOM 2776 O O . THR A 1 369 ? 6.660 -11.244 -8.044 1.00 98.75 369 THR A O 1
ATOM 2779 N N . TYR A 1 370 ? 5.480 -9.500 -8.880 1.00 98.50 370 TYR A N 1
ATOM 2780 C CA . TYR A 1 370 ? 5.004 -8.904 -7.639 1.00 98.50 370 TYR A CA 1
ATOM 2781 C C . TYR A 1 370 ? 3.481 -9.026 -7.607 1.00 98.50 370 TYR A C 1
ATOM 2783 O O . TYR A 1 370 ? 2.811 -8.628 -8.557 1.00 98.50 370 TYR A O 1
ATOM 2791 N N . THR A 1 371 ? 2.924 -9.602 -6.548 1.00 96.94 371 THR A N 1
ATOM 2792 C CA . THR A 1 371 ? 1.478 -9.865 -6.439 1.00 96.94 371 THR A CA 1
ATOM 2793 C C . THR A 1 371 ? 0.807 -8.930 -5.444 1.00 96.94 371 THR A C 1
ATOM 2795 O O . THR A 1 371 ? 1.438 -8.467 -4.492 1.00 96.94 371 THR A O 1
ATOM 2798 N N . GLY A 1 372 ? -0.481 -8.667 -5.658 1.00 95.88 372 GLY A N 1
ATOM 2799 C CA . GLY A 1 372 ? -1.290 -7.847 -4.757 1.00 95.88 372 GLY A CA 1
ATOM 2800 C C . GLY A 1 372 ? -0.902 -6.368 -4.719 1.00 95.88 372 GLY A C 1
ATOM 2801 O O . GLY A 1 372 ? -1.183 -5.684 -3.740 1.00 95.88 372 GLY A O 1
ATOM 2802 N N . VAL A 1 373 ? -0.254 -5.862 -5.767 1.00 96.38 373 VAL A N 1
ATOM 2803 C CA . VAL A 1 373 ? 0.206 -4.474 -5.884 1.00 96.38 373 VAL A CA 1
ATOM 2804 C C . VAL A 1 373 ? -0.979 -3.567 -6.220 1.00 96.38 373 VAL A C 1
ATOM 2806 O O . VAL A 1 373 ? -1.792 -3.897 -7.083 1.00 96.38 373 VAL A O 1
ATOM 2809 N N . THR A 1 374 ? -1.080 -2.402 -5.576 1.00 97.94 374 THR A N 1
ATOM 2810 C CA . THR A 1 374 ? -1.989 -1.340 -6.034 1.00 97.94 374 THR A CA 1
ATOM 2811 C C . THR A 1 374 ? -1.203 -0.336 -6.865 1.00 97.94 374 THR A C 1
ATOM 2813 O O . THR A 1 374 ? -0.327 0.342 -6.336 1.00 97.94 374 THR A O 1
ATOM 2816 N N . THR A 1 375 ? -1.509 -0.230 -8.157 1.00 97.62 375 THR A N 1
ATOM 2817 C CA . THR A 1 375 ? -0.851 0.734 -9.046 1.00 97.62 375 THR A CA 1
ATOM 2818 C C . THR A 1 375 ? -1.701 1.979 -9.235 1.00 97.62 375 THR A C 1
ATOM 2820 O O . THR A 1 375 ? -2.912 1.879 -9.461 1.00 97.62 375 THR A O 1
ATOM 2823 N N . VAL A 1 376 ? -1.054 3.138 -9.195 1.00 97.38 376 VAL A N 1
ATOM 2824 C CA . VAL A 1 376 ? -1.655 4.442 -9.491 1.00 97.38 376 VAL A CA 1
ATOM 2825 C C . VAL A 1 376 ? -1.089 4.998 -10.791 1.00 97.38 376 VAL A C 1
ATOM 2827 O O . VAL A 1 376 ? 0.034 4.675 -11.179 1.00 97.38 376 VAL A O 1
ATOM 2830 N N . GLU A 1 377 ? -1.893 5.805 -11.473 1.00 96.19 377 GLU A N 1
ATOM 2831 C CA . GLU A 1 377 ? -1.490 6.452 -12.718 1.00 96.19 377 GLU A CA 1
ATOM 2832 C C . GLU A 1 377 ? -0.418 7.518 -12.447 1.00 96.19 377 GLU A C 1
ATOM 2834 O O . GLU A 1 377 ? -0.547 8.277 -11.486 1.00 96.19 377 GLU A O 1
ATOM 2839 N N . ASP A 1 378 ? 0.609 7.562 -13.301 1.00 96.88 378 ASP A N 1
ATOM 2840 C CA . ASP A 1 378 ? 1.712 8.530 -13.248 1.00 96.88 378 ASP A CA 1
ATOM 2841 C C . ASP A 1 378 ? 1.200 9.978 -13.309 1.00 96.88 378 ASP A C 1
ATOM 2843 O O . ASP A 1 378 ? 0.241 10.275 -14.029 1.00 96.88 378 ASP A O 1
ATOM 2847 N N . ASP A 1 379 ? 1.847 10.900 -12.591 1.00 96.12 379 ASP A N 1
ATOM 2848 C CA . ASP A 1 379 ? 1.385 12.285 -12.468 1.00 96.12 379 ASP A CA 1
ATOM 2849 C C . ASP A 1 379 ? 1.312 12.984 -13.824 1.00 96.12 379 ASP A C 1
ATOM 2851 O O . ASP A 1 379 ? 0.346 13.698 -14.115 1.00 96.12 379 ASP A O 1
ATOM 2855 N N . MET A 1 380 ? 2.275 12.709 -14.705 1.00 94.62 380 MET A N 1
ATOM 2856 C CA . MET A 1 380 ? 2.273 13.278 -16.040 1.00 94.62 380 MET A CA 1
ATOM 2857 C C . MET A 1 380 ? 1.164 12.700 -16.896 1.00 94.62 380 MET A C 1
ATOM 2859 O O . MET A 1 380 ? 0.689 13.414 -17.771 1.00 94.62 380 MET A O 1
ATOM 2863 N N . VAL A 1 381 ? 0.737 11.454 -16.682 1.00 96.00 381 VAL A N 1
ATOM 2864 C CA . VAL A 1 381 ? -0.396 10.873 -17.414 1.00 96.00 381 VAL A CA 1
ATOM 2865 C C . VAL A 1 381 ? -1.714 11.453 -16.912 1.00 96.00 381 VAL A C 1
ATOM 2867 O O . VAL A 1 381 ? -2.513 11.899 -17.737 1.00 96.00 381 VAL A O 1
ATOM 2870 N N . VAL A 1 382 ? -1.892 11.557 -15.592 1.00 95.94 382 VAL A N 1
ATOM 2871 C CA . VAL A 1 382 ? -3.058 12.206 -14.968 1.00 95.94 382 VAL A CA 1
ATOM 2872 C C . VAL A 1 382 ? -3.226 13.629 -15.497 1.00 95.94 382 VAL A C 1
ATOM 2874 O O . VAL A 1 382 ? -4.297 14.013 -15.962 1.00 95.94 382 VAL A O 1
ATOM 2877 N N . LEU A 1 383 ? -2.146 14.412 -15.486 1.00 96.38 383 LEU A N 1
ATOM 2878 C CA . LEU A 1 383 ? -2.165 15.809 -15.918 1.00 96.38 383 LEU A CA 1
ATOM 2879 C C . LEU A 1 383 ? -2.171 15.972 -17.438 1.00 96.38 383 LEU A C 1
ATOM 2881 O O . LEU A 1 383 ? -2.382 17.080 -17.922 1.00 96.38 383 LEU A O 1
ATOM 2885 N N . ASN A 1 384 ? -1.934 14.908 -18.209 1.00 96.00 384 ASN A N 1
ATOM 2886 C CA . ASN A 1 384 ? -1.967 14.959 -19.666 1.00 96.00 384 ASN A CA 1
ATOM 2887 C C . ASN A 1 384 ? -3.398 14.970 -20.218 1.00 96.00 384 ASN A C 1
ATOM 2889 O O . ASN A 1 384 ? -3.610 15.437 -21.340 1.00 96.00 384 ASN A O 1
ATOM 2893 N N . GLU A 1 385 ? -4.385 14.482 -19.466 1.00 92.88 385 GLU A N 1
ATOM 2894 C CA . GLU A 1 385 ? -5.779 14.441 -19.905 1.00 92.88 385 GLU A CA 1
ATOM 2895 C C . GLU A 1 385 ? -6.335 15.853 -20.158 1.00 92.88 385 GLU A C 1
ATOM 2897 O O . GLU A 1 385 ? -6.543 16.654 -19.252 1.00 92.88 385 GLU A O 1
ATOM 2902 N N . GLY A 1 386 ? -6.568 16.186 -21.432 1.00 90.56 386 GLY A N 1
ATOM 2903 C CA . GLY A 1 386 ? -7.070 17.508 -21.829 1.00 90.56 386 GLY A CA 1
ATOM 2904 C C . GLY A 1 386 ? -6.042 18.645 -21.750 1.00 90.56 386 GLY A C 1
ATOM 2905 O O . GLY A 1 386 ? -6.408 19.802 -21.968 1.00 90.56 386 GLY A O 1
ATOM 2906 N N . ALA A 1 387 ? -4.766 18.342 -21.491 1.00 94.00 387 ALA A N 1
ATOM 2907 C CA . ALA A 1 387 ? -3.715 19.346 -21.387 1.00 94.00 387 ALA A CA 1
ATOM 2908 C C . ALA A 1 387 ? -3.432 20.062 -22.713 1.00 94.00 387 ALA A C 1
ATOM 2910 O O . ALA A 1 387 ? -3.379 19.456 -23.784 1.00 94.00 387 ALA A O 1
ATOM 2911 N N . THR A 1 388 ? -3.152 21.364 -22.627 1.00 95.38 388 THR A N 1
ATOM 2912 C CA . THR A 1 388 ? -2.685 22.189 -23.758 1.00 95.38 388 THR A CA 1
ATOM 2913 C C . THR A 1 388 ? -1.237 22.661 -23.601 1.00 95.38 388 THR A C 1
ATOM 2915 O O . THR A 1 388 ? -0.688 23.281 -24.510 1.00 95.38 388 THR A O 1
ATOM 2918 N N . ALA A 1 389 ? -0.620 22.406 -22.446 1.00 95.19 389 ALA A N 1
ATOM 2919 C CA . ALA A 1 389 ? 0.745 22.790 -22.099 1.00 95.19 389 ALA A CA 1
ATOM 2920 C C . ALA A 1 389 ? 1.312 21.823 -21.046 1.00 95.19 389 ALA A C 1
ATOM 2922 O O . ALA A 1 389 ? 0.572 21.011 -20.495 1.00 95.19 389 ALA A O 1
ATOM 2923 N N . ALA A 1 390 ? 2.616 21.917 -20.778 1.00 94.19 390 ALA A N 1
ATOM 2924 C CA . ALA A 1 390 ? 3.236 21.148 -19.704 1.00 94.19 390 ALA A CA 1
ATOM 2925 C C . ALA A 1 390 ? 2.706 21.598 -18.332 1.00 94.19 390 ALA A C 1
ATOM 2927 O O . ALA A 1 390 ? 2.581 22.811 -18.129 1.00 94.19 390 ALA A O 1
ATOM 2928 N N . PRO A 1 391 ? 2.431 20.657 -17.412 1.00 95.44 391 PRO A N 1
ATOM 2929 C CA . PRO A 1 391 ? 2.073 21.002 -16.046 1.00 95.44 391 PRO A CA 1
ATOM 2930 C C . PRO A 1 391 ? 3.246 21.680 -15.332 1.00 95.44 391 PRO A C 1
ATOM 2932 O O . PRO A 1 391 ? 4.418 21.513 -15.686 1.00 95.44 391 PRO A O 1
ATOM 2935 N N . SER A 1 392 ? 2.925 22.476 -14.323 1.00 96.94 392 SER A N 1
ATOM 2936 C CA . SER A 1 392 ? 3.903 23.020 -13.392 1.00 96.94 392 SER A CA 1
ATOM 2937 C C . SER A 1 392 ? 4.428 21.938 -12.445 1.00 96.94 392 SER A C 1
ATOM 2939 O O . SER A 1 392 ? 3.776 20.929 -12.189 1.00 96.94 392 SER A O 1
ATOM 2941 N N . GLN A 1 393 ? 5.602 22.186 -11.859 1.00 97.19 393 GLN A N 1
ATOM 2942 C CA . GLN A 1 393 ? 6.206 21.273 -10.881 1.00 97.19 393 GLN A CA 1
ATOM 2943 C C . GLN A 1 393 ? 5.295 21.034 -9.663 1.00 97.19 393 GLN A C 1
ATOM 2945 O O . GLN A 1 393 ? 5.254 19.930 -9.128 1.00 97.19 393 GLN A O 1
ATOM 2950 N N . ALA A 1 394 ? 4.548 22.054 -9.229 1.00 97.38 394 ALA A N 1
ATOM 2951 C CA . ALA A 1 394 ? 3.601 21.908 -8.128 1.00 97.38 394 ALA A CA 1
ATOM 2952 C C . ALA A 1 394 ? 2.426 21.002 -8.518 1.00 97.38 394 ALA A C 1
ATOM 2954 O O . ALA A 1 394 ? 2.143 20.060 -7.792 1.00 97.38 394 ALA A O 1
ATOM 2955 N N . GLU A 1 395 ? 1.822 21.218 -9.695 1.00 96.94 395 GLU A N 1
ATOM 2956 C CA . GLU A 1 395 ? 0.725 20.372 -10.192 1.00 96.94 395 GLU A CA 1
ATOM 2957 C C . GLU A 1 395 ? 1.129 18.897 -10.261 1.00 96.94 395 GLU A C 1
ATOM 2959 O O . GLU A 1 395 ? 0.362 18.055 -9.814 1.00 96.94 395 GLU A O 1
ATOM 2964 N N . MET A 1 396 ? 2.338 18.603 -10.754 1.00 96.38 396 MET A N 1
ATOM 2965 C CA . MET A 1 396 ? 2.907 17.248 -10.779 1.00 96.38 396 MET A CA 1
ATOM 2966 C C . MET A 1 396 ? 2.998 16.645 -9.373 1.00 96.38 396 MET A C 1
ATOM 2968 O O . MET A 1 396 ? 2.406 15.606 -9.098 1.00 96.38 396 MET A O 1
ATOM 2972 N N . THR A 1 397 ? 3.685 17.337 -8.456 1.00 96.94 397 THR A N 1
ATOM 2973 C CA . THR A 1 397 ? 3.896 16.857 -7.074 1.00 96.94 397 THR A CA 1
ATOM 2974 C C . THR A 1 397 ? 2.573 16.627 -6.340 1.00 96.94 397 THR A C 1
ATOM 2976 O O . THR A 1 397 ? 2.422 15.666 -5.591 1.00 96.94 397 THR A O 1
ATOM 2979 N N . ASP A 1 398 ? 1.592 17.495 -6.581 1.00 96.88 398 ASP A N 1
ATOM 2980 C CA . ASP A 1 398 ? 0.313 17.502 -5.881 1.00 96.88 398 ASP A CA 1
ATOM 2981 C C . ASP A 1 398 ? -0.700 16.484 -6.448 1.00 96.88 398 ASP A C 1
ATOM 2983 O O . ASP A 1 398 ? -1.822 16.385 -5.946 1.00 96.88 398 ASP A O 1
ATOM 2987 N N . VAL A 1 399 ? -0.334 15.660 -7.435 1.00 97.00 399 VAL A N 1
ATOM 2988 C CA . VAL A 1 399 ? -1.173 14.520 -7.853 1.00 97.00 399 VAL A CA 1
ATOM 2989 C C . VAL A 1 399 ? -1.369 13.513 -6.708 1.00 97.00 399 VAL A C 1
ATOM 2991 O O . VAL A 1 399 ? -2.438 12.902 -6.602 1.00 97.00 399 VAL A O 1
ATOM 2994 N N . TYR A 1 400 ? -0.376 13.377 -5.822 1.00 96.94 400 TYR A N 1
ATOM 2995 C CA . TYR A 1 400 ? -0.350 12.413 -4.719 1.00 96.94 400 TYR A CA 1
ATOM 2996 C C . TYR A 1 400 ? -0.320 13.124 -3.359 1.00 96.94 400 TYR A C 1
ATOM 2998 O O . TYR A 1 400 ? 0.737 13.496 -2.868 1.00 96.94 400 TYR A O 1
ATOM 3006 N N . GLN A 1 401 ? -1.471 13.307 -2.709 1.00 95.81 401 GLN A N 1
ATOM 3007 C CA . GLN A 1 401 ? -1.559 14.136 -1.495 1.00 95.81 401 GLN A CA 1
ATOM 3008 C C . GLN A 1 401 ? -1.115 13.417 -0.205 1.00 95.81 401 GLN A C 1
ATOM 3010 O O . GLN A 1 401 ? -0.349 13.969 0.588 1.00 95.81 401 GLN A O 1
ATOM 3015 N N . TRP A 1 402 ? -1.596 12.191 0.019 1.00 97.19 402 TRP A N 1
ATOM 3016 C CA . TRP A 1 402 ? -1.264 11.342 1.175 1.00 97.19 402 TRP A CA 1
ATOM 3017 C C . TRP A 1 402 ? -1.318 9.857 0.810 1.00 97.19 402 TRP A C 1
ATOM 3019 O O . TRP A 1 402 ? -1.909 9.496 -0.214 1.00 97.19 402 TRP A O 1
ATOM 3029 N N . GLY A 1 403 ? -0.745 9.012 1.675 1.00 97.19 403 GLY A N 1
ATOM 3030 C CA . GLY A 1 403 ? -0.687 7.553 1.521 1.00 97.19 403 GLY A CA 1
ATOM 3031 C C . GLY A 1 403 ? 0.240 7.073 0.405 1.00 97.19 403 GLY A C 1
ATOM 3032 O O . GLY A 1 403 ? 0.097 5.944 -0.060 1.00 97.19 403 GLY A O 1
ATOM 3033 N N . TYR A 1 404 ? 1.183 7.922 -0.001 1.00 98.31 404 TYR A N 1
ATOM 3034 C CA . TYR A 1 404 ? 2.273 7.591 -0.909 1.00 98.31 404 TYR A CA 1
ATOM 3035 C C . TYR A 1 404 ? 3.581 8.065 -0.288 1.00 98.31 404 TYR A C 1
ATOM 3037 O O . TYR A 1 404 ? 3.619 9.151 0.284 1.00 98.31 404 TYR A O 1
ATOM 3045 N N . ALA A 1 405 ? 4.618 7.240 -0.365 1.00 98.19 405 ALA A N 1
ATOM 3046 C CA . ALA A 1 405 ? 5.968 7.616 0.016 1.00 98.19 405 ALA A CA 1
ATOM 3047 C C . ALA A 1 405 ? 6.685 8.203 -1.198 1.00 98.19 405 ALA A C 1
ATOM 3049 O O . ALA A 1 405 ? 6.293 7.937 -2.335 1.00 98.19 405 ALA A O 1
ATOM 3050 N N . ASP A 1 406 ? 7.746 8.956 -0.937 1.00 97.75 406 ASP A N 1
ATOM 3051 C CA . ASP A 1 406 ? 8.598 9.542 -1.965 1.00 97.75 406 ASP A CA 1
ATOM 3052 C C . ASP A 1 406 ? 7.880 10.569 -2.857 1.00 97.75 406 ASP A C 1
ATOM 3054 O O . ASP A 1 406 ? 8.111 10.700 -4.060 1.00 97.75 406 ASP A O 1
ATOM 3058 N N . VAL A 1 407 ? 6.997 11.348 -2.229 1.00 97.00 407 VAL A N 1
ATOM 3059 C CA . VAL A 1 407 ? 6.300 12.472 -2.878 1.00 97.00 407 VAL A CA 1
ATOM 3060 C C . VAL A 1 407 ? 6.576 13.805 -2.182 1.00 97.00 407 VAL A C 1
ATOM 3062 O O . VAL A 1 407 ? 6.407 14.865 -2.788 1.00 97.00 407 VAL A O 1
ATOM 3065 N N . ARG A 1 408 ? 7.064 13.780 -0.932 1.00 96.19 408 ARG A N 1
ATOM 3066 C CA . ARG A 1 408 ? 7.470 14.972 -0.172 1.00 96.19 408 ARG A CA 1
ATOM 3067 C C . ARG A 1 408 ? 8.967 15.012 0.066 1.00 96.19 408 ARG A C 1
ATOM 3069 O O . ARG A 1 408 ? 9.576 14.054 0.531 1.00 96.19 408 ARG A O 1
ATOM 3076 N N . VAL A 1 409 ? 9.553 16.194 -0.125 1.00 95.44 409 VAL A N 1
ATOM 3077 C CA . VAL A 1 409 ? 10.944 16.450 0.275 1.00 95.44 409 VAL A CA 1
ATOM 3078 C C . VAL A 1 409 ? 11.121 16.165 1.777 1.00 95.44 409 VAL A C 1
ATOM 3080 O O . VAL A 1 409 ? 10.310 16.584 2.603 1.00 95.44 409 VAL A O 1
ATOM 3083 N N . ASN A 1 410 ? 12.196 15.482 2.173 1.00 92.50 410 ASN A N 1
ATOM 3084 C CA . ASN A 1 410 ? 12.327 14.979 3.550 1.00 92.50 410 ASN A CA 1
ATOM 3085 C C . ASN A 1 410 ? 12.512 16.066 4.626 1.00 92.50 410 ASN A C 1
ATOM 3087 O O . ASN A 1 410 ? 12.112 15.886 5.775 1.00 92.50 410 ASN A O 1
ATOM 3091 N N . GLY A 1 411 ? 13.141 17.194 4.285 1.00 89.88 411 GLY A N 1
ATOM 3092 C CA . GLY A 1 411 ? 13.584 18.176 5.279 1.00 89.88 411 GLY A CA 1
ATOM 3093 C C . GLY A 1 411 ? 14.747 17.652 6.134 1.00 89.88 411 GLY A C 1
ATOM 3094 O O . GLY A 1 411 ? 15.646 16.991 5.624 1.00 89.88 411 GLY A O 1
ATOM 3095 N N . SER A 1 412 ? 14.771 17.990 7.427 1.00 90.50 412 SER A N 1
ATOM 3096 C CA . SER A 1 412 ? 15.856 17.601 8.353 1.00 90.50 412 SER A CA 1
ATOM 3097 C C . SER A 1 412 ? 15.384 17.090 9.721 1.00 90.50 412 SER A C 1
ATOM 3099 O O . SER A 1 412 ? 16.209 16.704 10.549 1.00 90.50 412 SER A O 1
ATOM 3101 N N . GLN A 1 413 ? 14.073 17.082 9.976 1.00 90.88 413 GLN A N 1
ATOM 3102 C CA . GLN A 1 413 ? 13.471 16.691 11.256 1.00 90.88 413 GLN A CA 1
ATOM 3103 C C . GLN A 1 413 ? 13.000 15.229 11.219 1.00 90.88 413 GLN A C 1
ATOM 3105 O O . GLN A 1 413 ? 11.812 14.945 11.360 1.00 90.88 413 GLN A O 1
ATOM 3110 N N . TYR A 1 414 ? 13.936 14.301 10.998 1.00 91.12 414 TYR A N 1
ATOM 3111 C CA . TYR A 1 414 ? 13.621 12.876 10.868 1.00 91.12 414 TYR A CA 1
ATOM 3112 C C . TYR A 1 414 ? 12.928 12.313 12.118 1.00 91.12 414 TYR A C 1
ATOM 3114 O O . TYR A 1 414 ? 13.335 12.593 13.246 1.00 91.12 414 TYR A O 1
ATOM 3122 N N . GLY A 1 415 ? 11.871 11.526 11.907 1.00 89.44 415 GLY A N 1
ATOM 3123 C CA . GLY A 1 415 ? 11.049 10.935 12.966 1.00 89.44 415 GLY A CA 1
ATOM 3124 C C . GLY A 1 415 ? 10.072 11.903 13.641 1.00 89.44 415 GLY A C 1
ATOM 3125 O O . GLY A 1 415 ? 9.481 11.551 14.658 1.00 89.44 415 GLY A O 1
ATOM 3126 N N . THR A 1 416 ? 9.898 13.119 13.109 1.00 90.62 416 THR A N 1
ATOM 3127 C CA . THR A 1 416 ? 8.946 14.115 13.628 1.00 90.62 416 THR A CA 1
ATOM 3128 C C . THR A 1 416 ? 7.879 14.438 12.588 1.00 90.62 416 THR A C 1
ATOM 3130 O O . THR A 1 416 ? 8.200 14.742 11.442 1.00 90.62 416 THR A O 1
ATOM 3133 N N . ILE A 1 417 ? 6.607 14.450 12.997 1.00 92.69 417 ILE A N 1
ATOM 3134 C CA . ILE A 1 417 ? 5.494 14.851 12.128 1.00 92.69 417 ILE A CA 1
ATOM 3135 C C . ILE A 1 417 ? 5.466 16.381 12.014 1.00 92.69 417 ILE A C 1
ATOM 3137 O O . ILE A 1 417 ? 5.061 17.090 12.942 1.00 92.69 417 ILE A O 1
ATOM 3141 N N . VAL A 1 418 ? 5.889 16.903 10.862 1.00 92.56 418 VAL A N 1
ATOM 3142 C CA . VAL A 1 418 ? 5.971 18.355 10.606 1.00 92.56 418 VAL A CA 1
ATOM 3143 C C . VAL A 1 418 ? 4.951 18.873 9.592 1.00 92.56 418 VAL A C 1
ATOM 3145 O O . VAL A 1 418 ? 4.773 20.084 9.506 1.00 92.56 418 VAL A O 1
ATOM 3148 N N . ASN A 1 419 ? 4.259 17.984 8.877 1.00 94.00 419 ASN A N 1
ATOM 3149 C CA . ASN A 1 419 ? 3.214 18.321 7.911 1.00 94.00 419 ASN A CA 1
ATOM 3150 C C . ASN A 1 419 ? 1.893 17.621 8.262 1.00 94.00 419 ASN A C 1
ATOM 3152 O O . ASN A 1 419 ? 1.893 16.545 8.862 1.00 94.00 419 ASN A O 1
ATOM 3156 N N . ASN A 1 420 ? 0.775 18.261 7.919 1.00 96.00 420 ASN A N 1
ATOM 3157 C CA . ASN A 1 420 ? -0.558 17.677 7.959 1.00 96.00 420 ASN A CA 1
ATOM 3158 C C . ASN A 1 420 ? -0.906 17.126 6.564 1.00 96.00 420 ASN A C 1
ATOM 3160 O O . ASN A 1 420 ? -1.182 17.930 5.668 1.00 96.00 420 ASN A O 1
ATOM 3164 N N . PRO A 1 421 ? -0.989 15.798 6.364 1.00 95.19 421 PRO A N 1
ATOM 3165 C CA . PRO A 1 421 ? -1.300 15.216 5.053 1.00 95.19 421 PRO A CA 1
ATOM 3166 C C . PRO A 1 421 ? -2.676 15.629 4.504 1.00 95.19 421 PRO A C 1
ATOM 3168 O O . PRO A 1 421 ? -2.917 15.537 3.304 1.00 95.19 421 PRO A O 1
ATOM 3171 N N . TYR A 1 422 ? -3.573 16.122 5.364 1.00 96.25 422 TYR A N 1
ATOM 3172 C CA . TYR A 1 422 ? -4.917 16.566 4.999 1.00 96.25 422 TYR A CA 1
ATOM 3173 C C . TYR A 1 422 ? -5.020 18.069 4.721 1.00 96.25 422 TYR A C 1
ATOM 3175 O O . TYR A 1 422 ? -6.104 18.541 4.369 1.00 96.25 422 TYR A O 1
ATOM 3183 N N . ALA A 1 423 ? -3.947 18.843 4.888 1.00 95.88 423 ALA A N 1
ATOM 3184 C CA . ALA A 1 423 ? -3.975 20.296 4.699 1.00 95.88 423 ALA A CA 1
ATOM 3185 C C . ALA A 1 423 ? -2.787 20.833 3.896 1.00 95.88 423 ALA A C 1
ATOM 3187 O O . ALA A 1 423 ? -2.956 21.790 3.138 1.00 95.88 423 ALA A O 1
ATOM 3188 N N . ASP A 1 424 ? -1.617 20.221 4.048 1.00 96.38 424 ASP A N 1
ATOM 3189 C CA . ASP A 1 424 ? -0.376 20.686 3.455 1.00 96.38 424 ASP A CA 1
ATOM 3190 C C . ASP A 1 424 ? -0.113 19.967 2.134 1.00 96.38 424 ASP A C 1
ATOM 3192 O O . ASP A 1 424 ? 0.093 18.753 2.105 1.00 96.38 424 ASP A O 1
ATOM 3196 N N . ALA A 1 425 ? -0.056 20.719 1.039 1.00 95.69 425 ALA A N 1
ATOM 3197 C CA . ALA A 1 425 ? 0.281 20.174 -0.271 1.00 95.69 425 ALA A CA 1
ATOM 3198 C C . ALA A 1 425 ? 1.725 19.619 -0.293 1.00 95.69 425 ALA A C 1
ATOM 3200 O O . ALA A 1 425 ? 2.628 20.274 0.253 1.00 95.69 425 ALA A O 1
ATOM 3201 N N . PRO A 1 426 ? 1.971 18.451 -0.917 1.00 96.62 426 PRO A N 1
ATOM 3202 C CA . PRO A 1 426 ? 3.308 17.882 -1.078 1.00 96.62 426 PRO A CA 1
ATOM 3203 C C . PRO A 1 426 ? 4.342 18.848 -1.660 1.00 96.62 426 PRO A C 1
ATOM 3205 O O . PRO A 1 426 ? 5.479 18.893 -1.188 1.00 96.62 426 PRO A O 1
ATOM 3208 N N . SER A 1 427 ? 3.945 19.692 -2.621 1.00 97.00 427 SER A N 1
ATOM 3209 C CA . SER A 1 427 ? 4.849 20.673 -3.227 1.00 97.00 427 SER A CA 1
ATOM 3210 C C . SER A 1 427 ? 5.264 21.810 -2.285 1.00 97.00 427 SER A C 1
ATOM 3212 O O . SER A 1 427 ? 6.202 22.550 -2.586 1.00 97.00 427 SER A O 1
ATOM 3214 N N . ALA A 1 428 ? 4.514 22.034 -1.201 1.00 96.44 428 ALA A N 1
ATOM 3215 C CA . ALA A 1 428 ? 4.633 23.216 -0.350 1.00 96.44 428 ALA A CA 1
ATOM 3216 C C . ALA A 1 428 ? 5.324 22.930 0.988 1.00 96.44 428 ALA A C 1
ATOM 3218 O O . ALA A 1 428 ? 6.042 23.793 1.500 1.00 96.44 428 ALA A O 1
ATOM 3219 N N . VAL A 1 429 ? 5.108 21.742 1.561 1.00 95.94 429 VAL A N 1
ATOM 3220 C CA . VAL A 1 429 ? 5.617 21.383 2.890 1.00 95.94 429 VAL A CA 1
ATOM 3221 C C . VAL A 1 429 ? 6.244 19.993 2.857 1.00 95.94 429 VAL A C 1
ATOM 3223 O O . VAL A 1 429 ? 5.583 19.000 2.552 1.00 95.94 429 VAL A O 1
ATOM 3226 N N . GLY A 1 430 ? 7.532 19.946 3.203 1.00 94.81 430 GLY A N 1
ATOM 3227 C CA . GLY A 1 430 ? 8.297 18.710 3.346 1.00 94.81 430 GLY A CA 1
ATOM 3228 C C . GLY A 1 430 ? 8.111 18.019 4.698 1.00 94.81 430 GLY A C 1
ATOM 3229 O O . GLY A 1 430 ? 7.174 18.300 5.444 1.00 94.81 430 GLY A O 1
ATOM 3230 N N . GLY A 1 431 ? 9.050 17.140 5.044 1.00 93.94 431 GLY A N 1
ATOM 3231 C CA . GLY A 1 431 ? 9.055 16.397 6.309 1.00 93.94 431 GLY A CA 1
ATOM 3232 C C . GLY A 1 431 ? 8.991 14.882 6.177 1.00 93.94 431 GLY A C 1
ATOM 3233 O O . GLY A 1 431 ? 8.878 14.208 7.200 1.00 93.94 431 GLY A O 1
ATOM 3234 N N . GLY A 1 432 ? 9.056 14.364 4.948 1.00 94.94 432 GLY A N 1
ATOM 3235 C CA . GLY A 1 432 ? 8.737 12.972 4.642 1.00 94.94 432 GLY A CA 1
ATOM 3236 C C . GLY A 1 432 ? 7.231 12.719 4.623 1.00 94.94 432 GLY A C 1
ATOM 3237 O O . GLY A 1 432 ? 6.423 13.620 4.884 1.00 94.94 432 GLY A O 1
ATOM 3238 N N . ASP A 1 433 ? 6.876 11.479 4.313 1.00 97.62 433 ASP A N 1
ATOM 3239 C CA . ASP A 1 433 ? 5.504 11.067 4.057 1.00 97.62 433 ASP A CA 1
ATOM 3240 C C . ASP A 1 433 ? 4.950 10.281 5.246 1.00 97.62 433 ASP A C 1
ATOM 3242 O O . ASP A 1 433 ? 5.430 9.197 5.584 1.00 97.62 433 ASP A O 1
ATOM 3246 N N . GLY A 1 434 ? 3.956 10.864 5.917 1.00 96.69 434 GLY A N 1
ATOM 3247 C CA . GLY A 1 434 ? 3.269 10.242 7.045 1.00 96.69 434 GLY A CA 1
ATOM 3248 C C . GLY A 1 434 ? 2.232 9.210 6.602 1.00 96.69 434 GLY A C 1
ATOM 3249 O O . GLY A 1 434 ? 1.504 9.433 5.634 1.00 96.69 434 GLY A O 1
ATOM 3250 N N . PHE A 1 435 ? 2.129 8.119 7.357 1.00 98.25 435 PHE A N 1
ATOM 3251 C CA . PHE A 1 435 ? 1.180 7.030 7.168 1.00 98.25 435 PHE A CA 1
ATOM 3252 C C . PHE A 1 435 ? 0.356 6.765 8.423 1.00 98.25 435 PHE A C 1
ATOM 3254 O O . PHE A 1 435 ? 0.904 6.638 9.514 1.00 98.25 435 PHE A O 1
ATOM 3261 N N . ASP A 1 436 ? -0.955 6.660 8.239 1.00 97.81 436 ASP A N 1
ATOM 3262 C CA . ASP A 1 436 ? -1.949 6.333 9.264 1.00 97.81 436 ASP A CA 1
ATOM 3263 C C . ASP A 1 436 ? -2.470 4.911 8.997 1.00 97.81 436 ASP A C 1
ATOM 3265 O O . ASP A 1 436 ? -2.867 4.582 7.871 1.00 97.81 436 ASP A O 1
ATOM 3269 N N . LEU A 1 437 ? -2.448 4.039 10.009 1.00 97.56 437 LEU A N 1
ATOM 3270 C CA . LEU A 1 437 ? -2.937 2.665 9.876 1.00 97.56 437 LEU A CA 1
ATOM 3271 C C . LEU A 1 437 ? -4.455 2.604 9.664 1.00 97.56 437 LEU A C 1
ATOM 3273 O O . LEU A 1 437 ? -4.951 1.610 9.131 1.00 97.56 437 LEU A O 1
ATOM 3277 N N . ALA A 1 438 ? -5.198 3.670 9.975 1.00 96.06 438 ALA A N 1
ATOM 3278 C CA . ALA A 1 438 ? -6.612 3.802 9.636 1.00 96.06 438 ALA A CA 1
ATOM 3279 C C . ALA A 1 438 ? -6.882 3.864 8.123 1.00 96.06 438 ALA A C 1
ATOM 3281 O O . ALA A 1 438 ? -8.036 3.759 7.698 1.00 96.06 438 ALA A O 1
ATOM 3282 N N . TRP A 1 439 ? -5.841 4.010 7.295 1.00 98.06 439 TRP A N 1
ATOM 3283 C CA . TRP A 1 439 ? -5.942 3.913 5.838 1.00 98.06 439 TRP A CA 1
ATOM 3284 C C . TRP A 1 439 ? -5.939 2.472 5.318 1.00 98.06 439 TRP A C 1
ATOM 3286 O O . TRP A 1 439 ? -6.093 2.282 4.113 1.00 98.06 439 TRP A O 1
ATOM 3296 N N . ALA A 1 440 ? -5.746 1.464 6.172 1.00 98.00 440 ALA A N 1
ATOM 3297 C CA . ALA A 1 440 ? -5.647 0.075 5.743 1.00 98.00 440 ALA A CA 1
ATOM 3298 C C . ALA A 1 440 ? -6.928 -0.434 5.065 1.00 98.00 440 ALA A C 1
ATOM 3300 O O . ALA A 1 440 ? -8.043 -0.245 5.557 1.00 98.00 440 ALA A O 1
ATOM 3301 N N . VAL A 1 441 ? -6.752 -1.110 3.929 1.00 96.69 441 VAL A N 1
ATOM 3302 C CA . VAL A 1 441 ? -7.818 -1.753 3.161 1.00 96.69 441 VAL A CA 1
ATOM 3303 C C . VAL A 1 441 ? -7.412 -3.145 2.682 1.00 96.69 441 VAL A C 1
ATOM 3305 O O . VAL A 1 441 ? -6.234 -3.410 2.426 1.00 96.69 441 VAL A O 1
ATOM 3308 N N . ASP A 1 442 ? -8.397 -4.029 2.542 1.00 94.88 442 ASP A N 1
ATOM 3309 C CA . ASP A 1 442 ? -8.227 -5.350 1.938 1.00 94.88 442 ASP A CA 1
ATOM 3310 C C . ASP A 1 442 ? -8.042 -5.278 0.407 1.00 94.88 442 ASP A C 1
ATOM 3312 O O . ASP A 1 442 ? -8.126 -4.220 -0.225 1.00 94.88 442 ASP A O 1
ATOM 3316 N N . ALA A 1 443 ? -7.837 -6.440 -0.215 1.00 93.81 443 ALA A N 1
ATOM 3317 C CA . ALA A 1 443 ? -7.684 -6.585 -1.664 1.00 93.81 443 ALA A CA 1
ATOM 3318 C C . ALA A 1 443 ? -8.902 -6.115 -2.493 1.00 93.81 443 ALA A C 1
ATOM 3320 O O . ALA A 1 443 ? -8.788 -5.931 -3.706 1.00 93.81 443 ALA A O 1
ATOM 3321 N N . ASN A 1 444 ? -10.062 -5.925 -1.859 1.00 91.12 444 ASN A N 1
ATOM 3322 C CA . ASN A 1 444 ? -11.308 -5.472 -2.474 1.00 91.12 444 ASN A CA 1
ATOM 3323 C C . ASN A 1 444 ? -11.608 -3.989 -2.180 1.00 91.12 444 ASN A C 1
ATOM 3325 O O . ASN A 1 444 ? -12.710 -3.523 -2.496 1.00 91.12 444 ASN A O 1
ATOM 3329 N N . GLY A 1 445 ? -10.669 -3.266 -1.556 1.00 90.50 445 GLY A N 1
ATOM 3330 C CA . GLY A 1 445 ? -10.820 -1.863 -1.169 1.00 90.50 445 GLY A CA 1
ATOM 3331 C C . GLY A 1 445 ? -11.751 -1.651 0.027 1.00 90.50 445 GLY A C 1
ATOM 3332 O O . GLY A 1 445 ? -12.363 -0.591 0.157 1.00 90.50 445 GLY A O 1
ATOM 3333 N N . ASN A 1 446 ? -11.931 -2.656 0.886 1.00 90.38 446 ASN A N 1
ATOM 3334 C CA . ASN A 1 446 ? -12.705 -2.515 2.116 1.00 90.38 446 ASN A CA 1
ATOM 3335 C C . ASN A 1 446 ? -11.792 -2.071 3.258 1.00 90.38 446 ASN A C 1
ATOM 3337 O O . ASN A 1 446 ? -10.767 -2.714 3.461 1.00 90.38 446 ASN A O 1
ATOM 3341 N N . PRO A 1 447 ? -12.161 -1.041 4.039 1.00 92.12 447 PRO A N 1
ATOM 3342 C CA . PRO A 1 447 ? -11.439 -0.676 5.253 1.00 92.12 447 PRO A CA 1
ATOM 3343 C C . PRO A 1 447 ? -11.253 -1.856 6.210 1.00 92.12 447 PRO A C 1
ATOM 3345 O O . PRO A 1 447 ? -12.216 -2.563 6.514 1.00 92.12 447 PRO A O 1
ATOM 3348 N N . VAL A 1 448 ? -10.034 -2.004 6.724 1.00 92.31 448 VAL A N 1
ATOM 3349 C CA . VAL A 1 448 ? -9.662 -2.972 7.760 1.00 92.31 448 VAL A CA 1
ATOM 3350 C C . VAL A 1 448 ? -9.097 -2.201 8.944 1.00 92.31 448 VAL A C 1
ATOM 3352 O O . VAL A 1 448 ? -8.254 -1.323 8.781 1.00 92.31 448 VAL A O 1
ATOM 3355 N N . GLN A 1 449 ? -9.580 -2.503 10.148 1.00 90.44 449 GLN A N 1
ATOM 3356 C CA . GLN A 1 449 ? -9.065 -1.876 11.362 1.00 90.44 449 GLN A CA 1
ATOM 3357 C C . GLN A 1 449 ? -7.887 -2.689 11.885 1.00 90.44 449 GLN A C 1
ATOM 3359 O O . GLN A 1 449 ? -8.012 -3.890 12.104 1.00 90.44 449 GLN A O 1
ATOM 3364 N N . LEU A 1 450 ? -6.754 -2.025 12.091 1.00 93.06 450 LEU A N 1
ATOM 3365 C CA . LEU A 1 450 ? -5.538 -2.634 12.620 1.00 93.06 450 LEU A CA 1
ATOM 3366 C C . LEU A 1 450 ? -5.163 -1.914 13.915 1.00 93.06 450 LEU A C 1
ATOM 3368 O O . LEU A 1 450 ? -5.003 -0.694 13.902 1.00 93.06 450 LEU A O 1
ATOM 3372 N N . SER A 1 451 ? -5.001 -2.649 15.017 1.00 92.38 451 SER A N 1
ATOM 3373 C CA . SER A 1 451 ? -4.464 -2.096 16.273 1.00 92.38 451 SER A CA 1
ATOM 3374 C C . SER A 1 451 ? -2.957 -1.841 16.193 1.00 92.38 451 SER A C 1
ATOM 3376 O O . SER A 1 451 ? -2.422 -0.924 16.816 1.00 92.38 451 SER A O 1
ATOM 3378 N N . SER A 1 452 ? -2.248 -2.660 15.415 1.00 94.00 452 SER A N 1
ATOM 3379 C CA . SER A 1 452 ? -0.815 -2.530 15.170 1.00 94.00 452 SER A CA 1
ATOM 3380 C C . SER A 1 452 ? -0.380 -3.315 13.938 1.00 94.00 452 SER A C 1
ATOM 3382 O O . SER A 1 452 ? -1.145 -4.137 13.435 1.00 94.00 452 SER A O 1
ATOM 3384 N N . VAL A 1 453 ? 0.853 -3.095 13.469 1.00 96.12 453 VAL A N 1
ATOM 3385 C CA . VAL A 1 453 ? 1.467 -3.861 12.372 1.00 96.12 453 VAL A CA 1
ATOM 3386 C C . VAL A 1 453 ? 2.934 -4.192 12.648 1.00 96.12 453 VAL A C 1
ATOM 3388 O O . VAL A 1 453 ? 3.665 -3.408 13.262 1.00 96.12 453 VAL A O 1
ATOM 3391 N N . ARG A 1 454 ? 3.379 -5.367 12.185 1.00 95.31 454 ARG A N 1
ATOM 3392 C CA . ARG A 1 454 ? 4.772 -5.833 12.297 1.00 95.31 454 ARG A CA 1
ATOM 3393 C C . ARG A 1 454 ? 5.577 -5.564 11.035 1.00 95.31 454 ARG A C 1
ATOM 3395 O O . ARG A 1 454 ? 6.729 -5.159 11.129 1.00 95.31 454 ARG A O 1
ATOM 3402 N N . TYR A 1 455 ? 4.989 -5.821 9.877 1.00 97.62 455 TYR A N 1
ATOM 3403 C CA . TYR A 1 455 ? 5.662 -5.710 8.595 1.00 97.62 455 TYR A CA 1
ATOM 3404 C C . TYR A 1 455 ? 5.141 -4.509 7.823 1.00 97.62 455 TYR A C 1
ATOM 3406 O O . TYR A 1 455 ? 3.932 -4.277 7.768 1.00 97.62 455 TYR A O 1
ATOM 3414 N N . VAL A 1 456 ? 6.062 -3.786 7.190 1.00 98.50 456 VAL A N 1
ATOM 3415 C CA . VAL A 1 456 ? 5.754 -2.690 6.267 1.00 98.50 456 VAL A CA 1
ATOM 3416 C C . VAL A 1 456 ? 6.480 -2.962 4.961 1.00 98.50 456 VAL A C 1
ATOM 3418 O O . VAL A 1 456 ? 7.704 -3.052 4.933 1.00 98.50 456 VAL A O 1
ATOM 3421 N N . ARG A 1 457 ? 5.733 -3.093 3.870 1.00 98.69 457 ARG A N 1
ATOM 3422 C CA . ARG A 1 457 ? 6.274 -3.210 2.520 1.00 98.69 457 ARG A CA 1
ATOM 3423 C C . ARG A 1 457 ? 6.038 -1.902 1.789 1.00 98.69 457 ARG A C 1
ATOM 3425 O O . ARG A 1 457 ? 4.892 -1.521 1.568 1.00 98.69 457 ARG A O 1
ATOM 3432 N N . VAL A 1 458 ? 7.123 -1.249 1.400 1.00 98.81 458 VAL A N 1
ATOM 3433 C CA . VAL A 1 458 ? 7.091 -0.071 0.530 1.00 98.81 458 VAL A CA 1
ATOM 3434 C C . VAL A 1 458 ? 7.432 -0.541 -0.876 1.00 98.81 458 VAL A C 1
ATOM 3436 O O . VAL A 1 458 ? 8.409 -1.271 -1.050 1.00 98.81 458 VAL A O 1
ATOM 3439 N N . TYR A 1 459 ? 6.614 -0.175 -1.858 1.00 98.75 459 TYR A N 1
ATOM 3440 C CA . TYR A 1 459 ? 6.767 -0.612 -3.245 1.00 98.75 459 TYR A CA 1
ATOM 3441 C C . TYR A 1 459 ? 6.500 0.538 -4.216 1.00 98.75 459 TYR A C 1
ATOM 3443 O O . TYR A 1 459 ? 5.640 1.372 -3.945 1.00 98.75 459 TYR A O 1
ATOM 3451 N N . SER A 1 460 ? 7.176 0.577 -5.365 1.00 98.50 460 SER A N 1
ATOM 3452 C CA . SER A 1 460 ? 6.842 1.547 -6.420 1.00 98.50 460 SER A CA 1
ATOM 3453 C C . SER A 1 460 ? 5.401 1.331 -6.886 1.00 98.50 460 SER A C 1
ATOM 3455 O O . SER A 1 460 ? 5.060 0.234 -7.332 1.00 98.50 460 SER A O 1
ATOM 3457 N N . ALA A 1 461 ? 4.543 2.351 -6.799 1.00 98.06 461 ALA A N 1
ATOM 3458 C CA . ALA A 1 461 ? 3.138 2.237 -7.206 1.00 98.06 461 ALA A CA 1
ATOM 3459 C C . ALA A 1 461 ? 2.894 2.695 -8.652 1.00 98.06 461 ALA A C 1
ATOM 3461 O O . ALA A 1 461 ? 1.828 2.425 -9.206 1.00 98.06 461 ALA A O 1
ATOM 3462 N N . VAL A 1 462 ? 3.867 3.361 -9.274 1.00 97.62 462 VAL A N 1
ATOM 3463 C CA . VAL A 1 462 ? 3.732 3.938 -10.614 1.00 97.62 462 VAL A CA 1
ATOM 3464 C C . VAL A 1 462 ? 4.375 3.028 -11.659 1.00 97.62 462 VAL A C 1
ATOM 3466 O O . VAL A 1 462 ? 5.569 2.734 -11.605 1.00 97.62 462 VAL A O 1
ATOM 3469 N N . LEU A 1 463 ? 3.580 2.574 -12.634 1.00 96.44 463 LEU A N 1
ATOM 3470 C CA . LEU A 1 463 ? 4.061 1.801 -13.783 1.00 96.44 463 LEU A CA 1
ATOM 3471 C C . LEU A 1 463 ? 4.280 2.738 -14.974 1.00 96.44 463 LEU A C 1
ATOM 3473 O O . LEU A 1 463 ? 3.412 2.877 -15.835 1.00 96.44 463 LEU A O 1
ATOM 3477 N N . PHE A 1 464 ? 5.442 3.387 -15.020 1.00 96.19 464 PHE A N 1
ATOM 3478 C CA . PHE A 1 464 ? 5.748 4.370 -16.055 1.00 96.19 464 PHE A CA 1
ATOM 3479 C C . PHE A 1 464 ? 7.241 4.451 -16.372 1.00 96.19 464 PHE A C 1
ATOM 3481 O O . PHE A 1 464 ? 8.102 4.140 -15.548 1.00 96.19 464 PHE A O 1
ATOM 3488 N N . SER A 1 465 ? 7.553 4.874 -17.596 1.00 93.81 465 SER A N 1
ATOM 3489 C CA . SER A 1 465 ? 8.900 5.204 -18.029 1.00 93.81 465 SER A CA 1
ATOM 3490 C C . SER A 1 465 ? 8.951 6.561 -18.732 1.00 93.81 465 SER A C 1
ATOM 3492 O O . SER A 1 465 ? 8.264 6.827 -19.720 1.00 93.81 465 SER A O 1
ATOM 3494 N N . ALA A 1 466 ? 9.881 7.397 -18.279 1.00 89.50 466 ALA A N 1
ATOM 3495 C CA . ALA A 1 466 ? 10.252 8.675 -18.873 1.00 89.50 466 ALA A CA 1
ATOM 3496 C C . ALA A 1 466 ? 11.178 8.519 -20.105 1.00 89.50 466 ALA A C 1
ATOM 3498 O O . ALA A 1 466 ? 11.935 9.426 -20.468 1.00 89.50 466 ALA A O 1
ATOM 3499 N N . GLY A 1 467 ? 11.147 7.359 -20.770 1.00 85.12 467 GLY A N 1
ATOM 3500 C CA . GLY A 1 467 ? 11.948 7.066 -21.955 1.00 85.12 467 GLY A CA 1
ATOM 3501 C C . GLY A 1 467 ? 13.440 6.991 -21.636 1.00 85.12 467 GLY A C 1
ATOM 3502 O O . GLY A 1 467 ? 13.875 6.156 -20.850 1.00 85.12 467 GLY A O 1
ATOM 3503 N N . VAL A 1 468 ? 14.240 7.867 -22.254 1.00 78.00 468 VAL A N 1
ATOM 3504 C CA . VAL A 1 468 ? 15.708 7.886 -22.083 1.00 78.00 468 VAL A CA 1
ATOM 3505 C C . VAL A 1 468 ? 16.146 8.184 -20.645 1.00 78.00 468 VAL A C 1
ATOM 3507 O O . VAL A 1 468 ? 17.274 7.870 -20.279 1.00 78.00 468 VAL A O 1
ATOM 3510 N N . PHE A 1 469 ? 15.268 8.787 -19.840 1.00 85.19 469 PHE A N 1
ATOM 3511 C CA . PHE A 1 469 ? 15.560 9.130 -18.452 1.00 85.19 469 PHE A CA 1
ATOM 3512 C C . PHE A 1 469 ? 15.345 7.975 -17.476 1.00 85.19 469 PHE A C 1
ATOM 3514 O O . PHE A 1 469 ? 15.884 8.057 -16.380 1.00 85.19 469 PHE A O 1
ATOM 3521 N N . GLY A 1 470 ? 14.648 6.903 -17.870 1.00 90.19 470 GLY A N 1
ATOM 3522 C CA . GLY A 1 470 ? 14.411 5.750 -16.999 1.00 90.19 470 GLY A CA 1
ATOM 3523 C C . GLY A 1 470 ? 12.956 5.397 -16.769 1.00 90.19 470 GLY A C 1
ATOM 3524 O O . GLY A 1 470 ? 12.051 5.907 -17.429 1.00 90.19 470 GLY A O 1
ATOM 3525 N N . GLU A 1 471 ? 12.757 4.482 -15.835 1.00 93.25 471 GLU A N 1
ATOM 3526 C CA . GLU A 1 471 ? 11.518 4.273 -15.092 1.00 93.25 471 GLU A CA 1
ATOM 3527 C C . GLU A 1 471 ? 11.260 5.390 -14.065 1.00 93.25 471 GLU A C 1
ATOM 3529 O O . GLU A 1 471 ? 12.212 6.009 -13.596 1.00 93.25 471 GLU A O 1
ATOM 3534 N N . THR A 1 472 ? 9.993 5.609 -13.698 1.00 93.19 472 THR A N 1
ATOM 3535 C CA . THR A 1 472 ? 9.644 6.279 -12.432 1.00 93.19 472 THR A CA 1
ATOM 3536 C C . THR A 1 472 ? 10.029 5.324 -11.300 1.00 93.19 472 THR A C 1
ATOM 3538 O O . THR A 1 472 ? 9.492 4.215 -11.230 1.00 93.19 472 THR A O 1
ATOM 3541 N N . SER A 1 473 ? 10.994 5.708 -10.466 1.00 93.75 473 SER A N 1
ATOM 3542 C CA . SER A 1 473 ? 11.652 4.845 -9.485 1.00 93.75 473 SER A CA 1
ATOM 3543 C C . SER A 1 473 ? 11.532 5.439 -8.090 1.00 93.75 473 SER A C 1
ATOM 3545 O O . SER A 1 473 ? 12.391 6.202 -7.663 1.00 93.75 473 SER A O 1
ATOM 3547 N N . ALA A 1 474 ? 10.532 4.987 -7.336 1.00 97.56 474 ALA A N 1
ATOM 3548 C CA . ALA A 1 474 ? 10.424 5.367 -5.937 1.00 97.56 474 ALA A CA 1
ATOM 3549 C C . ALA A 1 474 ? 11.680 4.971 -5.149 1.00 97.56 474 ALA A C 1
ATOM 3551 O O . ALA A 1 474 ? 12.277 3.910 -5.367 1.00 97.56 474 ALA A O 1
ATOM 3552 N N . GLU A 1 475 ? 12.050 5.795 -4.184 1.00 97.62 475 GLU A N 1
ATOM 3553 C CA . GLU A 1 475 ? 13.213 5.618 -3.332 1.00 97.62 475 GLU A CA 1
ATOM 3554 C C . GLU A 1 475 ? 12.822 5.595 -1.858 1.00 97.62 475 GLU A C 1
ATOM 3556 O O . GLU A 1 475 ? 11.877 6.242 -1.412 1.00 97.62 475 GLU A O 1
ATOM 3561 N N . VAL A 1 476 ? 13.568 4.822 -1.069 1.00 98.44 476 VAL A N 1
ATOM 3562 C CA . VAL A 1 476 ? 13.335 4.683 0.370 1.00 98.44 476 VAL A CA 1
ATOM 3563 C C . VAL A 1 476 ? 14.630 4.912 1.120 1.00 98.44 476 VAL A C 1
ATOM 3565 O O . VAL A 1 476 ? 15.573 4.130 1.025 1.00 98.44 476 VAL A O 1
ATOM 3568 N N . CYS A 1 477 ? 14.645 5.975 1.909 1.00 97.50 477 CYS A N 1
ATOM 3569 C CA . CYS A 1 477 ? 15.757 6.430 2.730 1.00 97.50 477 CYS A CA 1
ATOM 3570 C C . CYS A 1 477 ? 15.554 6.153 4.224 1.00 97.50 477 CYS A C 1
ATOM 3572 O O . CYS A 1 477 ? 16.510 6.239 4.986 1.00 97.50 477 CYS A O 1
ATOM 3574 N N . GLY A 1 478 ? 14.352 5.796 4.680 1.00 95.94 478 GLY A N 1
ATOM 3575 C CA . GLY A 1 478 ? 14.144 5.378 6.068 1.00 95.94 478 GLY A CA 1
ATOM 3576 C C . GLY A 1 478 ? 12.683 5.246 6.467 1.00 95.94 478 GLY A C 1
ATOM 3577 O O . GLY A 1 478 ? 11.797 5.752 5.786 1.00 95.94 478 GLY A O 1
ATOM 3578 N N . LEU A 1 479 ? 12.456 4.593 7.606 1.00 96.31 479 LEU A N 1
ATOM 3579 C CA . LEU A 1 479 ? 11.151 4.466 8.247 1.00 96.31 479 LEU A CA 1
ATOM 3580 C C . LEU A 1 479 ? 11.284 4.810 9.730 1.00 96.31 479 LEU A C 1
ATOM 3582 O O . LEU A 1 479 ? 12.211 4.343 10.391 1.00 96.31 479 LEU A O 1
ATOM 3586 N N . TYR A 1 480 ? 10.357 5.612 10.246 1.00 94.06 480 TYR A N 1
ATOM 3587 C CA . TYR A 1 480 ? 10.311 6.001 11.654 1.00 94.06 480 TYR A CA 1
ATOM 3588 C C . TYR A 1 480 ? 8.904 5.866 12.211 1.00 94.06 480 TYR A C 1
ATOM 3590 O O . TYR A 1 480 ? 7.957 6.369 11.614 1.00 94.06 480 TYR A O 1
ATOM 3598 N N . VAL A 1 481 ? 8.772 5.267 13.391 1.00 93.19 481 VAL A N 1
ATOM 3599 C CA . VAL A 1 481 ? 7.502 5.264 14.126 1.00 93.19 481 VAL A CA 1
ATOM 3600 C C . VAL A 1 481 ? 7.240 6.641 14.724 1.00 93.19 481 VAL A C 1
ATOM 3602 O O . VAL A 1 481 ? 8.120 7.245 15.348 1.00 93.19 481 VAL A O 1
ATOM 3605 N N . ALA A 1 482 ? 6.024 7.139 14.527 1.00 89.56 482 ALA A N 1
ATOM 3606 C CA . ALA A 1 482 ? 5.587 8.409 15.071 1.00 89.56 482 ALA A CA 1
ATOM 3607 C C . ALA A 1 482 ? 5.424 8.336 16.594 1.00 89.56 482 ALA A C 1
ATOM 3609 O O . ALA A 1 482 ? 5.074 7.304 17.161 1.00 89.56 482 ALA A O 1
ATOM 3610 N N . ASN A 1 483 ? 5.673 9.458 17.267 1.00 78.00 483 ASN A N 1
ATOM 3611 C CA . ASN A 1 483 ? 5.462 9.594 18.705 1.00 78.00 483 ASN A CA 1
ATOM 3612 C C . ASN A 1 483 ? 4.638 10.865 18.940 1.00 78.00 483 ASN A C 1
ATOM 3614 O O . ASN A 1 483 ? 5.092 11.961 18.615 1.00 78.00 483 ASN A O 1
ATOM 3618 N N . GLY A 1 484 ? 3.407 10.695 19.421 1.00 68.56 484 GLY A N 1
ATOM 3619 C CA . GLY A 1 484 ? 2.366 11.716 19.342 1.00 68.56 484 GLY A CA 1
ATOM 3620 C C . GLY A 1 484 ? 2.464 12.911 20.295 1.00 68.56 484 GLY A C 1
ATOM 3621 O O . GLY A 1 484 ? 2.797 12.781 21.472 1.00 68.56 484 GLY A O 1
ATOM 3622 N N . ASP A 1 485 ? 2.060 14.064 19.763 1.00 82.25 485 ASP A N 1
ATOM 3623 C CA . ASP A 1 485 ? 1.660 15.316 20.421 1.00 82.25 485 ASP A CA 1
ATOM 3624 C C . ASP A 1 485 ? 0.291 15.813 19.885 1.00 82.25 485 ASP A C 1
ATOM 3626 O O . ASP A 1 485 ? -0.040 16.998 19.975 1.00 82.25 485 ASP A O 1
ATOM 3630 N N . GLY A 1 486 ? -0.495 14.902 19.293 1.00 91.50 486 GLY A N 1
ATOM 3631 C CA . GLY A 1 486 ? -1.809 15.167 18.716 1.00 91.50 486 GLY A CA 1
ATOM 3632 C C . GLY A 1 486 ? -2.913 15.325 19.762 1.00 91.50 486 GLY A C 1
ATOM 3633 O O . GLY A 1 486 ? -2.715 15.133 20.961 1.00 91.50 486 GLY A O 1
ATOM 3634 N N . SER A 1 487 ? -4.112 15.675 19.294 1.00 95.06 487 SER A N 1
ATOM 3635 C CA . SER A 1 487 ? -5.266 15.961 20.162 1.00 95.06 487 SER A CA 1
ATOM 3636 C C . SER A 1 487 ? -6.260 14.801 20.303 1.00 95.06 487 SER A C 1
ATOM 3638 O O . SER A 1 487 ? -7.329 14.994 20.880 1.00 95.06 487 SER A O 1
ATOM 3640 N N . GLY A 1 488 ? -5.906 13.603 19.826 1.00 94.69 488 GLY A N 1
ATOM 3641 C CA . GLY A 1 488 ? -6.720 12.394 19.952 1.00 94.69 488 GLY A CA 1
ATOM 3642 C C . GLY A 1 488 ? -7.634 12.135 18.751 1.00 94.69 488 GLY A C 1
ATOM 3643 O O . GLY A 1 488 ? -7.458 12.696 17.668 1.00 94.69 488 GLY A O 1
ATOM 3644 N N . ALA A 1 489 ? -8.617 11.255 18.956 1.00 94.12 489 ALA A N 1
ATOM 3645 C CA . ALA A 1 489 ? -9.588 10.862 17.937 1.00 94.12 489 ALA A CA 1
ATOM 3646 C C . ALA A 1 489 ? -10.456 12.037 17.457 1.00 94.12 489 ALA A C 1
ATOM 3648 O O . ALA A 1 489 ? -10.702 12.987 18.203 1.00 94.12 489 ALA A O 1
ATOM 3649 N N . ALA A 1 490 ? -10.973 11.924 16.232 1.00 94.75 490 ALA A N 1
ATOM 3650 C CA . ALA A 1 490 ? -11.876 12.908 15.651 1.00 94.75 490 ALA A CA 1
ATOM 3651 C C . ALA A 1 490 ? -13.085 13.194 16.557 1.00 94.75 490 ALA A C 1
ATOM 3653 O O . ALA A 1 490 ? -13.827 12.285 16.938 1.00 94.75 490 ALA A O 1
ATOM 3654 N N . THR A 1 491 ? -13.333 14.471 16.843 1.00 93.12 491 THR A N 1
ATOM 3655 C CA . THR A 1 491 ? -14.466 14.905 17.681 1.00 93.12 491 THR A CA 1
ATOM 3656 C C . THR A 1 491 ? -15.708 15.274 16.870 1.00 93.12 491 THR A C 1
ATOM 3658 O O . THR A 1 491 ? -16.816 15.346 17.405 1.00 93.12 491 THR A O 1
ATOM 3661 N N . THR A 1 492 ? -15.549 15.488 15.562 1.00 90.44 492 THR A N 1
ATOM 3662 C CA . THR A 1 492 ? -16.633 15.874 14.651 1.00 90.44 492 THR A CA 1
ATOM 3663 C C . THR A 1 492 ? -17.014 14.712 13.742 1.00 90.44 492 THR A C 1
ATOM 3665 O O . THR A 1 492 ? -16.226 14.277 12.909 1.00 90.44 492 THR A O 1
ATOM 3668 N N . THR A 1 493 ? -18.255 14.235 13.860 1.00 92.12 493 THR A N 1
ATOM 3669 C CA . THR A 1 493 ? -18.801 13.197 12.971 1.00 92.12 493 THR A CA 1
ATOM 3670 C C . THR A 1 493 ? -19.447 13.831 11.731 1.00 92.12 493 THR A C 1
ATOM 3672 O O . THR A 1 493 ? -20.303 14.711 11.882 1.00 92.12 493 THR A O 1
ATOM 3675 N N . PRO A 1 494 ? -19.093 13.408 10.503 1.00 95.50 494 PRO A N 1
ATOM 3676 C CA . PRO A 1 494 ? -19.749 13.884 9.292 1.00 95.50 494 PRO A CA 1
ATOM 3677 C C . PRO A 1 494 ? -21.169 13.322 9.156 1.00 95.50 494 PRO A C 1
ATOM 3679 O O . PRO A 1 494 ? -21.472 12.207 9.564 1.00 95.50 494 PRO A O 1
ATOM 3682 N N . THR A 1 495 ? -22.043 14.080 8.502 1.00 96.69 495 THR A N 1
ATOM 3683 C CA . THR A 1 495 ? -23.316 13.573 7.981 1.00 96.69 495 THR A CA 1
ATOM 3684 C C . THR A 1 495 ? -23.151 13.250 6.503 1.00 96.69 495 THR A C 1
ATOM 3686 O O . THR A 1 495 ? -22.867 14.148 5.709 1.00 96.69 495 THR A O 1
ATOM 3689 N N . VAL A 1 496 ? -23.380 11.992 6.122 1.00 97.06 496 VAL A N 1
ATOM 3690 C CA . VAL A 1 496 ? -23.329 11.552 4.721 1.00 97.06 496 VAL A CA 1
ATOM 3691 C C . VAL A 1 496 ? -24.736 11.260 4.211 1.00 97.06 496 VAL A C 1
ATOM 3693 O O . VAL A 1 496 ? -25.514 10.547 4.847 1.00 97.06 496 VAL A O 1
ATOM 3696 N N . LYS A 1 497 ? -25.080 11.811 3.045 1.00 97.19 497 LYS A N 1
ATOM 3697 C CA . LYS A 1 497 ? -26.318 11.508 2.321 1.00 97.19 497 LYS A CA 1
ATOM 3698 C C . LYS A 1 497 ? -26.015 10.845 0.992 1.00 97.19 497 LYS A C 1
ATOM 3700 O O . LYS A 1 497 ? -25.157 11.315 0.257 1.00 97.19 497 LYS A O 1
ATOM 3705 N N . VAL A 1 498 ? -26.783 9.810 0.667 1.00 96.12 498 VAL A N 1
ATOM 3706 C CA . VAL A 1 498 ? -26.800 9.151 -0.644 1.00 96.12 498 VAL A CA 1
ATOM 3707 C C . VAL A 1 498 ? -28.190 9.350 -1.245 1.00 96.12 498 VAL A C 1
ATOM 3709 O O . VAL A 1 498 ? -29.194 8.841 -0.734 1.00 96.12 498 VAL A O 1
ATOM 3712 N N . GLY A 1 499 ? -28.267 10.151 -2.305 1.00 93.19 499 GLY A N 1
ATOM 3713 C CA . GLY 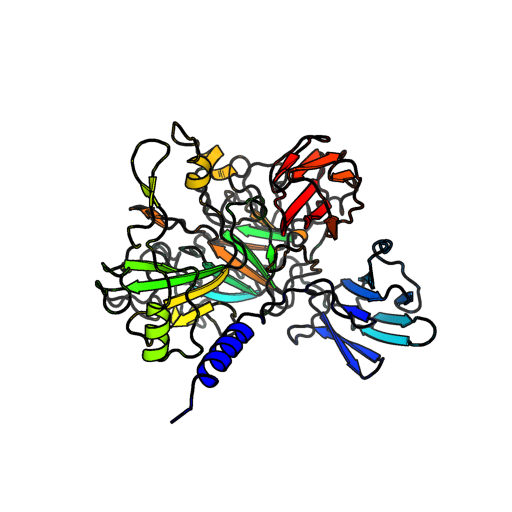A 1 499 ? -29.523 10.719 -2.784 1.00 93.19 499 GLY A CA 1
ATOM 3714 C C . GLY A 1 499 ? -30.178 11.560 -1.687 1.00 93.19 499 GLY A C 1
ATOM 3715 O O . GLY A 1 499 ? -29.594 12.511 -1.180 1.00 93.19 499 GLY A O 1
ATOM 3716 N N . THR A 1 500 ? -31.396 11.199 -1.290 1.00 90.88 500 THR A N 1
ATOM 3717 C CA . THR A 1 500 ? -32.130 11.881 -0.210 1.00 90.88 500 THR A CA 1
ATOM 3718 C C . THR A 1 500 ? -31.982 11.206 1.155 1.00 90.88 500 THR A C 1
ATOM 3720 O O . THR A 1 500 ? -32.460 11.745 2.152 1.00 90.88 500 THR A O 1
ATOM 3723 N N . SER A 1 501 ? -31.347 10.031 1.218 1.00 93.38 501 SER A N 1
ATOM 3724 C CA . SER A 1 501 ? -31.216 9.246 2.449 1.00 93.38 501 SER A CA 1
ATOM 3725 C C . SER A 1 501 ? -29.949 9.622 3.203 1.00 93.38 501 SER A C 1
ATOM 3727 O O . SER A 1 501 ? -28.862 9.526 2.638 1.00 93.38 501 SER A O 1
ATOM 3729 N N . THR A 1 502 ? -30.076 9.972 4.481 1.00 95.00 502 THR A N 1
ATOM 3730 C CA . THR A 1 502 ? -28.929 9.984 5.398 1.00 95.00 502 THR A CA 1
ATOM 3731 C C . THR A 1 502 ? -28.470 8.552 5.646 1.00 95.00 502 THR A C 1
ATOM 3733 O O . THR A 1 502 ? -29.298 7.652 5.796 1.00 95.00 502 THR A O 1
ATOM 3736 N N . VAL A 1 503 ? -27.159 8.352 5.664 1.00 91.75 503 VAL A N 1
ATOM 3737 C CA . VAL A 1 503 ? -26.520 7.079 5.975 1.00 91.75 503 VAL A CA 1
ATOM 3738 C C . VAL A 1 503 ? -25.822 7.217 7.324 1.00 91.75 503 VAL A C 1
ATOM 3740 O O . VAL A 1 503 ? -25.098 8.186 7.546 1.00 91.75 503 VAL A O 1
ATOM 3743 N N . THR A 1 504 ? -26.063 6.268 8.227 1.00 89.38 504 THR A N 1
ATOM 3744 C CA . THR A 1 504 ? -25.351 6.197 9.507 1.00 89.38 504 THR A CA 1
ATOM 3745 C C . THR A 1 504 ? -23.944 5.679 9.252 1.00 89.38 504 THR A C 1
ATOM 3747 O O . THR A 1 504 ? -23.778 4.589 8.708 1.00 89.38 504 THR A O 1
ATOM 3750 N N . THR A 1 505 ? -22.940 6.463 9.626 1.00 89.62 505 THR A N 1
ATOM 3751 C CA . THR A 1 505 ? -21.527 6.111 9.474 1.00 89.62 505 THR A CA 1
ATOM 3752 C C . THR A 1 505 ? -20.898 5.859 10.838 1.00 89.62 505 THR A C 1
ATOM 3754 O O . THR A 1 505 ? -21.313 6.434 11.846 1.00 89.62 505 THR A O 1
ATOM 3757 N N . SER A 1 506 ? -19.861 5.030 10.867 1.00 88.31 506 SER A N 1
ATOM 3758 C CA . SER A 1 506 ? -18.956 4.891 12.008 1.00 88.31 506 SER A CA 1
ATOM 3759 C C . SER A 1 506 ? -17.525 5.164 11.554 1.00 88.31 506 SER A C 1
ATOM 3761 O O . SER A 1 506 ? -17.194 4.917 10.389 1.00 88.31 506 SER A O 1
ATOM 3763 N N . ASN A 1 507 ? -16.682 5.663 12.465 1.00 90.06 507 ASN A N 1
ATOM 3764 C CA . ASN A 1 507 ? -15.270 5.864 12.156 1.00 90.06 507 ASN A CA 1
ATOM 3765 C C . ASN A 1 507 ? -14.620 4.516 11.812 1.00 90.06 507 ASN A C 1
ATOM 3767 O O . ASN A 1 507 ? -14.932 3.502 12.438 1.00 90.06 507 ASN A O 1
ATOM 3771 N N . MET A 1 508 ? -13.773 4.516 10.787 1.00 86.69 508 MET A N 1
ATOM 3772 C CA . MET A 1 508 ? -13.147 3.346 10.169 1.00 86.69 508 MET A CA 1
ATOM 3773 C C . MET A 1 508 ? -14.155 2.244 9.802 1.00 86.69 508 MET A C 1
ATOM 3775 O O . MET A 1 508 ? -13.839 1.055 9.798 1.00 86.69 508 MET A O 1
ATOM 3779 N N . GLY A 1 509 ? -15.407 2.632 9.544 1.00 85.81 509 GLY A N 1
ATOM 3780 C CA . GLY A 1 509 ? -16.504 1.726 9.236 1.00 85.81 509 GLY A CA 1
ATOM 3781 C C . GLY A 1 509 ? -16.915 1.768 7.775 1.00 85.81 509 GLY A C 1
ATOM 3782 O O . GLY A 1 509 ? -16.732 2.771 7.079 1.00 85.81 509 GLY A O 1
ATOM 3783 N N . THR A 1 510 ? -17.551 0.682 7.346 1.00 89.12 510 THR A N 1
ATOM 3784 C CA . THR A 1 510 ? -18.175 0.561 6.030 1.00 89.12 510 THR A CA 1
ATOM 3785 C C . THR A 1 510 ? -19.684 0.485 6.172 1.00 89.12 510 THR A C 1
ATOM 3787 O O . THR A 1 510 ? -20.196 -0.241 7.019 1.00 89.12 510 THR A O 1
ATOM 3790 N N . VAL A 1 511 ? -20.400 1.173 5.291 1.00 88.31 511 VAL A N 1
ATOM 3791 C CA . VAL A 1 511 ? -21.852 1.075 5.169 1.00 88.31 511 VAL A CA 1
ATOM 3792 C C . VAL A 1 511 ? -22.240 0.838 3.716 1.00 88.31 511 VAL A C 1
ATOM 3794 O O . VAL A 1 511 ? -21.743 1.498 2.804 1.00 88.31 511 VAL A O 1
ATOM 3797 N N . THR A 1 512 ? -23.138 -0.118 3.484 1.00 91.00 512 THR A N 1
ATOM 3798 C CA . THR A 1 512 ? -23.646 -0.419 2.142 1.00 91.00 512 THR A CA 1
ATOM 3799 C C . THR A 1 512 ? -24.988 0.263 1.932 1.00 91.00 512 THR A C 1
ATOM 3801 O O . THR A 1 512 ? -25.916 0.102 2.720 1.00 91.00 512 THR A O 1
ATOM 3804 N N . LYS A 1 513 ? -25.117 1.013 0.837 1.00 92.19 513 LYS A N 1
ATOM 3805 C CA . LYS A 1 513 ? -26.358 1.670 0.440 1.00 92.19 513 LYS A CA 1
ATOM 3806 C C . LYS A 1 513 ? -26.765 1.243 -0.961 1.00 92.19 513 LYS A C 1
ATOM 3808 O O . LYS A 1 513 ? -26.161 1.646 -1.953 1.00 92.19 513 LYS A O 1
ATOM 3813 N N . LYS A 1 514 ? -27.870 0.502 -1.039 1.00 93.19 514 LYS A N 1
ATOM 3814 C CA . LYS A 1 514 ? -28.507 0.183 -2.315 1.00 93.19 514 LYS A CA 1
ATOM 3815 C C . LYS A 1 514 ? -29.220 1.403 -2.899 1.00 93.19 514 LYS A C 1
ATOM 3817 O O . LYS A 1 514 ? -29.972 2.092 -2.200 1.00 93.19 514 LYS A O 1
ATOM 3822 N N . VAL A 1 515 ? -29.016 1.640 -4.189 1.00 94.00 515 VAL A N 1
ATOM 3823 C CA . VAL A 1 515 ? -29.663 2.689 -4.983 1.00 94.00 515 VAL A CA 1
ATOM 3824 C C . VAL A 1 515 ? -30.322 2.089 -6.220 1.00 94.00 515 VAL A C 1
ATOM 3826 O O . VAL A 1 515 ? -30.056 0.957 -6.599 1.00 94.00 515 VAL A O 1
ATOM 3829 N N . TYR A 1 516 ? -31.206 2.853 -6.861 1.00 93.25 516 TYR A N 1
ATOM 3830 C CA . TYR A 1 516 ? -31.974 2.379 -8.022 1.00 93.25 516 TYR A CA 1
ATOM 3831 C C . TYR A 1 516 ? -31.786 3.254 -9.273 1.00 93.25 516 TYR A C 1
ATOM 3833 O O . TYR A 1 516 ? -32.180 2.871 -10.378 1.00 93.25 516 TYR A O 1
ATOM 3841 N N . SER A 1 517 ? -31.140 4.413 -9.119 1.00 92.44 517 SER A N 1
ATOM 3842 C CA . SER A 1 517 ? -30.854 5.363 -10.198 1.00 92.44 517 SER A CA 1
ATOM 3843 C C . SER A 1 517 ? -29.545 5.028 -10.915 1.00 92.44 517 SER A C 1
ATOM 3845 O O . SER A 1 517 ? -28.629 4.489 -10.304 1.00 92.44 517 SER A O 1
ATOM 3847 N N . ALA A 1 518 ? -29.438 5.382 -12.201 1.00 92.75 518 ALA A N 1
ATOM 3848 C CA . ALA A 1 518 ? -28.191 5.285 -12.975 1.00 92.75 518 ALA A CA 1
ATOM 3849 C C . ALA A 1 518 ? -27.139 6.322 -12.592 1.00 92.75 518 ALA A C 1
ATOM 3851 O O . ALA A 1 518 ? -25.983 6.232 -12.995 1.00 92.75 518 ALA A O 1
ATOM 3852 N N . THR A 1 519 ? -27.562 7.298 -11.806 1.00 94.50 519 THR A N 1
ATOM 3853 C CA . THR A 1 519 ? -26.721 8.357 -11.291 1.00 94.50 519 THR A CA 1
ATOM 3854 C C . THR A 1 519 ? -27.157 8.641 -9.869 1.00 94.50 519 THR A C 1
ATOM 3856 O O . THR A 1 519 ? -28.352 8.821 -9.608 1.00 94.50 519 THR A O 1
ATOM 3859 N N . THR A 1 520 ? -26.201 8.684 -8.954 1.00 95.44 520 THR A N 1
ATOM 3860 C CA . THR A 1 520 ? -26.454 8.913 -7.533 1.00 95.44 520 THR A CA 1
ATOM 3861 C C . THR A 1 520 ? -25.621 10.085 -7.056 1.00 95.44 520 THR A C 1
ATOM 3863 O O . THR A 1 520 ? -24.460 10.218 -7.427 1.00 95.44 520 THR A O 1
ATOM 3866 N N . LYS A 1 521 ? -26.222 10.943 -6.232 1.00 96.00 521 LYS A N 1
ATOM 3867 C CA . LYS A 1 521 ? -25.509 12.040 -5.583 1.00 96.00 521 LYS A CA 1
ATOM 3868 C C . LYS A 1 521 ? -25.084 11.639 -4.182 1.00 96.00 521 LYS A C 1
ATOM 3870 O O . LYS A 1 521 ? -25.880 11.030 -3.466 1.00 96.00 521 LYS A O 1
ATOM 3875 N N . VAL A 1 522 ? -23.877 12.022 -3.794 1.00 97.00 522 VAL A N 1
ATOM 3876 C CA . VAL A 1 522 ? -23.413 11.967 -2.410 1.00 97.00 522 VAL A CA 1
ATOM 3877 C C . VAL A 1 522 ? -23.189 13.383 -1.912 1.00 97.00 522 VAL A C 1
ATOM 3879 O O . VAL A 1 522 ? -22.600 14.204 -2.610 1.00 97.00 522 VAL A O 1
ATOM 3882 N N . THR A 1 523 ? -23.666 13.667 -0.706 1.00 97.50 523 THR A N 1
ATOM 3883 C CA . THR A 1 523 ? -23.448 14.947 -0.030 1.00 97.50 523 THR A CA 1
ATOM 3884 C C . THR A 1 523 ? -22.847 14.682 1.335 1.00 97.50 523 THR A C 1
ATOM 3886 O O . THR A 1 523 ? -23.412 13.915 2.116 1.00 97.50 523 THR A O 1
ATOM 3889 N N . VAL A 1 524 ? -21.733 15.343 1.635 1.00 97.38 524 VAL A N 1
ATOM 3890 C CA . VAL A 1 524 ? -21.083 15.285 2.948 1.00 97.38 524 VAL A CA 1
ATOM 3891 C C . VAL A 1 524 ? -21.227 16.639 3.627 1.00 97.38 524 VAL A C 1
ATOM 3893 O O . VAL A 1 524 ? -20.853 17.664 3.063 1.00 97.38 524 VAL A O 1
ATOM 3896 N N . THR A 1 525 ? -21.769 16.659 4.841 1.00 97.44 525 THR A N 1
ATOM 3897 C CA . THR A 1 525 ? -21.852 17.858 5.683 1.00 97.44 525 THR A CA 1
ATOM 3898 C C . THR A 1 525 ? -21.078 17.611 6.968 1.00 97.44 525 THR A C 1
ATOM 3900 O O . THR A 1 525 ? -21.393 16.693 7.717 1.00 97.44 525 THR A O 1
ATOM 3903 N N . SER A 1 526 ? -20.068 18.433 7.229 1.00 97.19 526 SER A N 1
ATOM 3904 C CA . SER A 1 526 ? -19.265 18.391 8.451 1.00 97.19 526 SER A CA 1
ATOM 3905 C C . SER A 1 526 ? -18.824 19.800 8.848 1.00 97.19 526 SER A C 1
ATOM 3907 O O . SER A 1 526 ? -18.797 20.702 8.006 1.00 97.19 526 SER A O 1
ATOM 3909 N N . GLY A 1 527 ? -18.519 19.982 10.134 1.00 96.44 527 GLY A N 1
ATOM 3910 C CA . GLY A 1 527 ? -17.860 21.178 10.667 1.00 96.44 527 GLY A CA 1
ATOM 3911 C C . GLY A 1 527 ? -16.332 21.081 10.673 1.00 96.44 527 GLY A C 1
ATOM 3912 O O . GLY A 1 527 ? -15.684 22.001 11.160 1.00 96.44 527 GLY A O 1
ATOM 3913 N N . ALA A 1 528 ? -15.769 19.975 10.177 1.00 97.19 528 ALA A N 1
ATOM 3914 C CA . ALA A 1 528 ? -14.329 19.774 10.127 1.00 97.19 528 ALA A CA 1
ATOM 3915 C C . ALA A 1 528 ? -13.629 20.726 9.143 1.00 97.19 528 ALA A C 1
ATOM 3917 O O . ALA A 1 528 ? -14.225 21.148 8.149 1.00 97.19 528 ALA A O 1
ATOM 3918 N N . GLU A 1 529 ? -12.359 21.032 9.410 1.00 97.06 529 GLU A N 1
ATOM 3919 C CA . GLU A 1 529 ? -11.553 21.955 8.595 1.00 97.06 529 GLU A CA 1
ATOM 3920 C C . GLU A 1 529 ? -11.254 21.389 7.203 1.00 97.06 529 GLU A C 1
ATOM 3922 O O . GLU A 1 529 ? -11.281 22.112 6.204 1.00 97.06 529 GLU A O 1
ATOM 3927 N N . ASN A 1 530 ? -11.002 20.083 7.135 1.00 97.38 530 ASN A N 1
ATOM 3928 C CA . ASN A 1 530 ? -10.726 19.360 5.908 1.00 97.38 530 ASN A CA 1
ATOM 3929 C C . ASN A 1 530 ? -11.799 18.293 5.684 1.00 97.38 530 ASN A C 1
ATOM 3931 O O . ASN A 1 530 ? -12.114 17.522 6.592 1.00 97.38 530 ASN A O 1
ATOM 3935 N N . ILE A 1 531 ? -12.360 18.251 4.473 1.00 97.75 531 ILE A N 1
ATOM 3936 C CA . ILE A 1 531 ? -13.355 17.264 4.043 1.00 97.75 531 ILE A CA 1
ATOM 3937 C C . ILE A 1 531 ? -12.909 16.738 2.682 1.00 97.75 531 ILE A C 1
ATOM 3939 O O . ILE A 1 531 ? -12.717 17.526 1.755 1.00 97.75 531 ILE A O 1
ATOM 3943 N N . TYR A 1 532 ? -12.774 15.422 2.565 1.00 97.19 532 TYR A N 1
ATOM 3944 C CA . TYR A 1 532 ? -12.400 14.749 1.329 1.00 97.19 532 TYR A CA 1
ATOM 3945 C C . TYR A 1 532 ? -13.422 13.691 0.948 1.00 97.19 532 TYR A C 1
ATOM 3947 O O . TYR A 1 532 ? -13.964 13.001 1.816 1.00 97.19 532 TYR A O 1
ATOM 3955 N N . VAL A 1 533 ? -13.645 13.549 -0.356 1.00 96.88 533 VAL A N 1
ATOM 3956 C CA . VAL A 1 533 ? -14.385 12.431 -0.938 1.00 96.88 533 VAL A CA 1
ATOM 3957 C C . VAL A 1 533 ? -13.549 11.814 -2.051 1.00 96.88 533 VAL A C 1
ATOM 3959 O O . VAL A 1 533 ? -13.219 12.502 -3.009 1.00 96.88 533 VAL A O 1
ATOM 3962 N N . ASN A 1 534 ? -13.188 10.534 -1.914 1.00 95.12 534 ASN A N 1
ATOM 3963 C CA . ASN A 1 534 ? -12.278 9.822 -2.830 1.00 95.12 534 ASN A CA 1
ATOM 3964 C C . ASN A 1 534 ? -11.001 10.618 -3.166 1.00 95.12 534 ASN A C 1
ATOM 3966 O O . ASN A 1 534 ? -10.612 10.717 -4.327 1.00 95.12 534 ASN A O 1
ATOM 3970 N N . GLY A 1 535 ? -10.378 11.227 -2.152 1.00 93.56 535 GLY A N 1
ATOM 3971 C CA . GLY A 1 535 ? -9.163 12.027 -2.330 1.00 93.56 535 GLY A CA 1
ATOM 3972 C C . GLY A 1 535 ? -9.377 13.487 -2.698 1.00 93.56 535 GLY A C 1
ATOM 3973 O O . GLY A 1 535 ? -8.492 14.309 -2.476 1.00 93.56 535 GLY A O 1
ATOM 3974 N N . GLU A 1 536 ? -10.548 13.842 -3.223 1.00 93.94 536 GLU A N 1
ATOM 3975 C CA . GLU A 1 536 ? -10.831 15.204 -3.661 1.00 93.94 536 GLU A CA 1
ATOM 3976 C C . GLU A 1 536 ? -11.309 16.063 -2.494 1.00 93.94 536 GLU A C 1
ATOM 3978 O O . GLU A 1 536 ? -12.251 15.706 -1.779 1.00 93.94 536 GLU A O 1
ATOM 3983 N N . LYS A 1 537 ? -10.664 17.219 -2.296 1.00 95.19 537 LYS A N 1
ATOM 3984 C CA . LYS A 1 537 ? -11.063 18.177 -1.261 1.00 95.19 537 LYS A CA 1
ATOM 3985 C C . LYS A 1 537 ? -12.392 18.818 -1.638 1.00 95.19 537 LYS A C 1
ATOM 3987 O O . LYS A 1 537 ? -12.526 19.386 -2.720 1.00 95.19 537 LYS A O 1
ATOM 3992 N N . VAL A 1 538 ? -13.357 18.802 -0.724 1.00 96.44 538 VAL A N 1
ATOM 3993 C CA . VAL A 1 538 ? -14.688 19.374 -0.952 1.00 96.44 538 VAL A CA 1
ATOM 3994 C C . VAL A 1 538 ? -15.105 20.327 0.156 1.00 96.44 538 VAL A C 1
ATOM 3996 O O . VAL A 1 538 ? -14.620 20.280 1.282 1.00 96.44 538 VAL A O 1
ATOM 3999 N N . THR A 1 539 ? -16.042 21.217 -0.167 1.00 96.81 539 THR A N 1
ATOM 4000 C CA . THR A 1 539 ? -16.674 22.085 0.834 1.00 96.81 539 THR A CA 1
ATOM 4001 C C . THR A 1 539 ? -17.884 21.378 1.440 1.00 96.81 539 THR A C 1
ATOM 4003 O O . THR A 1 539 ? -18.599 20.649 0.746 1.00 96.81 539 THR A O 1
ATOM 4006 N N . SER A 1 540 ? -18.151 21.616 2.724 1.00 97.44 540 SER A N 1
ATOM 4007 C CA . SER A 1 540 ? -19.324 21.078 3.421 1.00 97.44 540 SER A CA 1
ATOM 4008 C C . SER A 1 540 ? -20.620 21.363 2.648 1.00 97.44 540 SER A C 1
ATOM 4010 O O . SER A 1 540 ? -20.911 22.505 2.296 1.00 97.44 540 SER A O 1
ATOM 4012 N N . GLY A 1 541 ? -21.392 20.313 2.362 1.00 95.75 541 GLY A N 1
ATOM 4013 C CA . GLY A 1 541 ? -22.638 20.383 1.597 1.00 95.75 541 GLY A CA 1
ATOM 4014 C C . GLY A 1 541 ? -22.489 20.262 0.076 1.00 95.75 541 GLY A C 1
ATOM 4015 O O . GLY A 1 541 ? -23.503 20.316 -0.617 1.00 95.75 541 GLY A O 1
ATOM 4016 N N . THR A 1 542 ? -21.276 20.070 -0.456 1.00 94.62 542 THR A N 1
ATOM 4017 C CA . THR A 1 542 ? -21.067 19.833 -1.898 1.00 94.62 542 THR A CA 1
ATOM 4018 C C . THR A 1 542 ? -21.745 18.531 -2.335 1.00 94.62 542 THR A C 1
ATOM 4020 O O . THR A 1 542 ? -21.606 17.501 -1.676 1.00 94.62 542 THR A O 1
ATOM 4023 N N . GLU A 1 543 ? -22.486 18.574 -3.447 1.00 94.94 543 GLU A N 1
ATOM 4024 C CA . GLU A 1 543 ? -23.058 17.385 -4.084 1.00 94.94 543 GLU A CA 1
ATOM 4025 C C . GLU A 1 543 ? -22.089 16.817 -5.124 1.00 94.94 543 GLU A C 1
ATOM 4027 O O . GLU A 1 543 ? -21.759 17.484 -6.103 1.00 94.94 543 GLU A O 1
ATOM 4032 N N . ILE A 1 544 ? -21.695 15.559 -4.949 1.00 95.19 544 ILE A N 1
ATOM 4033 C CA . ILE A 1 544 ? -20.806 14.833 -5.859 1.00 95.19 544 ILE A CA 1
ATOM 4034 C C . ILE A 1 544 ? -21.625 13.781 -6.589 1.00 95.19 544 ILE A C 1
ATOM 4036 O O . ILE A 1 544 ? -22.448 13.091 -5.986 1.00 95.19 544 ILE A O 1
ATOM 4040 N N . THR A 1 545 ? -21.434 13.673 -7.899 1.00 95.19 545 THR A N 1
ATOM 4041 C CA . THR A 1 545 ? -22.244 12.803 -8.751 1.00 95.19 545 THR A CA 1
ATOM 4042 C C . THR A 1 545 ? -21.465 11.558 -9.149 1.00 95.19 545 THR A C 1
ATOM 4044 O O . THR A 1 545 ? -20.425 11.658 -9.786 1.00 95.19 545 THR A O 1
ATOM 4047 N N . PHE A 1 546 ? -22.018 10.388 -8.837 1.00 93.44 546 PHE A N 1
ATOM 4048 C CA . PHE A 1 546 ? -21.465 9.085 -9.188 1.00 93.44 546 PHE A CA 1
ATOM 4049 C C . PHE A 1 546 ? -22.311 8.412 -10.267 1.00 93.44 546 PHE A C 1
ATOM 4051 O O . PHE A 1 546 ? -23.547 8.400 -10.197 1.00 93.44 546 PHE A O 1
ATOM 4058 N N . SER A 1 547 ? -21.641 7.819 -11.256 1.00 92.81 547 SER A N 1
ATOM 4059 C CA . SER A 1 547 ? -22.274 6.923 -12.222 1.00 92.81 547 SER A CA 1
ATOM 4060 C C . SER A 1 547 ? -22.533 5.572 -11.557 1.00 92.81 547 SER A C 1
ATOM 4062 O O . SER A 1 547 ? -21.614 4.922 -11.068 1.00 92.81 547 SER A O 1
ATOM 4064 N N . THR A 1 548 ? -23.786 5.125 -11.544 1.00 92.62 548 THR A N 1
ATOM 4065 C CA . THR A 1 548 ? -24.206 3.853 -10.938 1.00 92.62 548 THR A CA 1
ATOM 4066 C C . THR A 1 548 ? -24.902 2.969 -11.979 1.00 92.62 548 THR A C 1
ATOM 4068 O O . THR A 1 548 ? -26.131 2.837 -11.961 1.00 92.62 548 THR A O 1
ATOM 4071 N N . PRO A 1 549 ? -24.184 2.386 -12.961 1.00 92.81 549 PRO A N 1
ATOM 4072 C CA . PRO A 1 549 ? -24.753 1.398 -13.878 1.00 92.81 549 PRO A CA 1
ATOM 4073 C C . PRO A 1 549 ? -25.373 0.199 -13.141 1.00 92.81 549 PRO A C 1
ATOM 4075 O O . PRO A 1 549 ? -25.090 -0.055 -11.977 1.00 92.81 549 PRO A O 1
ATOM 4078 N N . SER A 1 550 ? -26.255 -0.551 -13.805 1.00 93.44 550 SER A N 1
ATOM 4079 C CA . SER A 1 550 ? -26.821 -1.769 -13.200 1.00 93.44 550 SER A CA 1
ATOM 4080 C C . SER A 1 550 ? -25.707 -2.768 -12.872 1.00 93.44 550 SER A C 1
ATOM 4082 O O . SER A 1 550 ? -24.891 -3.053 -13.745 1.00 93.44 550 SER A O 1
ATOM 4084 N N . GLY A 1 551 ? -25.693 -3.315 -11.655 1.00 92.00 551 GLY A N 1
ATOM 4085 C CA . GLY A 1 551 ? -24.671 -4.255 -11.189 1.00 92.00 551 GLY A CA 1
ATOM 4086 C C . GLY A 1 551 ? -23.366 -3.603 -10.724 1.00 92.00 551 GLY A C 1
ATOM 4087 O O . GLY A 1 551 ? -22.419 -4.322 -10.424 1.00 92.00 551 GLY A O 1
ATOM 4088 N N . SER A 1 552 ? -23.282 -2.267 -10.678 1.00 91.44 552 SER A N 1
ATOM 4089 C CA . SER A 1 552 ? -22.076 -1.572 -10.212 1.00 91.44 552 SER A CA 1
ATOM 4090 C C . SER A 1 552 ? -22.023 -1.467 -8.688 1.00 91.44 552 SER A C 1
ATOM 4092 O O . SER A 1 552 ? -23.047 -1.192 -8.054 1.00 91.44 552 SER A O 1
ATOM 4094 N N . THR A 1 553 ? -20.810 -1.531 -8.144 1.00 91.88 553 THR A N 1
ATOM 4095 C CA . THR A 1 553 ? -20.481 -1.085 -6.786 1.00 91.88 553 THR A CA 1
ATOM 4096 C C . THR A 1 553 ? -19.542 0.110 -6.894 1.00 91.88 553 THR A C 1
ATOM 4098 O O . THR A 1 553 ? -18.480 0.001 -7.498 1.00 91.88 553 THR A O 1
ATOM 4101 N N . ASN A 1 554 ? -19.936 1.249 -6.329 1.00 92.38 554 ASN A N 1
ATOM 4102 C CA . ASN A 1 554 ? -19.076 2.422 -6.196 1.00 92.38 554 ASN A CA 1
ATOM 4103 C C . ASN A 1 554 ? -18.610 2.544 -4.747 1.00 92.38 554 ASN A C 1
ATOM 4105 O O . ASN A 1 554 ? -19.420 2.426 -3.826 1.00 92.38 554 ASN A O 1
ATOM 4109 N N . TYR A 1 555 ? -17.326 2.818 -4.562 1.00 94.00 555 TYR A N 1
ATOM 4110 C CA . TYR A 1 555 ? -16.711 3.032 -3.260 1.00 94.00 555 TYR A CA 1
ATOM 4111 C C . TYR A 1 555 ? -16.558 4.533 -3.045 1.00 94.00 555 TYR A C 1
ATOM 4113 O O . TYR A 1 555 ? -15.962 5.224 -3.874 1.00 94.00 555 TYR A O 1
ATOM 4121 N N . VAL A 1 556 ? -17.150 5.041 -1.966 1.00 95.56 556 VAL A N 1
ATOM 4122 C CA . VAL A 1 556 ? -17.091 6.454 -1.598 1.00 95.56 556 VAL A CA 1
ATOM 4123 C C . VAL A 1 556 ? -16.449 6.581 -0.225 1.00 95.56 556 VAL A C 1
ATOM 4125 O O . VAL A 1 556 ? -17.114 6.426 0.801 1.00 95.56 556 VAL A O 1
ATOM 4128 N N . GLN A 1 557 ? -15.148 6.850 -0.212 1.00 96.44 557 GLN A N 1
ATOM 4129 C CA . GLN A 1 557 ? -14.410 7.196 0.991 1.00 96.44 557 GLN A CA 1
ATOM 4130 C C . GLN A 1 557 ? -14.730 8.637 1.371 1.00 96.44 557 GLN A C 1
ATOM 4132 O O . GLN A 1 557 ? -14.627 9.536 0.540 1.00 96.44 557 GLN A O 1
ATOM 4137 N N . VAL A 1 558 ? -15.075 8.855 2.634 1.00 97.06 558 VAL A N 1
ATOM 4138 C CA . VAL A 1 558 ? -15.226 10.177 3.234 1.00 97.06 558 VAL A CA 1
ATOM 4139 C C . VAL A 1 558 ? -14.194 10.312 4.342 1.00 97.06 558 VAL A C 1
ATOM 4141 O O . VAL A 1 558 ? -14.166 9.485 5.253 1.00 97.06 558 VAL A O 1
ATOM 4144 N N . ILE A 1 559 ? -13.374 11.359 4.271 1.00 97.31 559 ILE A N 1
ATOM 4145 C CA . ILE A 1 559 ? -12.414 11.713 5.321 1.00 97.31 559 ILE A CA 1
ATOM 4146 C C . ILE A 1 559 ? -12.749 13.107 5.832 1.00 97.31 559 ILE A C 1
ATOM 4148 O O . ILE A 1 559 ? -12.923 14.034 5.039 1.00 97.31 559 ILE A O 1
ATOM 4152 N N . THR A 1 560 ? -12.814 13.273 7.150 1.00 97.75 560 THR A N 1
ATOM 4153 C CA . THR A 1 560 ? -12.878 14.594 7.780 1.00 97.75 560 THR A CA 1
ATOM 4154 C C . THR A 1 560 ? -11.831 14.744 8.866 1.00 97.75 560 THR A C 1
ATOM 4156 O O . THR A 1 560 ? -11.683 13.845 9.688 1.00 97.75 560 THR A O 1
ATOM 4159 N N . GLN A 1 561 ? -11.131 15.877 8.892 1.00 97.50 561 GLN A N 1
ATOM 4160 C CA . GLN A 1 561 ? -10.020 16.115 9.814 1.00 97.50 561 GLN A CA 1
ATOM 4161 C C . GLN A 1 561 ? -9.960 17.591 10.238 1.00 97.50 561 GLN A C 1
ATOM 4163 O O . GLN A 1 561 ? -10.203 18.477 9.416 1.00 97.50 561 GLN A O 1
ATOM 4168 N N . SER A 1 562 ? -9.640 17.842 11.511 1.00 97.31 562 SER A N 1
ATOM 4169 C CA . SER A 1 562 ? -9.516 19.185 12.096 1.00 97.31 562 SER A CA 1
ATOM 4170 C C . SER A 1 562 ? -8.291 19.293 12.992 1.00 97.31 562 SER A C 1
ATOM 4172 O O . SER A 1 562 ? -8.014 18.388 13.782 1.00 97.31 562 SER A O 1
ATOM 4174 N N . GLY A 1 563 ? -7.595 20.430 12.934 1.00 96.19 563 GLY A N 1
ATOM 4175 C CA . GLY A 1 563 ? -6.479 20.722 13.826 1.00 96.19 563 GLY A CA 1
ATOM 4176 C C . GLY A 1 563 ? -5.441 19.603 13.811 1.00 96.19 563 GLY A C 1
ATOM 4177 O O . GLY A 1 563 ? -4.941 19.232 12.753 1.00 96.19 563 GLY A O 1
ATOM 4178 N N . THR A 1 564 ? -5.135 19.059 14.988 1.00 96.69 564 THR A N 1
ATOM 4179 C CA . THR A 1 564 ? -4.189 17.950 15.204 1.00 96.69 564 THR A CA 1
ATOM 4180 C C . THR A 1 564 ? -4.863 16.619 15.545 1.00 96.69 564 THR A C 1
ATOM 4182 O O . THR A 1 564 ? -4.175 15.692 15.973 1.00 96.69 564 THR A O 1
ATOM 4185 N N . GLU A 1 565 ? -6.189 16.524 15.399 1.00 97.25 565 GLU A N 1
ATOM 4186 C CA . GLU A 1 565 ? -6.931 15.280 15.630 1.00 97.25 565 GLU A CA 1
ATOM 4187 C C . GLU A 1 565 ? -6.613 14.263 14.530 1.00 97.25 565 GLU A C 1
ATOM 4189 O O . GLU A 1 565 ? -6.360 14.645 13.379 1.00 97.25 565 GLU A O 1
ATOM 4194 N N . ALA A 1 566 ? -6.679 12.978 14.881 1.00 96.88 566 ALA A N 1
ATOM 4195 C CA . ALA A 1 566 ? -6.773 11.893 13.913 1.00 96.88 566 ALA A CA 1
ATOM 4196 C C . ALA A 1 566 ? -8.032 12.058 13.037 1.00 96.88 566 ALA A C 1
ATOM 4198 O O . ALA A 1 566 ? -9.024 12.645 13.487 1.00 96.88 566 ALA A O 1
ATOM 4199 N N . PRO A 1 567 ? -8.026 11.577 11.784 1.00 96.94 567 PRO A N 1
ATOM 4200 C CA . PRO A 1 567 ? -9.171 11.714 10.892 1.00 96.94 567 PRO A CA 1
ATOM 4201 C C . PRO A 1 567 ? -10.375 10.884 11.364 1.00 96.94 567 PRO A C 1
ATOM 4203 O O . PRO A 1 567 ? -10.247 9.835 11.996 1.00 96.94 567 PRO A O 1
ATOM 4206 N N . TYR A 1 568 ? -11.570 11.316 10.965 1.00 96.69 568 TYR A N 1
ATOM 4207 C CA . TYR A 1 568 ? -12.719 10.426 10.839 1.00 96.69 568 TYR A CA 1
ATOM 4208 C C . TYR A 1 568 ? -12.759 9.903 9.405 1.00 96.69 568 TYR A C 1
ATOM 4210 O O . TYR A 1 568 ? -12.878 10.698 8.470 1.00 96.69 568 TYR A O 1
ATOM 4218 N N . ILE A 1 569 ? -12.699 8.587 9.228 1.00 95.75 569 ILE A N 1
ATOM 4219 C CA . ILE A 1 569 ? -12.722 7.917 7.924 1.00 95.75 569 ILE A CA 1
ATOM 4220 C C . ILE A 1 569 ? -13.942 7.007 7.865 1.00 95.75 569 ILE A C 1
ATOM 4222 O O . ILE A 1 569 ? -14.200 6.245 8.786 1.00 95.75 569 ILE A O 1
ATOM 4226 N N . THR A 1 570 ? -14.708 7.045 6.783 1.00 93.62 570 THR A N 1
ATOM 4227 C CA . THR A 1 570 ? -15.790 6.078 6.563 1.00 93.62 570 THR A CA 1
ATOM 4228 C C . THR A 1 570 ? -15.935 5.752 5.087 1.00 93.62 570 THR A C 1
ATOM 4230 O O . THR A 1 570 ? -15.653 6.584 4.225 1.00 93.62 570 THR A O 1
ATOM 4233 N N . MET A 1 571 ? -16.369 4.529 4.794 1.00 94.69 571 MET A N 1
ATOM 4234 C CA . MET A 1 571 ? -16.609 4.043 3.443 1.00 94.69 571 MET A CA 1
ATOM 4235 C C . MET A 1 571 ? -18.101 3.830 3.210 1.00 94.69 571 MET A C 1
ATOM 4237 O O . MET A 1 571 ? -18.751 3.072 3.928 1.00 94.69 571 MET A O 1
ATOM 4241 N N . VAL A 1 572 ? -18.639 4.436 2.154 1.00 94.62 572 VAL A N 1
ATOM 4242 C CA . VAL A 1 572 ? -19.995 4.165 1.675 1.00 94.62 572 VAL A CA 1
ATOM 4243 C C . VAL A 1 572 ? -19.924 3.364 0.379 1.00 94.62 572 VAL A C 1
ATOM 4245 O O . VAL A 1 572 ? -19.534 3.883 -0.666 1.00 94.62 572 VAL A O 1
ATOM 4248 N N . LYS A 1 573 ? -20.346 2.098 0.430 1.00 94.25 573 LYS A N 1
ATOM 4249 C CA . LYS A 1 573 ? -20.506 1.236 -0.747 1.00 94.25 573 LYS A CA 1
ATOM 4250 C C . LYS A 1 573 ? -21.869 1.475 -1.377 1.00 94.25 573 LYS A C 1
ATOM 4252 O O . LYS A 1 573 ? -22.893 1.078 -0.823 1.00 94.25 573 LYS A O 1
ATOM 4257 N N . ILE A 1 574 ? -21.902 2.104 -2.543 1.00 94.38 574 ILE A N 1
ATOM 4258 C CA . ILE A 1 574 ? -23.135 2.356 -3.290 1.00 94.38 574 ILE A CA 1
ATOM 4259 C C . ILE A 1 574 ? -23.336 1.230 -4.301 1.00 94.38 574 ILE A C 1
ATOM 4261 O O . ILE A 1 574 ? -22.588 1.130 -5.272 1.00 94.38 574 ILE A O 1
ATOM 4265 N N . THR A 1 575 ? -24.357 0.401 -4.089 1.00 93.56 575 THR A N 1
ATOM 4266 C CA . THR A 1 575 ? -24.668 -0.754 -4.947 1.00 93.56 575 THR A CA 1
ATOM 4267 C C . THR A 1 575 ? -25.943 -0.516 -5.746 1.00 93.56 575 THR A C 1
ATOM 4269 O O . THR A 1 575 ? -26.885 0.104 -5.245 1.00 93.56 575 THR A O 1
ATOM 4272 N N . ARG A 1 576 ? -25.999 -1.007 -6.988 1.00 91.56 576 ARG A N 1
ATOM 4273 C CA . ARG A 1 576 ? -27.213 -0.939 -7.814 1.00 91.56 576 ARG A CA 1
ATOM 4274 C C . ARG A 1 576 ? -27.636 -2.283 -8.379 1.00 91.56 576 ARG A C 1
ATOM 4276 O O . ARG A 1 576 ? -26.844 -2.867 -9.149 1.00 91.56 576 ARG A O 1
#

Sequence (576 aa):
MKTSKKMLSLLLIAAMLVSVLCMGVSATEDYDPVSISEGEPVTISWNGTTGTVVSVDGSSYIPQEFLLWAQIDYTVEVNGTAISPNREPGEDDTAAPYTITTNATNNTVIVASNGTTTYTVTCPHYTAAATGVNPADVNGYLPVGQFARWNSFGWGTLYTDNTNVSSSSNDVKFKTGYVSTGVSLGMAGGYVQFDMGNNRIQNNANNKYGIDFIVYGNAFVGNPEAAGVQVSNDGVNWYTLAGSRHYMSDTKWNQNISYVRLTADNTSLNDAFTAAGIYVSTNFEVPSSDNASDVDAAIGAATWTGVPQLTGSTYPKTYSTATPAAAAWWPEYAQDSNNKDENYGNVWNIDNTVNGVSWLRSGSAEVITYTGVTTVEDDMVVLNEGATAAPSQAEMTDVYQWGYADVRVNGSQYGTIVNNPYADAPSAVGGGDGFDLAWAVDANGNPVQLSSVRYVRVYSAVLFSAGVFGETSAEVCGLYVANGDGSGAATTTPTVKVGTSTVTTSNMGTVTKKVYSATTKVTVTSGAENIYVNGEKVTSGTEITFSTPSGSTNYVQVITQSGTEAPYITMVKITR

pLDDT: mean 90.94, std 15.07, range [24.56, 98.81]